Protein AF-A0A957WX38-F1 (afdb_monomer_lite)

Sequence (433 aa):
GITPISLGEGDKWPGHFWWVYLAIREGGQQAFLDAYSRQGSFTDEPFVKAGEKLAELAALEPFPEGYLGLTYTDESAIFGNGEAAMELMGQWGPAVAGGNSEDGEAPANLVWCPFPVVEGGAGDPSDVLGGGEGFAVGANAPDATVDFLQFLTSQDSQRQTAAVGMSPVTVKGLDEDTIDSEWQQEIVNARNNAAYFQLYYDQFLPPAVGGTVNDAVEQIFAGAATPEEAAAQIEDSASFELEGTSREAAAAEVESDVVQDEEAAGAEDMEPATIRWWHISTQEDQAAVWQKLADDYMAEHPNVTIEITVLENEAFKQRLTTVMQSGDPPDLFQSWGGGVLWQFADAGLVRDISPELEGEWGDSFAAQSALELYGQDGAYYGVPWSWGAVGIFQNVDLFEQAGLDGSCPATYDDLLANVQTLKDAGITPISLG

Secondary structure (DSSP, 8-state):
--EEE---GGGSHHHHHHHHHHHHHHHHHHHHHHHHTTSS-TTSHHHHHHHHHHHHHHHT--SPTTGGG--HHHHHHHHHTT-EEEEEE-TTHHHHHHHHSSSSS--SSEEEEPPPBPTT-SS-TT-EEEEEEEEEEBTT--THHHHHHHHHTSHHHHHHHHTTT--SBSBTT-HHHH--SHHHHHHHHHHHH-S-EEE-HHHHS-HHHHHHHHHHHHHHHTTSS-HHHHHHHHHHHHHHHHHHHHHHHHHHTT--------PPPPSS-PPPEEEEEEE---SHHHHHHHHHHHHHHHHH-TTEEEEEEE--HHHHHHHHHHHHHTT---SEEEE--HHHHHHHHHTT-B---HHHHSSTTGGGBS-HHHHHTTEETTEE-EEEEEEEE-EEEEEHHHHHHTT---PPPSBHHHHHHHHHHHHHT-PPP----

pLDDT: mean 91.03, std 14.64, range [29.25, 98.88]

Foldseek 3Di:
DQLAEQAQLLLLLQLLLQLVVQLCQAENPVQVVCCLVVVDHLLDDSSLVSLVLLLVLLVLVSYDVPSNNGHVLRSLQCQQLVSYFKYFFWQCSQLSSLLSYPNSGGQPDKAFFQDAHAVPHPHDSLAFEWFFKWKFFWLPFAPVLVVLRLLCLDPVNLLLLLVSSQDPFFFPDCCVPRPDDPRRVVFVVSVVPRPHYHYRCCAAPAVQLSVLSSVLSSCSSVVNDRSSRSSVSSRVSSVVRSVVVVVVVVVVVPDDDDDDDDDDDDDPDGAQEEAEEEEAPPRPSNVVSVVVSQVVVCVVVVSYHYHYDYDHPVRQVVVQVVCLVVLRHGRMYMGRAHDVLVVSVVVSGFDFCLVVCPDDSVVRTPDVVNQCSQDDPSTGRIHGGYITGTGMMGSQVLCVLLVHRRDHQNHSVSSSVSSSSSVVSPDRDDRPD

Radius of gyration: 21.81 Å; chains: 1; bounding box: 54×37×67 Å

Structure (mmCIF, N/CA/C/O backbone):
data_AF-A0A957WX38-F1
#
_entry.id   AF-A0A957WX38-F1
#
loop_
_atom_site.group_PDB
_atom_site.id
_atom_site.type_symbol
_atom_site.label_atom_id
_atom_site.label_alt_id
_atom_site.label_comp_id
_atom_site.label_asym_id
_atom_site.label_entity_id
_atom_site.label_seq_id
_atom_site.pdbx_PDB_ins_code
_atom_site.Cartn_x
_atom_site.Cartn_y
_atom_site.Cartn_z
_atom_site.occupancy
_atom_site.B_iso_or_equiv
_atom_site.auth_seq_id
_atom_site.auth_comp_id
_atom_site.auth_asym_id
_atom_site.auth_atom_id
_atom_site.pdbx_PDB_model_num
ATOM 1 N N . GLY A 1 1 ? -5.068 12.881 25.657 1.00 68.62 1 GLY A N 1
ATOM 2 C CA . GLY A 1 1 ? -4.961 11.420 25.574 1.00 68.62 1 GLY A CA 1
ATOM 3 C C . GLY A 1 1 ? -3.903 11.113 24.552 1.00 68.62 1 GLY A C 1
ATOM 4 O O . GLY A 1 1 ? -3.579 12.007 23.773 1.00 68.62 1 GLY A O 1
ATOM 5 N N . ILE A 1 2 ? -3.349 9.907 24.594 1.00 88.00 2 ILE A N 1
ATOM 6 C CA . ILE A 1 2 ? -2.450 9.445 23.537 1.00 88.00 2 ILE A CA 1
ATOM 7 C C . ILE A 1 2 ? -3.309 9.366 22.283 1.00 88.00 2 ILE A C 1
ATOM 9 O O . ILE A 1 2 ? -4.415 8.836 22.384 1.00 88.00 2 ILE A O 1
ATOM 13 N N . THR A 1 3 ? -2.862 9.922 21.156 1.00 95.81 3 THR A N 1
ATOM 14 C CA . THR A 1 3 ? -3.589 9.781 19.888 1.00 95.81 3 THR A CA 1
ATOM 15 C C . THR A 1 3 ? -3.634 8.293 19.539 1.00 95.81 3 THR A C 1
ATOM 17 O O . THR A 1 3 ? -2.570 7.694 19.372 1.00 95.81 3 THR A O 1
ATOM 20 N N . PRO A 1 4 ? -4.814 7.647 19.497 1.00 97.88 4 PRO A N 1
ATOM 21 C CA . PRO A 1 4 ? -4.847 6.201 19.311 1.00 97.88 4 PRO A CA 1
ATOM 22 C C . PRO A 1 4 ? -4.320 5.734 17.957 1.00 97.88 4 PRO A C 1
ATOM 24 O O . PRO A 1 4 ? -3.576 4.760 17.918 1.00 97.88 4 PRO A O 1
ATOM 27 N N . ILE A 1 5 ? -4.713 6.399 16.870 1.00 98.44 5 ILE A N 1
ATOM 28 C CA . ILE A 1 5 ? -4.419 5.972 15.499 1.00 98.44 5 ILE A CA 1
ATOM 29 C C . ILE A 1 5 ? -3.915 7.181 14.715 1.00 98.44 5 ILE A C 1
ATOM 31 O O . ILE A 1 5 ? -4.623 8.181 14.651 1.00 98.44 5 ILE A O 1
ATOM 35 N N . SER A 1 6 ? -2.725 7.100 14.121 1.00 98.38 6 SER A N 1
ATOM 36 C CA . SER A 1 6 ? -2.283 8.045 13.094 1.00 98.38 6 SER A CA 1
ATOM 37 C C . SER A 1 6 ? -3.075 7.787 11.816 1.00 98.38 6 SER A C 1
ATOM 39 O O . SER A 1 6 ? -3.252 6.631 11.437 1.00 98.38 6 SER A O 1
ATOM 41 N N . LEU A 1 7 ? -3.586 8.844 11.187 1.00 98.50 7 LEU A N 1
ATOM 42 C CA . LEU A 1 7 ? -4.277 8.754 9.903 1.00 98.50 7 LEU A CA 1
ATOM 43 C C . LEU A 1 7 ? -4.135 10.072 9.135 1.00 98.50 7 LEU A C 1
ATOM 45 O O . LEU A 1 7 ? -4.420 11.140 9.683 1.00 98.50 7 LEU A O 1
ATOM 49 N N . GLY A 1 8 ? -3.730 9.980 7.873 1.00 98.06 8 GLY A N 1
ATOM 50 C CA . GLY A 1 8 ? -3.664 11.061 6.899 1.00 98.06 8 GLY A CA 1
ATOM 51 C C . GLY A 1 8 ? -4.713 10.863 5.813 1.00 98.06 8 GLY A C 1
ATOM 52 O O . GLY A 1 8 ? -4.435 10.304 4.756 1.00 98.06 8 GLY A O 1
ATOM 53 N N . GLU A 1 9 ? -5.935 11.329 6.064 1.00 98.31 9 GLU A N 1
ATOM 54 C CA . GLU A 1 9 ? -7.079 11.057 5.184 1.00 98.31 9 GLU A CA 1
ATOM 55 C C . GLU A 1 9 ? -7.202 12.045 4.010 1.00 98.31 9 GLU A C 1
ATOM 57 O O . GLU A 1 9 ? -8.030 11.873 3.120 1.00 98.31 9 GLU A O 1
ATOM 62 N N . GLY A 1 10 ? -6.322 13.046 3.935 1.00 97.44 10 GLY A N 1
ATOM 63 C CA . GLY A 1 10 ? -6.247 13.975 2.805 1.00 97.44 10 GLY A CA 1
ATOM 64 C C . GLY A 1 10 ? -5.879 13.296 1.481 1.00 97.44 10 GLY A C 1
ATOM 65 O O . GLY A 1 10 ? -6.373 13.711 0.430 1.00 97.44 10 GLY A O 1
ATOM 66 N N . ASP A 1 11 ? -5.078 12.225 1.540 1.00 97.06 11 ASP A N 1
ATOM 67 C CA . ASP A 1 11 ? -4.722 11.398 0.377 1.00 97.06 11 ASP A CA 1
ATOM 68 C C . ASP A 1 11 ? -5.706 10.234 0.154 1.00 97.06 11 ASP A C 1
ATOM 70 O O . ASP A 1 11 ? -5.649 9.575 -0.886 1.00 97.06 11 ASP A O 1
ATOM 74 N N . LYS A 1 12 ? -6.633 10.008 1.103 1.00 98.19 12 LYS A N 1
ATOM 75 C CA . LYS A 1 12 ? -7.762 9.048 1.093 1.00 98.19 12 LYS A CA 1
ATOM 76 C C . LYS A 1 12 ? -7.403 7.565 1.061 1.00 98.19 12 LYS A C 1
ATOM 78 O O . LYS A 1 12 ? -8.107 6.731 1.626 1.00 98.19 12 LYS A O 1
ATOM 83 N N . TRP A 1 13 ? -6.317 7.198 0.388 1.00 97.62 13 TRP A N 1
ATOM 84 C CA . TRP A 1 13 ? -5.895 5.808 0.309 1.00 97.62 13 TRP A CA 1
ATOM 85 C C . TRP A 1 13 ? -5.515 5.220 1.687 1.00 97.62 13 TRP A C 1
ATOM 87 O O . TRP A 1 13 ? -5.795 4.037 1.875 1.00 97.62 13 TRP A O 1
ATOM 97 N N . PRO A 1 14 ? -4.980 5.955 2.687 1.00 98.50 14 PRO A N 1
ATOM 98 C CA . PRO A 1 14 ? -4.747 5.355 4.003 1.00 98.50 14 PRO A CA 1
ATOM 99 C C . PRO A 1 14 ? -6.055 4.922 4.684 1.00 98.50 14 PRO A C 1
ATOM 101 O O . PRO A 1 14 ? -6.161 3.802 5.190 1.00 98.50 14 PRO A O 1
ATOM 104 N N . GLY A 1 15 ? -7.104 5.750 4.625 1.00 98.00 15 GLY A N 1
ATOM 105 C CA . GLY A 1 15 ? -8.426 5.410 5.147 1.00 98.00 15 GLY A CA 1
ATOM 106 C C . GLY A 1 15 ? -9.099 4.265 4.407 1.00 98.00 15 GLY A C 1
ATOM 107 O O . GLY A 1 15 ? -9.757 3.430 5.034 1.00 98.00 15 GLY A O 1
ATOM 108 N N . HIS A 1 16 ? -8.906 4.168 3.088 1.00 97.81 16 HIS A N 1
ATOM 109 C CA . HIS A 1 16 ? -9.499 3.094 2.287 1.00 97.81 16 HIS A CA 1
ATOM 110 C C . HIS A 1 16 ? -9.091 1.696 2.777 1.00 97.81 16 HIS A C 1
ATOM 112 O O . HIS A 1 16 ? -9.915 0.777 2.748 1.00 97.81 16 HIS A O 1
ATOM 118 N N . PHE A 1 17 ? -7.869 1.527 3.298 1.00 98.62 17 PHE A N 1
ATOM 119 C CA . PHE A 1 17 ? -7.416 0.251 3.858 1.00 98.62 17 PHE A CA 1
ATOM 120 C C . PHE A 1 17 ? -8.291 -0.230 5.014 1.00 98.62 17 PHE A C 1
ATOM 122 O O . PHE A 1 17 ? -8.571 -1.428 5.103 1.00 98.62 17 PHE A O 1
ATOM 129 N N . TRP A 1 18 ? -8.771 0.683 5.863 1.00 98.75 18 TRP A N 1
ATOM 130 C CA . TRP A 1 18 ? -9.672 0.347 6.965 1.00 98.75 18 TRP A CA 1
ATOM 131 C C . TRP A 1 18 ? -10.977 -0.251 6.450 1.00 98.75 18 TRP A C 1
ATOM 133 O O . TRP A 1 18 ? -11.404 -1.310 6.91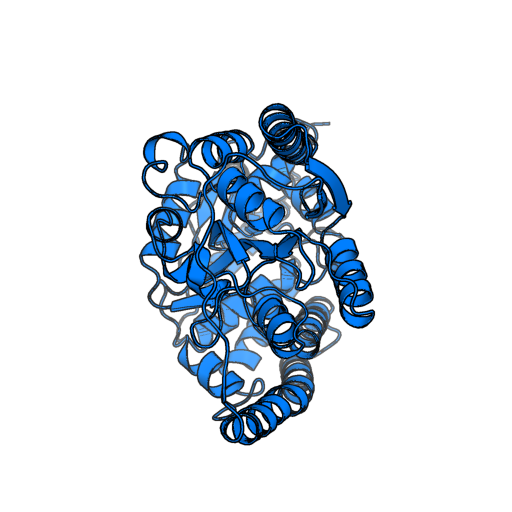1 1.00 98.75 18 TRP A O 1
ATOM 143 N N . TRP A 1 19 ? -11.595 0.402 5.464 1.00 98.69 19 TRP A N 1
ATOM 144 C CA . TRP A 1 19 ? -12.851 -0.068 4.889 1.00 98.69 19 TRP A CA 1
ATOM 145 C C . TRP A 1 19 ? -12.686 -1.401 4.156 1.00 98.69 19 TRP A C 1
ATOM 147 O O . TRP A 1 19 ? -13.491 -2.310 4.357 1.00 98.69 19 TRP A O 1
ATOM 157 N N . VAL A 1 20 ? -11.624 -1.559 3.357 1.00 98.50 20 VAL A N 1
ATOM 158 C CA . VAL A 1 20 ? -11.365 -2.809 2.626 1.00 98.50 20 VAL A CA 1
ATOM 159 C C . VAL A 1 20 ? -11.132 -3.966 3.592 1.00 98.50 20 VAL A C 1
ATOM 161 O O . VAL A 1 20 ? -11.704 -5.037 3.402 1.00 98.50 20 VAL A O 1
ATOM 164 N N . TYR A 1 21 ? -10.363 -3.767 4.665 1.00 98.44 21 TYR A N 1
ATOM 165 C CA . TYR A 1 21 ? -10.182 -4.813 5.668 1.00 98.44 21 TYR A CA 1
ATOM 166 C C . TYR A 1 21 ? -11.481 -5.186 6.379 1.00 98.44 21 TYR A C 1
ATOM 168 O O . TYR A 1 21 ? -11.751 -6.370 6.586 1.00 98.44 21 TYR A O 1
ATOM 176 N N . LEU A 1 22 ? -12.311 -4.199 6.719 1.00 98.75 22 LEU A N 1
ATOM 177 C CA . LEU A 1 22 ? -13.630 -4.451 7.289 1.00 98.75 22 LEU A CA 1
ATOM 178 C C . LEU A 1 22 ? -14.524 -5.225 6.309 1.00 98.75 22 LEU A C 1
ATOM 180 O O . LEU A 1 22 ? -15.175 -6.179 6.725 1.00 98.75 22 LEU A O 1
ATOM 184 N N . ALA A 1 23 ? -14.494 -4.899 5.014 1.00 98.56 23 ALA A N 1
ATOM 185 C CA . ALA A 1 23 ? -15.224 -5.635 3.982 1.00 98.56 23 ALA A CA 1
ATOM 186 C C . ALA A 1 23 ? -14.718 -7.081 3.835 1.00 98.56 23 ALA A C 1
ATOM 188 O O . ALA A 1 23 ? -15.527 -8.007 3.751 1.00 98.56 23 ALA A O 1
ATOM 189 N N . ILE A 1 24 ? -13.396 -7.298 3.888 1.00 98.25 24 ILE A N 1
ATOM 190 C CA . ILE A 1 24 ? -12.787 -8.637 3.924 1.00 98.25 24 ILE A CA 1
ATOM 191 C C . ILE A 1 24 ? -13.283 -9.409 5.149 1.00 98.25 24 ILE A C 1
ATOM 193 O O . ILE A 1 24 ? -13.700 -10.554 5.016 1.00 98.25 24 ILE A O 1
ATOM 197 N N . ARG A 1 25 ? -13.281 -8.810 6.345 1.00 98.56 25 ARG A N 1
ATOM 198 C CA . ARG A 1 25 ? -13.728 -9.494 7.569 1.00 98.56 25 ARG A CA 1
ATOM 199 C C . ARG A 1 25 ? -15.228 -9.788 7.566 1.00 98.56 25 ARG A C 1
ATOM 201 O O . ARG A 1 25 ? -15.629 -10.867 7.994 1.00 98.56 25 ARG A O 1
ATOM 208 N N . GLU A 1 26 ? -16.053 -8.875 7.064 1.00 98.50 26 GLU A N 1
ATOM 209 C CA . GLU A 1 26 ? -17.508 -9.047 6.986 1.00 98.50 26 GLU A CA 1
ATOM 210 C C . GLU A 1 26 ? -17.918 -10.084 5.930 1.00 98.50 26 GLU A C 1
ATOM 212 O O . GLU A 1 26 ? -18.748 -10.951 6.207 1.00 98.50 26 GLU A O 1
ATOM 217 N N . GLY A 1 27 ? -17.338 -10.021 4.728 1.00 97.31 27 GLY A N 1
ATOM 218 C CA . GLY A 1 27 ? -17.814 -10.771 3.560 1.00 97.31 27 GLY A CA 1
ATOM 219 C C . GLY A 1 27 ? -16.886 -11.871 3.044 1.00 97.31 27 GLY A C 1
ATOM 220 O O . GLY A 1 27 ? -17.333 -12.734 2.284 1.00 97.31 27 GLY A O 1
ATOM 221 N N . GLY A 1 28 ? -15.615 -11.859 3.445 1.00 96.69 28 GLY A N 1
ATOM 222 C CA . GLY A 1 28 ? -14.573 -12.723 2.895 1.00 96.69 28 GLY A CA 1
ATOM 223 C C . GLY A 1 28 ? -14.332 -12.507 1.398 1.00 96.69 28 GLY A C 1
ATOM 224 O O . GLY A 1 28 ? -14.898 -11.614 0.761 1.00 96.69 28 GLY A O 1
ATOM 225 N N . GLN A 1 29 ? -13.515 -13.384 0.812 1.00 95.06 29 GLN A N 1
ATOM 226 C CA . GLN A 1 29 ? -13.218 -13.380 -0.625 1.00 95.06 29 GLN A CA 1
ATOM 227 C C . GLN A 1 29 ? -14.477 -13.391 -1.503 1.00 95.06 29 GLN A C 1
ATOM 229 O O . GLN A 1 29 ? -14.538 -12.696 -2.516 1.00 95.06 29 GLN A O 1
ATOM 234 N N . GLN A 1 30 ? -15.485 -14.187 -1.132 1.00 95.94 30 GLN A N 1
ATOM 235 C CA . GLN A 1 30 ? -16.648 -14.407 -1.989 1.00 95.94 30 GLN A CA 1
ATOM 236 C C . GLN A 1 30 ? -17.468 -13.130 -2.195 1.00 95.94 30 GLN A C 1
ATOM 238 O O . GLN A 1 30 ? -17.906 -12.888 -3.314 1.00 95.94 30 GLN A O 1
ATOM 243 N N . ALA A 1 31 ? -17.626 -12.290 -1.165 1.00 97.56 31 ALA A N 1
ATOM 244 C CA . ALA A 1 31 ? -18.359 -11.031 -1.303 1.00 97.56 31 ALA A CA 1
ATOM 245 C C . ALA A 1 31 ? -17.702 -10.101 -2.335 1.00 97.56 31 ALA A C 1
ATOM 247 O O . ALA A 1 31 ? -18.389 -9.535 -3.187 1.00 97.56 31 ALA A O 1
ATOM 248 N N . PHE A 1 32 ? -16.369 -9.995 -2.306 1.00 96.38 32 PHE A N 1
ATOM 249 C CA . PHE A 1 32 ? -15.627 -9.241 -3.313 1.00 96.38 32 PHE A CA 1
ATOM 250 C C . PHE A 1 32 ? -15.775 -9.850 -4.708 1.00 96.38 32 PHE A C 1
ATOM 252 O O . PHE A 1 32 ? -16.115 -9.135 -5.648 1.00 96.38 32 PHE A O 1
ATOM 259 N N . LEU A 1 33 ? -15.563 -11.163 -4.852 1.00 94.69 33 LEU A N 1
ATOM 260 C CA . LEU A 1 33 ? -15.683 -11.838 -6.146 1.00 94.69 33 LEU A CA 1
ATOM 261 C C . LEU A 1 33 ? -17.088 -11.704 -6.741 1.00 94.69 33 LEU A C 1
ATOM 263 O O . LEU A 1 33 ? -17.215 -11.508 -7.949 1.00 94.69 33 LEU A O 1
ATOM 267 N N . ASP A 1 34 ? -18.137 -11.775 -5.924 1.00 96.00 34 ASP A N 1
ATOM 268 C CA . ASP A 1 34 ? -19.515 -11.598 -6.375 1.00 96.00 34 ASP A CA 1
ATOM 269 C C . ASP A 1 34 ? -19.749 -10.161 -6.862 1.00 96.00 34 ASP A C 1
ATOM 271 O O . ASP A 1 34 ? -20.248 -9.975 -7.974 1.00 96.00 34 ASP A O 1
ATOM 275 N N . ALA A 1 35 ? -19.332 -9.146 -6.097 1.00 96.25 35 ALA A N 1
ATOM 276 C CA . ALA A 1 35 ? -19.457 -7.739 -6.491 1.00 96.25 35 ALA A CA 1
ATOM 277 C C . ALA A 1 35 ? -18.625 -7.391 -7.738 1.00 96.25 35 ALA A C 1
ATOM 279 O O . ALA A 1 35 ? -19.110 -6.692 -8.633 1.00 96.25 35 ALA A O 1
ATOM 280 N N . TYR A 1 36 ? -17.400 -7.915 -7.828 1.00 93.88 36 TYR A N 1
ATOM 281 C CA . TYR A 1 36 ? -16.494 -7.717 -8.959 1.00 93.88 36 TYR A CA 1
ATOM 282 C C . TYR A 1 36 ? -17.006 -8.408 -10.230 1.00 93.88 36 TYR A C 1
ATOM 284 O O . TYR A 1 36 ? -17.098 -7.789 -11.286 1.00 93.88 36 TYR A O 1
ATOM 292 N N . SER A 1 37 ? -17.429 -9.674 -10.125 1.00 92.75 37 SER A N 1
ATOM 293 C CA . SER A 1 37 ? -17.976 -10.450 -11.253 1.00 92.75 37 SER A CA 1
ATOM 294 C C . SER A 1 37 ? -19.439 -10.137 -11.577 1.00 92.75 37 SER A C 1
ATOM 296 O O . SER A 1 37 ? -20.031 -10.775 -12.450 1.00 92.75 37 SER A O 1
ATOM 298 N N . ARG A 1 38 ? -20.027 -9.149 -10.889 1.00 94.25 38 ARG A N 1
ATOM 299 C CA . ARG A 1 38 ? -21.409 -8.676 -11.079 1.00 94.25 38 ARG A CA 1
ATOM 300 C C . ARG A 1 38 ? -22.470 -9.746 -10.783 1.00 94.25 38 ARG A C 1
ATOM 302 O O . ARG A 1 38 ? -23.590 -9.682 -11.287 1.00 94.25 38 ARG A O 1
ATOM 309 N N . GLN A 1 39 ? -22.118 -10.739 -9.965 1.00 94.88 39 GLN A N 1
ATOM 310 C CA . GLN A 1 39 ? -23.043 -11.716 -9.374 1.00 94.88 39 GLN A CA 1
ATOM 311 C C . GLN A 1 39 ? -23.666 -11.204 -8.064 1.00 94.88 39 GLN A C 1
ATOM 313 O O . GLN A 1 39 ? -24.721 -11.691 -7.657 1.00 94.88 39 GLN A O 1
ATOM 318 N N . GLY A 1 40 ? -23.037 -10.198 -7.461 1.00 96.06 40 GLY A N 1
ATOM 319 C CA . GLY A 1 40 ? -23.520 -9.369 -6.363 1.00 96.06 40 GLY A CA 1
ATOM 320 C C . GLY A 1 40 ? -23.246 -7.892 -6.653 1.00 96.06 40 GLY A C 1
ATOM 321 O O . GLY A 1 40 ? -23.044 -7.496 -7.805 1.00 96.06 40 GLY A O 1
ATOM 322 N N . SER A 1 41 ? -23.238 -7.074 -5.608 1.00 97.62 41 SER A N 1
ATOM 323 C CA . SER A 1 41 ? -23.098 -5.622 -5.694 1.00 97.62 41 SER A CA 1
ATOM 324 C C . SER A 1 41 ? -22.272 -5.069 -4.536 1.00 97.62 41 SER A C 1
ATOM 326 O O . SER A 1 41 ? -22.305 -5.600 -3.429 1.00 97.62 41 SER A O 1
ATOM 328 N N . PHE A 1 42 ? -21.612 -3.927 -4.745 1.00 98.25 42 PHE A N 1
ATOM 329 C CA . PHE A 1 42 ? -21.000 -3.176 -3.642 1.00 98.25 42 PHE A CA 1
ATOM 330 C C . PHE A 1 42 ? -22.032 -2.585 -2.665 1.00 98.25 42 PHE A C 1
ATOM 332 O O . PHE A 1 42 ? -21.655 -2.095 -1.608 1.00 98.25 42 PHE A O 1
ATOM 339 N N . THR A 1 43 ? -23.332 -2.675 -2.973 1.00 98.56 43 THR A N 1
ATOM 340 C CA . THR A 1 43 ? -24.432 -2.369 -2.039 1.00 98.56 43 THR A CA 1
ATOM 341 C C . THR A 1 43 ? -24.870 -3.557 -1.180 1.00 98.56 43 THR A C 1
ATOM 343 O O . THR A 1 43 ? -25.772 -3.407 -0.353 1.00 98.56 43 THR A O 1
ATOM 346 N N . ASP A 1 44 ? -24.257 -4.733 -1.348 1.00 98.62 44 ASP A N 1
ATOM 347 C CA . ASP A 1 44 ? -24.571 -5.900 -0.528 1.00 98.62 44 ASP A CA 1
ATOM 348 C C . ASP A 1 44 ? -24.118 -5.713 0.933 1.00 98.62 44 ASP A C 1
ATOM 350 O O . ASP A 1 44 ? -23.212 -4.938 1.252 1.00 98.62 44 ASP A O 1
ATOM 354 N N . GLU A 1 45 ? -24.767 -6.459 1.834 1.00 98.50 45 GLU A N 1
ATOM 355 C CA . GLU A 1 45 ? -24.653 -6.313 3.294 1.00 98.50 45 GLU A CA 1
ATOM 356 C C . GLU A 1 45 ? -23.207 -6.200 3.826 1.00 98.50 45 GLU A C 1
ATOM 358 O O . GLU A 1 45 ? -22.982 -5.322 4.662 1.00 98.50 45 GLU A O 1
ATOM 363 N N . PRO A 1 46 ? -22.213 -6.996 3.369 1.00 98.50 46 PRO A N 1
ATOM 364 C CA . PRO A 1 46 ? -20.848 -6.899 3.892 1.00 98.50 46 PRO A CA 1
ATOM 365 C C . PRO A 1 46 ? -20.189 -5.527 3.701 1.00 98.50 46 PRO A C 1
ATOM 367 O O . PRO A 1 46 ? -19.492 -5.049 4.593 1.00 98.50 46 PRO A O 1
ATOM 370 N N . PHE A 1 47 ? -20.430 -4.872 2.564 1.00 98.75 47 PHE A N 1
ATOM 371 C CA . PHE A 1 47 ? -19.822 -3.582 2.229 1.00 98.75 47 PHE A CA 1
ATOM 372 C C . PHE A 1 47 ? -20.463 -2.428 3.005 1.00 98.75 47 PHE A C 1
ATOM 374 O O . PHE A 1 47 ? -19.770 -1.522 3.473 1.00 98.75 47 PHE A O 1
ATOM 381 N N . VAL A 1 48 ? -21.784 -2.494 3.204 1.00 98.81 48 VAL A N 1
ATOM 382 C CA . VAL A 1 48 ? -22.508 -1.534 4.047 1.00 98.81 48 VAL A CA 1
ATOM 383 C C . VAL A 1 48 ? -22.056 -1.667 5.502 1.00 98.81 48 VAL A C 1
ATOM 385 O O . VAL A 1 48 ? -21.691 -0.665 6.112 1.00 98.81 48 VAL A O 1
ATOM 388 N N . LYS A 1 49 ? -21.971 -2.893 6.040 1.00 98.81 49 LYS A N 1
ATOM 389 C CA . LYS A 1 49 ? -21.469 -3.133 7.406 1.00 98.81 49 LYS A CA 1
ATOM 390 C C . LYS A 1 49 ? -20.031 -2.677 7.610 1.00 98.81 49 LYS A C 1
ATOM 392 O O . LYS A 1 49 ? -19.704 -2.143 8.669 1.00 98.81 49 LYS A O 1
ATOM 397 N N . ALA A 1 50 ? -19.176 -2.843 6.602 1.00 98.81 50 ALA A N 1
ATOM 398 C CA . ALA A 1 50 ? -17.825 -2.303 6.647 1.00 98.81 50 ALA A CA 1
ATOM 399 C C . ALA A 1 50 ? -17.839 -0.776 6.823 1.00 98.81 50 ALA A C 1
ATOM 401 O O . ALA A 1 50 ? -17.113 -0.243 7.662 1.00 98.81 50 ALA A O 1
ATOM 402 N N . GLY A 1 51 ? -18.725 -0.075 6.108 1.00 98.88 51 GLY A N 1
ATOM 403 C CA . GLY A 1 51 ? -18.934 1.362 6.289 1.00 98.88 51 GLY A CA 1
ATOM 404 C C . GLY A 1 51 ? -19.520 1.729 7.658 1.00 98.88 51 GLY A C 1
ATOM 405 O O . GLY A 1 51 ? -19.081 2.703 8.265 1.00 98.88 51 GLY A O 1
ATOM 406 N N . GLU A 1 52 ? -20.462 0.943 8.189 1.00 98.88 52 GLU A N 1
ATOM 407 C CA . GLU A 1 52 ? -21.024 1.147 9.535 1.00 98.88 52 GLU A CA 1
ATOM 408 C C . GLU A 1 52 ? -19.946 1.043 10.622 1.00 98.88 52 GLU A C 1
ATOM 410 O O . GLU A 1 52 ? -19.861 1.903 11.500 1.00 98.88 52 GLU A O 1
ATOM 415 N N . LYS A 1 53 ? -19.088 0.020 10.543 1.00 98.81 53 LYS A N 1
ATOM 416 C CA . LYS A 1 53 ? -17.971 -0.175 11.477 1.00 98.81 53 LYS A CA 1
ATOM 417 C C . LYS A 1 53 ? -16.929 0.922 11.362 1.00 98.81 53 LYS A C 1
ATOM 419 O O . LYS A 1 53 ? -16.405 1.369 12.382 1.00 98.81 53 LYS A O 1
ATOM 424 N N . LEU A 1 54 ? -16.656 1.385 10.147 1.00 98.81 54 LEU A N 1
ATOM 425 C CA . LEU A 1 54 ? -15.767 2.517 9.936 1.00 98.81 54 LEU A CA 1
ATOM 426 C C . LEU A 1 54 ? -16.320 3.791 10.591 1.00 98.81 54 LEU A C 1
ATOM 428 O O . LEU A 1 54 ? -15.596 4.481 11.308 1.00 98.81 54 LEU A O 1
ATOM 432 N N . ALA A 1 55 ? -17.615 4.066 10.412 1.00 98.69 55 ALA A N 1
ATOM 433 C CA . ALA A 1 55 ? -18.289 5.191 11.053 1.00 98.69 55 ALA A CA 1
ATOM 434 C C . ALA A 1 55 ? -18.285 5.073 12.590 1.00 98.69 55 ALA A C 1
ATOM 436 O O . ALA A 1 55 ? -18.132 6.078 13.283 1.00 98.69 55 ALA A O 1
ATOM 437 N N . GLU A 1 56 ? -18.413 3.858 13.134 1.00 98.44 56 GLU A N 1
ATOM 438 C CA . GLU A 1 56 ? -18.280 3.585 14.571 1.00 98.44 56 GLU A CA 1
ATOM 439 C C . GLU A 1 56 ? -16.882 3.942 15.097 1.00 98.44 56 GLU A C 1
ATOM 441 O O . GLU A 1 56 ? -16.773 4.649 16.101 1.00 98.44 56 GLU A O 1
ATOM 446 N N . LEU A 1 57 ? -15.818 3.526 14.400 1.00 98.56 57 LEU A N 1
ATOM 447 C CA . LEU A 1 57 ? -14.446 3.903 14.751 1.00 98.56 57 LEU A CA 1
ATOM 448 C C . LEU A 1 57 ? -14.247 5.418 14.670 1.00 98.56 57 LEU A C 1
ATOM 450 O O . LEU A 1 57 ? -13.717 6.014 15.606 1.00 98.56 57 LEU A O 1
ATOM 454 N N . ALA A 1 58 ? -14.705 6.057 13.591 1.00 97.69 58 ALA A N 1
ATOM 455 C CA . ALA A 1 58 ? -14.578 7.501 13.410 1.00 97.69 58 ALA A CA 1
ATOM 456 C C . ALA A 1 58 ? -15.322 8.291 14.502 1.00 97.69 58 ALA A C 1
ATOM 458 O O . ALA A 1 58 ? -14.818 9.304 14.988 1.00 97.69 58 ALA A O 1
ATOM 459 N N . ALA A 1 59 ? -16.478 7.798 14.962 1.00 97.19 59 ALA A N 1
ATOM 460 C CA . ALA A 1 59 ? -17.247 8.399 16.050 1.00 97.19 59 ALA A CA 1
ATOM 461 C C . ALA A 1 59 ? -16.526 8.359 17.409 1.00 97.19 59 ALA A C 1
ATOM 463 O O . ALA A 1 59 ? -16.852 9.153 18.296 1.00 97.19 59 ALA A O 1
ATOM 464 N N . LEU A 1 60 ? -15.533 7.477 17.581 1.00 96.88 60 LEU A N 1
ATOM 465 C CA . LEU A 1 60 ? -14.639 7.512 18.736 1.00 96.88 60 LEU A CA 1
ATOM 466 C C . LEU A 1 60 ? -13.617 8.641 18.653 1.00 96.88 60 LEU A C 1
ATOM 468 O O . LEU A 1 60 ? -12.883 8.798 19.617 1.00 96.88 60 LEU A O 1
ATOM 472 N N . GLU A 1 61 ? -13.534 9.413 17.566 1.00 95.94 61 GLU A N 1
ATOM 473 C CA . GLU A 1 61 ? -12.528 10.459 17.324 1.00 95.94 61 GLU A CA 1
ATOM 474 C C . GLU A 1 61 ? -11.096 10.008 17.714 1.00 95.94 61 GLU A C 1
ATOM 476 O O . GLU A 1 61 ? -10.512 10.575 18.649 1.00 95.94 61 GLU A O 1
ATOM 481 N N . PRO A 1 62 ? -10.549 8.935 17.103 1.00 97.00 62 PRO A N 1
ATOM 482 C CA . PRO A 1 62 ? -9.259 8.355 17.487 1.00 97.00 62 PRO A CA 1
ATOM 483 C C . PRO A 1 62 ? -8.059 8.934 16.721 1.00 97.00 62 PRO A C 1
ATOM 485 O O . PRO A 1 62 ? -6.931 8.497 16.940 1.00 97.00 62 PRO A O 1
ATOM 488 N N . PHE A 1 63 ? -8.299 9.872 15.810 1.00 97.69 63 PHE A N 1
ATOM 489 C CA . PHE A 1 63 ? -7.304 10.380 14.868 1.00 97.69 63 PHE A CA 1
ATOM 490 C C . PHE A 1 63 ? -6.718 11.729 15.318 1.00 97.69 63 PHE A C 1
ATOM 492 O O . PHE A 1 63 ? -7.320 12.401 16.167 1.00 97.69 63 PHE A O 1
ATOM 499 N N . PRO A 1 64 ? -5.571 12.163 14.756 1.00 96.06 64 PRO A N 1
ATOM 500 C CA . PRO A 1 64 ? -5.045 13.505 14.964 1.00 96.06 64 PRO A CA 1
ATOM 501 C C . PRO A 1 64 ? -6.065 14.596 14.612 1.00 96.06 64 PRO A C 1
ATOM 503 O O . PRO A 1 64 ? -6.953 14.425 13.770 1.00 96.06 64 PRO A O 1
ATOM 506 N N . GLU A 1 65 ? -5.929 15.767 15.234 1.00 93.69 65 GLU A N 1
ATOM 507 C CA . GLU A 1 65 ? -6.751 16.920 14.869 1.00 93.69 65 GLU A CA 1
ATOM 508 C C . GLU A 1 65 ? -6.518 17.288 13.396 1.00 93.69 65 GLU A C 1
ATOM 510 O O . GLU A 1 65 ? -5.385 17.455 12.955 1.00 93.69 65 GLU A O 1
ATOM 515 N N . GLY A 1 66 ? -7.604 17.434 12.632 1.00 96.50 66 GLY A N 1
ATOM 516 C CA . GLY A 1 66 ? -7.520 17.797 11.218 1.00 96.50 66 GLY A CA 1
ATOM 517 C C . GLY A 1 66 ? -7.112 16.659 10.278 1.00 96.50 66 GLY A C 1
ATOM 518 O O . GLY A 1 66 ? -6.802 16.959 9.130 1.00 96.50 66 GLY A O 1
ATOM 519 N N . TYR A 1 67 ? -7.161 15.393 10.718 1.00 98.19 67 TYR A N 1
ATOM 520 C CA . TYR A 1 67 ? -6.758 14.213 9.932 1.00 98.19 67 TYR A CA 1
ATOM 521 C C . TYR A 1 67 ? -7.304 14.160 8.490 1.00 98.19 67 TYR A C 1
ATOM 523 O O . TYR A 1 67 ? -6.588 13.734 7.593 1.00 98.19 67 TYR A O 1
ATOM 531 N N . LEU A 1 68 ? -8.515 14.679 8.236 1.00 98.12 68 LEU A N 1
ATOM 532 C CA . LEU A 1 68 ? -9.123 14.793 6.894 1.00 98.12 68 LEU A CA 1
ATOM 533 C C . LEU A 1 68 ? -8.326 15.655 5.898 1.00 98.12 68 LEU A C 1
ATOM 535 O O . LEU A 1 68 ? -8.574 15.607 4.700 1.00 98.12 68 LEU A O 1
ATOM 539 N N . GLY A 1 69 ? -7.420 16.505 6.381 1.00 97.94 69 GLY A N 1
ATOM 540 C CA . GLY A 1 69 ? -6.546 17.331 5.547 1.00 97.94 69 GLY A CA 1
ATOM 541 C C . GLY A 1 69 ? -5.068 16.958 5.633 1.00 97.94 69 GLY A C 1
ATOM 542 O O . GLY A 1 69 ? -4.261 17.642 5.008 1.00 97.94 69 GLY A O 1
ATOM 543 N N . LEU A 1 70 ? -4.714 15.942 6.426 1.00 98.38 70 LEU A N 1
ATOM 544 C CA . LEU A 1 70 ? -3.343 15.459 6.574 1.00 98.38 70 LEU A CA 1
ATOM 545 C C . LEU A 1 70 ? -3.013 14.481 5.444 1.00 98.38 70 LEU A C 1
ATOM 547 O O . LEU A 1 70 ? -3.845 13.659 5.076 1.00 98.38 70 LEU A O 1
ATOM 551 N N . THR A 1 71 ? -1.806 14.574 4.902 1.00 97.69 71 THR A N 1
ATOM 552 C CA . THR A 1 71 ? -1.277 13.629 3.906 1.00 97.69 71 THR A CA 1
ATOM 553 C C . THR A 1 71 ? -0.704 12.386 4.586 1.00 97.69 71 THR A C 1
ATOM 555 O O . THR A 1 71 ? -0.490 12.375 5.800 1.00 97.69 71 THR A O 1
ATOM 558 N N . TYR A 1 72 ? -0.357 11.357 3.816 1.00 97.44 72 TYR A N 1
ATOM 559 C CA . TYR A 1 72 ? 0.395 10.218 4.344 1.00 97.44 72 TYR A CA 1
ATOM 560 C C . TYR A 1 72 ? 1.790 10.625 4.858 1.00 97.44 72 TYR A C 1
ATOM 562 O O . TYR A 1 72 ? 2.300 10.052 5.823 1.00 97.44 72 TYR A O 1
ATOM 570 N N . THR A 1 73 ? 2.407 11.659 4.272 1.00 95.69 73 THR A N 1
ATOM 571 C CA . THR A 1 73 ? 3.655 12.234 4.811 1.00 95.69 73 THR A CA 1
ATOM 572 C C . THR A 1 73 ? 3.444 12.753 6.238 1.00 95.69 73 THR A C 1
ATOM 574 O O . THR A 1 73 ? 4.281 12.521 7.106 1.00 95.69 73 THR A O 1
ATOM 577 N N . ASP A 1 74 ? 2.307 13.402 6.506 1.00 97.25 74 ASP A N 1
ATOM 578 C CA . ASP A 1 74 ? 1.967 13.867 7.853 1.00 97.25 74 ASP A CA 1
ATOM 579 C C . ASP A 1 74 ? 1.641 12.689 8.791 1.00 97.25 74 ASP A C 1
ATOM 581 O O . ASP A 1 74 ? 2.115 12.660 9.925 1.00 97.25 74 ASP A O 1
ATOM 585 N N . GLU A 1 75 ? 0.873 11.695 8.324 1.00 98.06 75 GLU A N 1
ATOM 586 C CA . GLU A 1 75 ? 0.546 10.472 9.080 1.00 98.06 75 GLU A CA 1
ATOM 587 C C . GLU A 1 75 ? 1.799 9.737 9.562 1.00 98.06 75 GLU A C 1
ATOM 589 O O . GLU A 1 75 ? 1.928 9.425 10.750 1.00 98.06 75 GLU A O 1
ATOM 594 N N . SER A 1 76 ? 2.723 9.488 8.634 1.00 97.12 76 SER A N 1
ATOM 595 C CA . SER A 1 76 ? 3.968 8.769 8.895 1.00 97.12 76 SER A CA 1
ATOM 596 C C . SER A 1 76 ? 4.904 9.563 9.805 1.00 97.12 76 SER A C 1
ATOM 598 O O . SER A 1 76 ? 5.516 8.971 10.688 1.00 97.12 76 SER A O 1
ATOM 600 N N . ALA A 1 77 ? 4.963 10.895 9.684 1.00 96.25 77 ALA A N 1
ATOM 601 C CA . ALA A 1 77 ? 5.705 11.738 10.624 1.00 96.25 77 ALA A CA 1
ATOM 602 C C . ALA A 1 77 ? 5.114 11.681 12.047 1.00 96.25 77 ALA A C 1
ATOM 604 O O . ALA A 1 77 ? 5.853 11.545 13.021 1.00 96.25 77 ALA A O 1
ATOM 605 N N . ILE A 1 78 ? 3.783 11.744 12.188 1.00 96.38 78 ILE A N 1
ATOM 606 C CA . ILE A 1 78 ? 3.094 11.650 13.490 1.00 96.38 78 ILE A CA 1
ATOM 607 C C . ILE A 1 78 ? 3.382 10.301 14.160 1.00 96.38 78 ILE A C 1
ATOM 609 O O . ILE A 1 78 ? 3.679 10.248 15.357 1.00 96.38 78 ILE A O 1
ATOM 613 N N . PHE A 1 79 ? 3.307 9.203 13.406 1.00 97.44 79 PHE A N 1
ATOM 614 C CA . PHE A 1 79 ? 3.615 7.880 13.943 1.00 97.44 79 PHE A CA 1
ATOM 615 C C . PHE A 1 79 ? 5.111 7.719 14.250 1.00 97.44 79 PHE A C 1
ATOM 617 O O . PHE A 1 79 ? 5.463 7.280 15.347 1.00 97.44 79 PHE A O 1
ATOM 624 N N . GLY A 1 80 ? 5.978 8.151 13.328 1.00 96.00 80 GLY A N 1
ATOM 625 C CA . GLY A 1 80 ? 7.439 8.150 13.449 1.00 96.00 80 GLY A CA 1
ATOM 626 C C . GLY A 1 80 ? 7.929 8.852 14.712 1.00 96.00 80 GLY A C 1
ATOM 627 O O . GLY A 1 80 ? 8.690 8.285 15.489 1.00 96.00 80 GLY A O 1
ATOM 628 N N . ASN A 1 81 ? 7.380 10.034 14.994 1.00 94.94 81 ASN A N 1
ATOM 629 C CA . ASN A 1 81 ? 7.695 10.823 16.188 1.00 94.94 81 ASN A CA 1
ATOM 630 C C . ASN A 1 81 ? 7.072 10.274 17.488 1.00 94.94 81 ASN A C 1
ATOM 632 O O . ASN A 1 81 ? 7.171 10.905 18.544 1.00 94.94 81 ASN A O 1
ATOM 636 N N . GLY A 1 82 ? 6.402 9.116 17.441 1.00 94.50 82 GLY A N 1
ATOM 637 C CA . GLY A 1 82 ? 5.763 8.505 18.605 1.00 94.50 82 GLY A CA 1
ATOM 638 C C . GLY A 1 82 ? 4.595 9.328 19.155 1.00 94.50 82 GLY A C 1
ATOM 639 O O . GLY A 1 82 ? 4.315 9.285 20.355 1.00 94.50 82 GLY A O 1
ATOM 640 N N . GLU A 1 83 ? 3.913 10.097 18.305 1.00 94.44 83 GLU A N 1
ATOM 641 C CA . GLU A 1 83 ? 2.772 10.930 18.702 1.00 94.44 83 GLU A CA 1
ATOM 642 C C . GLU A 1 83 ? 1.431 10.185 18.593 1.00 94.44 83 GLU A C 1
ATOM 644 O O . GLU A 1 83 ? 0.430 10.622 19.174 1.00 94.44 83 GLU A O 1
ATOM 649 N N . ALA A 1 84 ? 1.422 9.027 17.924 1.00 96.81 84 ALA A N 1
ATOM 650 C CA . ALA A 1 84 ? 0.290 8.112 17.833 1.00 96.81 84 ALA A CA 1
ATOM 651 C C . ALA A 1 84 ? 0.664 6.672 18.220 1.00 96.81 84 ALA A C 1
ATOM 653 O O . ALA A 1 84 ? 1.779 6.212 17.983 1.00 96.81 84 ALA A O 1
ATOM 654 N N . ALA A 1 85 ? -0.282 5.954 18.831 1.00 97.50 85 ALA A N 1
ATOM 655 C CA . ALA A 1 85 ? -0.062 4.596 19.335 1.00 97.50 85 ALA A CA 1
ATOM 656 C C . ALA A 1 85 ? -0.138 3.513 18.255 1.00 97.50 85 ALA A C 1
ATOM 658 O O . ALA A 1 85 ? 0.452 2.447 18.428 1.00 97.50 85 ALA A O 1
ATOM 659 N N . MET A 1 86 ? -0.876 3.760 17.175 1.00 98.31 86 MET A N 1
ATOM 660 C CA . MET A 1 86 ? -1.065 2.817 16.078 1.00 98.31 86 MET A CA 1
ATOM 661 C C . MET A 1 86 ? -1.062 3.522 14.723 1.00 98.31 86 MET A C 1
ATOM 663 O O . MET A 1 86 ? -1.452 4.683 14.641 1.00 98.31 86 MET A O 1
ATOM 667 N N . GLU A 1 87 ? -0.737 2.786 13.668 1.00 98.25 87 GLU A N 1
ATOM 668 C CA . GLU A 1 87 ? -1.083 3.103 12.275 1.00 98.25 87 GLU A CA 1
ATOM 669 C C . GLU A 1 87 ? -1.519 1.811 11.562 1.00 98.25 87 GLU A C 1
ATOM 671 O O . GLU A 1 87 ? -1.043 0.727 11.906 1.00 98.25 87 GLU A O 1
ATOM 676 N N . LEU A 1 88 ? -2.442 1.895 10.597 1.00 98.69 88 LEU A N 1
ATOM 677 C CA . LEU A 1 88 ? -2.792 0.765 9.726 1.00 98.69 88 LEU A CA 1
ATOM 678 C C . LEU A 1 88 ? -2.087 0.966 8.392 1.00 98.69 88 LEU A C 1
ATOM 680 O O . LEU A 1 88 ? -2.557 1.745 7.569 1.00 98.69 88 LEU A O 1
ATOM 684 N N . MET A 1 89 ? -0.986 0.255 8.171 1.00 98.12 89 MET A N 1
ATOM 685 C CA . MET A 1 89 ? -0.139 0.514 7.013 1.00 98.12 89 MET A CA 1
ATOM 686 C C . MET A 1 89 ? 0.486 -0.754 6.439 1.00 98.12 89 MET A C 1
ATOM 688 O O . MET A 1 89 ? 0.487 -1.816 7.067 1.00 98.12 89 MET A O 1
ATOM 692 N N . GLY A 1 90 ? 0.966 -0.655 5.199 1.00 96.31 90 GLY A N 1
ATOM 693 C CA . GLY A 1 90 ? 1.728 -1.713 4.544 1.00 96.31 90 GLY A CA 1
ATOM 694 C C . GLY A 1 90 ? 3.130 -1.878 5.119 1.00 96.31 90 GLY A C 1
ATOM 695 O O . GLY A 1 90 ? 3.580 -1.105 5.959 1.00 96.31 90 GLY A O 1
ATOM 696 N N . GLN A 1 91 ? 3.857 -2.870 4.614 1.00 93.88 91 GLN A N 1
ATOM 697 C CA . GLN A 1 91 ? 5.210 -3.218 5.058 1.00 93.88 91 GLN A CA 1
ATOM 698 C C . GLN A 1 91 ? 6.222 -2.061 4.997 1.00 93.88 91 GLN A C 1
ATOM 700 O O . GLN A 1 91 ? 7.216 -2.086 5.715 1.00 93.88 91 GLN A O 1
ATOM 705 N N . TRP A 1 92 ? 5.971 -1.054 4.156 1.00 94.38 92 TRP A N 1
ATOM 706 C CA . TRP A 1 92 ? 6.800 0.146 4.032 1.00 94.38 92 TRP A CA 1
ATOM 707 C C . TRP A 1 92 ? 6.617 1.136 5.192 1.00 94.38 92 TRP A C 1
ATOM 709 O O . TRP A 1 92 ? 7.471 2.003 5.368 1.00 94.38 92 TRP A O 1
ATOM 719 N N . GLY A 1 93 ? 5.528 1.020 5.964 1.00 95.88 93 GLY A N 1
ATOM 720 C CA . GLY A 1 93 ? 5.096 1.981 6.985 1.00 95.88 93 GLY A CA 1
ATOM 721 C C . GLY A 1 93 ? 6.214 2.407 7.933 1.00 95.88 93 GLY A C 1
ATOM 722 O O . GLY A 1 93 ? 6.575 3.583 7.920 1.00 95.88 93 GLY A O 1
ATOM 723 N N . PRO A 1 94 ? 6.868 1.474 8.652 1.00 94.88 94 PRO A N 1
ATOM 724 C CA . PRO A 1 94 ? 7.954 1.812 9.567 1.00 94.88 94 PRO A CA 1
ATOM 725 C C . PRO A 1 94 ? 9.123 2.545 8.898 1.00 94.88 94 PRO A C 1
ATOM 727 O O . PRO A 1 94 ? 9.637 3.507 9.459 1.00 94.88 94 PRO A O 1
ATOM 730 N N . ALA A 1 95 ? 9.531 2.139 7.692 1.00 93.75 95 ALA A N 1
ATOM 731 C CA . ALA A 1 95 ? 10.634 2.792 6.984 1.00 93.75 95 ALA A CA 1
ATOM 732 C C . ALA A 1 95 ? 10.277 4.234 6.587 1.00 93.75 95 ALA A C 1
ATOM 734 O O . ALA A 1 95 ? 11.086 5.146 6.752 1.00 93.75 95 ALA A O 1
ATOM 735 N N . VAL A 1 96 ? 9.049 4.460 6.107 1.00 95.06 96 VAL A N 1
ATOM 736 C CA . VAL A 1 96 ? 8.568 5.809 5.776 1.00 95.06 96 VAL A CA 1
ATOM 737 C C . VAL A 1 96 ? 8.393 6.654 7.039 1.00 95.06 96 VAL A C 1
ATOM 739 O O . VAL A 1 96 ? 8.807 7.811 7.046 1.00 95.06 96 VAL A O 1
ATOM 742 N N . ALA A 1 97 ? 7.853 6.075 8.115 1.00 95.69 97 ALA A N 1
ATOM 743 C CA . ALA A 1 97 ? 7.697 6.735 9.406 1.00 95.69 97 ALA A CA 1
ATOM 744 C C . ALA A 1 97 ? 9.042 7.204 9.971 1.00 95.69 97 ALA A C 1
ATOM 746 O O . ALA A 1 97 ? 9.154 8.362 10.360 1.00 95.69 97 ALA A O 1
ATOM 747 N N . GLY A 1 98 ? 10.075 6.356 9.936 1.00 94.38 98 GLY A N 1
ATOM 748 C CA . GLY A 1 98 ? 11.423 6.750 10.346 1.00 94.38 98 GLY A CA 1
ATOM 749 C C . GLY A 1 98 ? 12.039 7.808 9.437 1.00 94.38 98 GLY A C 1
ATOM 750 O O . GLY A 1 98 ? 12.561 8.806 9.915 1.00 94.38 98 GLY A O 1
ATOM 751 N N . GLY A 1 99 ? 11.907 7.675 8.116 1.00 93.31 99 GLY A N 1
ATOM 752 C CA . GLY A 1 99 ? 12.432 8.694 7.202 1.00 93.31 99 GLY A CA 1
ATOM 753 C C . GLY A 1 99 ? 11.747 10.068 7.324 1.00 93.31 99 GLY A C 1
ATOM 754 O O . GLY A 1 99 ? 12.331 11.068 6.911 1.00 93.31 99 GLY A O 1
ATOM 755 N N . ASN A 1 100 ? 10.527 10.127 7.874 1.00 93.81 100 ASN A N 1
ATOM 756 C CA . ASN A 1 100 ? 9.770 11.362 8.108 1.00 93.81 100 ASN A CA 1
ATOM 757 C C . ASN A 1 100 ? 9.803 11.845 9.569 1.00 93.81 100 ASN A C 1
ATOM 759 O O . ASN A 1 100 ? 9.279 12.926 9.854 1.00 93.81 100 ASN A O 1
ATOM 763 N N . SER A 1 101 ? 10.392 11.076 10.488 1.00 93.81 101 SER A N 1
ATOM 764 C CA . SER A 1 101 ? 10.547 11.474 11.886 1.00 93.81 101 SER A CA 1
ATOM 765 C C . SER A 1 101 ? 11.716 12.448 12.065 1.00 93.81 101 SER A C 1
ATOM 767 O O . SER A 1 101 ? 12.587 12.602 11.205 1.00 93.81 101 SER A O 1
ATOM 769 N N . GLU A 1 102 ? 11.751 13.134 13.205 1.00 91.44 102 GLU A N 1
ATOM 770 C CA . GLU A 1 102 ? 12.829 14.076 13.519 1.00 91.44 102 GLU A CA 1
ATOM 771 C C . GLU A 1 102 ? 14.168 13.384 13.819 1.00 91.44 102 GLU A C 1
ATOM 773 O O . GLU A 1 102 ? 15.236 13.955 13.573 1.00 91.44 102 GLU A O 1
ATOM 778 N N . ASP A 1 103 ? 14.121 12.162 14.352 1.00 89.69 103 ASP A N 1
ATOM 779 C CA . ASP A 1 103 ? 15.296 11.361 14.692 1.00 89.69 103 ASP A CA 1
ATOM 780 C C . ASP A 1 103 ? 15.763 10.435 13.561 1.00 89.69 103 ASP A C 1
ATOM 782 O O . ASP A 1 103 ? 16.864 9.886 13.655 1.00 89.69 103 ASP A O 1
ATOM 786 N N . GLY A 1 104 ? 14.991 10.336 12.474 1.00 91.06 104 GLY A N 1
ATOM 787 C CA . GLY A 1 104 ? 15.300 9.493 11.322 1.00 91.06 104 GLY A CA 1
ATOM 788 C C . GLY A 1 104 ? 15.029 8.006 11.557 1.00 91.06 104 GLY A C 1
ATOM 789 O O . GLY A 1 104 ? 15.528 7.178 10.798 1.00 91.06 104 GLY A O 1
ATOM 790 N N . GLU A 1 105 ? 14.297 7.652 12.615 1.00 89.88 105 GLU A N 1
ATOM 791 C CA . GLU A 1 105 ? 14.058 6.276 13.044 1.00 89.88 105 GLU A CA 1
ATOM 792 C C . GLU A 1 105 ? 12.569 6.039 13.329 1.00 89.88 105 GLU A C 1
ATOM 794 O O . GLU A 1 105 ? 11.849 6.898 13.832 1.00 89.88 105 GLU A O 1
ATOM 799 N N . ALA A 1 106 ? 12.083 4.840 13.008 1.00 90.75 106 ALA A N 1
ATOM 800 C CA . ALA A 1 106 ? 10.742 4.429 13.413 1.00 90.75 106 ALA A CA 1
ATOM 801 C C . ALA A 1 106 ? 10.688 4.225 14.941 1.00 90.75 106 ALA A C 1
ATOM 803 O O . ALA A 1 106 ? 11.735 4.017 15.570 1.00 90.75 106 ALA A O 1
ATOM 804 N N . PRO A 1 107 ? 9.491 4.168 15.560 1.00 92.25 107 PRO A N 1
ATOM 805 C CA . PRO A 1 107 ? 9.384 3.786 16.961 1.00 92.25 107 PRO A CA 1
ATOM 806 C C . PRO A 1 107 ? 10.143 2.481 17.249 1.00 92.25 107 PRO A C 1
ATOM 808 O O . PRO A 1 107 ? 10.024 1.494 16.528 1.00 92.25 107 PRO A O 1
ATOM 811 N N . ALA A 1 108 ? 10.951 2.469 18.310 1.00 89.81 108 ALA A N 1
ATOM 812 C CA . ALA A 1 108 ? 11.891 1.371 18.546 1.00 89.81 108 ALA A CA 1
ATOM 813 C C . ALA A 1 108 ? 11.206 0.044 18.923 1.00 89.81 108 ALA A C 1
ATOM 815 O O . ALA A 1 108 ? 11.721 -1.032 18.622 1.00 89.81 108 ALA A O 1
ATOM 816 N N . ASN A 1 109 ? 10.067 0.117 19.617 1.00 92.56 109 ASN A N 1
ATOM 817 C CA . ASN A 1 109 ? 9.343 -1.038 20.140 1.00 92.56 109 ASN A CA 1
ATOM 818 C C . ASN A 1 109 ? 8.019 -1.214 19.386 1.00 92.56 109 ASN A C 1
ATOM 820 O O . ASN A 1 109 ? 6.948 -0.826 19.863 1.00 92.56 109 ASN A O 1
ATOM 824 N N . LEU A 1 110 ? 8.129 -1.743 18.167 1.00 93.81 110 LEU A N 1
ATOM 825 C CA . LEU A 1 110 ? 7.007 -1.982 17.264 1.00 93.81 110 LEU A CA 1
ATOM 826 C C . LEU A 1 110 ? 6.622 -3.454 17.212 1.00 93.81 110 LEU A C 1
ATOM 828 O O . LEU A 1 110 ? 7.474 -4.333 17.073 1.00 93.81 110 LEU A O 1
ATOM 832 N N . VAL A 1 111 ? 5.315 -3.691 17.199 1.00 96.00 111 VAL A N 1
ATOM 833 C CA . VAL A 1 111 ? 4.723 -4.959 16.766 1.00 96.00 111 VAL A CA 1
ATOM 834 C C . VAL A 1 111 ? 3.845 -4.715 15.547 1.00 96.00 111 VAL A C 1
ATOM 836 O O . VAL A 1 111 ? 3.237 -3.652 15.421 1.00 96.00 111 VAL A O 1
ATOM 839 N N . TRP A 1 112 ? 3.772 -5.700 14.654 1.00 97.62 112 TRP A N 1
ATOM 840 C CA . TRP A 1 112 ? 2.787 -5.724 13.577 1.00 97.62 112 TRP A CA 1
ATOM 841 C C . TRP A 1 112 ? 1.688 -6.711 13.932 1.00 97.62 112 TRP A C 1
ATOM 843 O O . TRP A 1 112 ? 1.955 -7.861 14.281 1.00 97.62 112 TRP A O 1
ATOM 853 N N . CYS A 1 113 ? 0.451 -6.248 13.834 1.00 97.81 113 CYS A N 1
ATOM 854 C CA . CYS A 1 113 ? -0.731 -7.017 14.153 1.00 97.81 113 CYS A CA 1
ATOM 855 C C . CYS A 1 113 ? -1.578 -7.228 12.898 1.00 97.81 113 CYS A C 1
ATOM 857 O O . CYS A 1 113 ? -1.848 -6.260 12.176 1.00 97.81 113 CYS A O 1
ATOM 859 N N . PRO A 1 114 ? -2.074 -8.454 12.648 1.00 97.50 114 PRO A N 1
ATOM 860 C CA . PRO A 1 114 ? -3.077 -8.653 11.614 1.00 97.50 114 PRO A CA 1
ATOM 861 C C . PRO A 1 114 ? -4.323 -7.823 11.941 1.00 97.50 114 PRO A C 1
ATOM 863 O O . PRO A 1 114 ? -4.633 -7.578 13.111 1.00 97.50 114 PRO A O 1
ATOM 866 N N . PHE A 1 115 ? -5.065 -7.410 10.912 1.00 98.44 115 PHE A N 1
ATOM 867 C CA . PHE A 1 115 ? -6.318 -6.695 11.135 1.00 98.44 115 PHE A CA 1
ATOM 868 C C . PHE A 1 115 ? -7.282 -7.573 11.957 1.00 98.44 115 PHE A C 1
ATOM 870 O O . PHE A 1 115 ? -7.465 -8.751 11.611 1.00 98.44 115 PHE A O 1
ATOM 877 N N . PRO A 1 116 ? -7.897 -7.045 13.029 1.00 98.00 116 PRO A N 1
ATOM 878 C CA . PRO A 1 116 ? -8.679 -7.844 13.964 1.00 98.00 116 PRO A CA 1
ATOM 879 C C . PRO A 1 116 ? -9.872 -8.537 13.300 1.00 98.00 116 PRO A C 1
ATOM 881 O O . PRO A 1 116 ? -10.391 -8.096 12.271 1.00 98.00 116 PRO A O 1
ATOM 884 N N . VAL A 1 117 ? -10.345 -9.629 13.900 1.00 97.94 117 VAL A N 1
ATOM 885 C CA . VAL A 1 117 ? -11.540 -10.314 13.395 1.00 97.94 117 VAL A CA 1
ATOM 886 C C . VAL A 1 117 ? -12.796 -9.503 13.689 1.00 97.94 117 VAL A C 1
ATOM 888 O O . VAL A 1 117 ? -12.924 -8.880 14.744 1.00 97.94 117 VAL A O 1
ATOM 891 N N . VAL A 1 118 ? -13.770 -9.563 12.788 1.00 98.38 118 VAL A N 1
ATOM 892 C CA . VAL A 1 118 ? -15.117 -9.058 13.052 1.00 98.38 118 VAL A CA 1
ATOM 893 C C . VAL A 1 118 ? -15.989 -10.229 13.485 1.00 98.38 118 VAL A C 1
ATOM 895 O O . VAL A 1 118 ? -16.167 -11.192 12.740 1.00 98.38 118 VAL A O 1
ATOM 898 N N . GLU A 1 119 ? -16.524 -10.173 14.705 1.00 96.25 119 GLU A N 1
ATOM 899 C CA . GLU A 1 119 ? -17.332 -11.268 15.238 1.00 96.25 119 GLU A CA 1
ATOM 900 C C . GLU A 1 119 ? -18.617 -11.449 14.409 1.00 96.25 119 GLU A C 1
ATOM 902 O O . GLU A 1 119 ? -19.387 -10.513 14.202 1.00 96.25 119 GLU A O 1
ATOM 907 N N . GLY A 1 120 ? -18.842 -12.668 13.910 1.00 95.62 120 GLY A N 1
ATOM 908 C CA . GLY A 1 120 ? -19.968 -12.982 13.024 1.00 95.62 120 GLY A CA 1
ATOM 909 C C . GLY A 1 120 ? -19.746 -12.659 11.541 1.00 95.62 120 GLY A C 1
ATOM 910 O O . GLY A 1 120 ? -20.621 -12.993 10.741 1.00 95.62 120 GLY A O 1
ATOM 911 N N . GLY A 1 121 ? -18.602 -12.073 11.176 1.00 97.12 121 GLY A N 1
ATOM 912 C CA . GLY A 1 121 ? -18.182 -11.892 9.787 1.00 97.12 121 GLY A CA 1
ATOM 913 C C . GLY A 1 121 ? -17.823 -13.217 9.104 1.00 97.12 121 GLY A C 1
ATOM 914 O O . GLY A 1 121 ? -17.498 -14.209 9.763 1.00 97.12 121 GLY A O 1
ATOM 915 N N . ALA A 1 122 ? -17.923 -13.249 7.775 1.00 97.19 122 ALA A N 1
ATOM 916 C CA . ALA A 1 122 ? -17.642 -14.434 6.967 1.00 97.19 122 ALA A CA 1
ATOM 917 C C . ALA A 1 122 ? -16.162 -14.584 6.568 1.00 97.19 122 ALA A C 1
ATOM 919 O O . ALA A 1 122 ? -15.782 -15.660 6.103 1.00 97.19 122 ALA A O 1
ATOM 920 N N . GLY A 1 123 ? -15.350 -13.532 6.718 1.00 96.44 123 GLY A N 1
ATOM 921 C CA . GLY A 1 123 ? -13.935 -13.540 6.349 1.00 96.44 123 GLY A CA 1
ATOM 922 C C . GLY A 1 123 ? -13.087 -14.435 7.244 1.00 96.44 123 GLY A C 1
ATOM 923 O O . GLY A 1 123 ? -13.317 -14.523 8.455 1.00 96.44 123 GLY A O 1
ATOM 924 N N . ASP A 1 124 ? -12.079 -15.080 6.659 1.00 95.44 124 ASP A N 1
ATOM 925 C CA . ASP A 1 124 ? -11.123 -15.859 7.436 1.00 95.44 124 ASP A CA 1
ATOM 926 C C . ASP A 1 124 ? -10.174 -14.897 8.181 1.00 95.44 124 ASP A C 1
ATOM 928 O O . ASP A 1 124 ? -9.743 -13.883 7.620 1.00 95.44 124 ASP A O 1
ATOM 932 N N . PRO A 1 125 ? -9.816 -15.170 9.449 1.00 94.62 125 PRO A N 1
ATOM 933 C CA . PRO A 1 125 ? -8.836 -14.361 10.174 1.00 94.62 125 PRO A CA 1
ATOM 934 C C . PRO A 1 125 ? -7.469 -14.261 9.482 1.00 94.62 125 PRO A C 1
ATOM 936 O O . PRO A 1 125 ? -6.743 -13.299 9.722 1.00 94.62 125 PRO A O 1
ATOM 939 N N . SER A 1 126 ? -7.115 -15.244 8.647 1.00 95.31 126 SER A N 1
ATOM 940 C CA . SER A 1 126 ? -5.887 -15.254 7.846 1.00 95.31 126 SER A CA 1
ATOM 941 C C . SER A 1 126 ? -6.001 -14.496 6.523 1.00 95.31 126 SER A C 1
ATOM 943 O O . SER A 1 126 ? -4.990 -14.353 5.843 1.00 95.31 126 SER A O 1
ATOM 945 N N . ASP A 1 127 ? -7.182 -13.997 6.145 1.00 95.69 127 ASP A N 1
ATOM 946 C CA . ASP A 1 127 ? -7.324 -13.178 4.942 1.00 95.69 127 ASP A CA 1
ATOM 947 C C . ASP A 1 127 ? -6.561 -11.859 5.121 1.00 95.69 127 ASP A C 1
ATOM 949 O O . ASP A 1 127 ? -6.678 -11.186 6.155 1.00 95.69 127 ASP A O 1
ATOM 953 N N . VAL A 1 128 ? -5.790 -11.484 4.104 1.00 94.75 128 VAL A N 1
ATOM 954 C CA . VAL A 1 128 ? -4.861 -10.352 4.135 1.00 94.75 128 VAL A CA 1
ATOM 955 C C . VAL A 1 128 ? -5.213 -9.360 3.033 1.00 94.75 128 VAL A C 1
ATOM 957 O O . VAL A 1 128 ? -5.378 -9.734 1.872 1.00 94.75 128 VAL A O 1
ATOM 960 N N . LEU A 1 129 ? -5.274 -8.080 3.395 1.00 96.88 129 LEU A N 1
ATOM 961 C CA . LEU A 1 129 ? -5.095 -6.979 2.456 1.00 96.88 129 LEU A CA 1
ATOM 962 C C . LEU A 1 129 ? -3.599 -6.736 2.330 1.00 96.88 129 LEU A C 1
ATOM 964 O O . LEU A 1 129 ? -2.890 -6.591 3.327 1.00 96.88 129 LEU A O 1
ATOM 968 N N . GLY A 1 130 ? -3.103 -6.667 1.113 1.00 93.81 130 GLY A N 1
ATOM 969 C CA . GLY A 1 130 ? -1.692 -6.449 0.891 1.00 93.81 130 GLY A CA 1
ATOM 970 C C . GLY A 1 130 ? -1.420 -6.097 -0.547 1.00 93.81 130 GLY A C 1
ATOM 971 O O . GLY A 1 130 ? -2.317 -5.969 -1.368 1.00 93.81 130 GLY A O 1
ATOM 972 N N . GLY A 1 131 ? -0.152 -5.947 -0.854 1.00 90.75 131 GLY A N 1
ATOM 973 C CA . GLY A 1 131 ? 0.279 -5.600 -2.186 1.00 90.75 131 GLY A CA 1
ATOM 974 C C . GLY A 1 131 ? 1.781 -5.552 -2.226 1.00 90.75 131 GLY A C 1
ATOM 975 O O . GLY A 1 131 ? 2.474 -5.906 -1.268 1.00 90.75 131 GLY A O 1
ATOM 976 N N . GLY A 1 132 ? 2.284 -5.184 -3.384 1.00 84.88 132 GLY A N 1
ATOM 977 C CA . GLY A 1 132 ? 3.702 -5.097 -3.605 1.00 84.88 132 GLY A CA 1
ATOM 978 C C . GLY A 1 132 ? 4.032 -3.883 -4.426 1.00 84.88 132 GLY A C 1
ATOM 979 O O . GLY A 1 132 ? 3.232 -3.426 -5.236 1.00 84.88 132 GLY A O 1
ATOM 980 N N . GLU A 1 133 ? 5.237 -3.407 -4.209 1.00 92.00 133 GLU A N 1
ATOM 981 C CA . GLU A 1 133 ? 5.855 -2.406 -5.046 1.00 92.00 133 GLU A CA 1
ATOM 982 C C . GLU A 1 133 ? 6.609 -3.130 -6.164 1.00 92.00 133 GLU A C 1
ATOM 984 O O . GLU A 1 133 ? 7.145 -4.223 -5.960 1.00 92.00 133 GLU A O 1
ATOM 989 N N . GLY A 1 134 ? 6.651 -2.545 -7.350 1.00 96.19 134 GLY A N 1
ATOM 990 C CA . GLY A 1 134 ? 7.218 -3.170 -8.533 1.00 96.19 134 GLY A CA 1
ATOM 991 C C . GLY A 1 134 ? 7.354 -2.185 -9.673 1.00 96.19 134 GLY A C 1
ATOM 992 O O . GLY A 1 134 ? 6.934 -1.032 -9.585 1.00 96.19 134 GLY A O 1
ATOM 993 N N . PHE A 1 135 ? 7.938 -2.648 -10.768 1.00 98.44 135 PHE A N 1
ATOM 994 C CA . PHE A 1 135 ? 8.087 -1.834 -11.965 1.00 98.44 135 PHE A CA 1
ATOM 995 C C . PHE A 1 135 ? 7.427 -2.509 -13.155 1.00 98.44 135 PHE A C 1
ATOM 997 O O . PHE A 1 135 ? 7.572 -3.714 -13.354 1.00 98.44 135 PHE A O 1
ATOM 1004 N N . ALA A 1 136 ? 6.725 -1.707 -13.946 1.00 98.50 136 ALA A N 1
ATOM 1005 C CA . ALA A 1 136 ? 6.161 -2.084 -15.228 1.00 98.50 136 ALA A CA 1
ATOM 1006 C C . ALA A 1 136 ? 6.946 -1.441 -16.375 1.00 98.50 136 ALA A C 1
ATOM 1008 O O . ALA A 1 136 ? 7.569 -0.385 -16.213 1.00 98.50 136 ALA A O 1
ATOM 1009 N N . VAL A 1 137 ? 6.915 -2.097 -17.533 1.00 98.81 137 VAL A N 1
ATOM 1010 C CA . VAL A 1 137 ? 7.676 -1.710 -18.723 1.00 98.81 137 VAL A CA 1
ATOM 1011 C C . VAL A 1 137 ? 6.738 -1.058 -19.735 1.00 98.81 137 VAL A C 1
ATOM 1013 O O . VAL A 1 137 ? 5.735 -1.646 -20.136 1.00 98.81 137 VAL A O 1
ATOM 1016 N N . GLY A 1 138 ? 7.047 0.168 -20.157 1.00 98.50 138 GLY A N 1
ATOM 1017 C CA . GLY A 1 138 ? 6.263 0.887 -21.161 1.00 98.50 138 GLY A CA 1
ATOM 1018 C C . GLY A 1 138 ? 6.337 0.226 -22.539 1.00 98.50 138 GLY A C 1
ATOM 1019 O O . GLY A 1 138 ? 7.357 -0.350 -22.910 1.00 98.50 138 GLY A O 1
ATOM 1020 N N . ALA A 1 139 ? 5.274 0.343 -23.339 1.00 97.31 139 ALA A N 1
ATOM 1021 C CA . ALA A 1 139 ? 5.175 -0.328 -24.643 1.00 97.31 139 ALA A CA 1
ATOM 1022 C C . ALA A 1 139 ? 6.303 0.026 -25.631 1.00 97.31 139 ALA A C 1
ATOM 1024 O O . ALA A 1 139 ? 6.638 -0.777 -26.496 1.00 97.31 139 ALA A O 1
ATOM 1025 N N . ASN A 1 140 ? 6.886 1.223 -25.506 1.00 94.62 140 ASN A N 1
ATOM 1026 C CA . ASN A 1 140 ? 7.958 1.709 -26.382 1.00 94.62 140 ASN A CA 1
ATOM 1027 C C . ASN A 1 140 ? 9.354 1.619 -25.743 1.00 94.62 140 ASN A C 1
ATOM 1029 O O . ASN A 1 140 ? 10.302 2.185 -26.292 1.00 94.62 140 ASN A O 1
ATOM 1033 N N . ALA A 1 141 ? 9.475 0.957 -24.589 1.00 97.69 141 ALA A N 1
ATOM 1034 C CA . ALA A 1 141 ? 10.729 0.866 -23.860 1.00 97.69 141 ALA A CA 1
ATOM 1035 C C . ALA A 1 141 ? 11.802 0.129 -24.686 1.00 97.69 141 ALA A C 1
ATOM 1037 O O . ALA A 1 141 ? 11.500 -0.909 -25.290 1.00 97.69 141 ALA A O 1
ATOM 1038 N N . PRO A 1 142 ? 13.055 0.624 -24.720 1.00 96.19 142 PRO A N 1
ATOM 1039 C CA . PRO A 1 142 ? 14.154 -0.090 -25.364 1.00 96.19 142 PRO A CA 1
ATOM 1040 C C . PRO A 1 142 ? 14.419 -1.433 -24.666 1.00 96.19 142 PRO A C 1
ATOM 1042 O O . PRO A 1 142 ? 14.155 -1.580 -23.476 1.00 96.19 142 PRO A O 1
ATOM 1045 N N . ASP A 1 143 ? 15.019 -2.401 -25.364 1.00 91.94 143 ASP A N 1
ATOM 1046 C CA . ASP A 1 143 ? 15.318 -3.727 -24.785 1.00 91.94 143 ASP A CA 1
ATOM 1047 C C . ASP A 1 143 ? 16.189 -3.655 -23.522 1.00 91.94 143 ASP A C 1
ATOM 1049 O O . ASP A 1 143 ? 15.989 -4.419 -22.579 1.00 91.94 143 ASP A O 1
ATOM 1053 N N . ALA A 1 144 ? 17.080 -2.659 -23.453 1.00 96.31 144 ALA A N 1
ATOM 1054 C CA . ALA A 1 144 ? 17.894 -2.369 -22.272 1.00 96.31 144 ALA A CA 1
ATOM 1055 C C . ALA A 1 144 ? 17.066 -2.092 -21.001 1.00 96.31 144 ALA A C 1
ATOM 1057 O O . ALA A 1 144 ? 17.605 -2.147 -19.899 1.00 96.31 144 ALA A O 1
ATOM 1058 N N . THR A 1 145 ? 15.772 -1.778 -21.125 1.00 98.44 145 THR A N 1
ATOM 1059 C CA . THR A 1 145 ? 14.876 -1.589 -19.982 1.00 98.44 145 THR A CA 1
ATOM 1060 C C . THR A 1 145 ? 14.565 -2.893 -19.262 1.00 98.44 145 THR A C 1
ATOM 1062 O O . THR A 1 145 ? 14.518 -2.890 -18.034 1.00 98.44 145 THR A O 1
ATOM 1065 N N . VAL A 1 146 ? 14.378 -4.002 -19.984 1.00 97.88 146 VAL A N 1
ATOM 1066 C CA . VAL A 1 146 ? 14.101 -5.297 -19.343 1.00 97.88 146 VAL A CA 1
ATOM 1067 C C . VAL A 1 146 ? 15.362 -5.829 -18.659 1.00 97.88 146 VAL A C 1
ATOM 1069 O O . VAL A 1 146 ? 15.278 -6.319 -17.537 1.00 97.88 146 VAL A O 1
ATOM 1072 N N . ASP A 1 147 ? 16.535 -5.629 -19.267 1.00 97.31 147 ASP A N 1
ATOM 1073 C CA . ASP A 1 147 ? 17.837 -5.934 -18.649 1.00 97.31 147 ASP A CA 1
ATOM 1074 C C . ASP A 1 147 ? 18.068 -5.107 -17.370 1.00 97.31 147 ASP A C 1
ATOM 1076 O O . ASP A 1 147 ? 18.402 -5.642 -16.312 1.00 97.31 147 ASP A O 1
ATOM 1080 N N . PHE A 1 148 ? 17.760 -3.807 -17.407 1.00 98.50 148 PHE A N 1
ATOM 1081 C CA . PHE A 1 148 ? 17.821 -2.970 -16.210 1.00 98.50 148 PHE A CA 1
ATOM 1082 C C . PHE A 1 148 ? 16.824 -3.418 -15.127 1.00 98.50 148 PHE A C 1
ATOM 1084 O O . PHE A 1 148 ? 17.153 -3.428 -13.941 1.00 98.50 148 PHE A O 1
ATOM 1091 N N . LEU A 1 149 ? 15.617 -3.841 -15.506 1.00 98.62 149 LEU A N 1
ATOM 1092 C CA . LEU A 1 149 ? 14.626 -4.372 -14.568 1.00 98.62 149 LEU A CA 1
ATOM 1093 C C . LEU A 1 149 ? 15.074 -5.706 -13.938 1.00 98.62 149 LEU A C 1
ATOM 1095 O O . LEU A 1 149 ? 14.874 -5.923 -12.737 1.00 98.62 149 LEU A O 1
ATOM 1099 N N . GLN A 1 150 ? 15.745 -6.569 -14.704 1.00 97.69 150 GLN A N 1
ATOM 1100 C CA . GLN A 1 150 ? 16.416 -7.767 -14.187 1.00 97.69 150 GLN A CA 1
ATOM 1101 C C . GLN A 1 150 ? 17.500 -7.403 -13.170 1.00 97.69 150 GLN A C 1
ATOM 1103 O O . GLN A 1 150 ? 17.547 -7.978 -12.081 1.00 97.69 150 GLN A O 1
ATOM 1108 N N . PHE A 1 151 ? 18.325 -6.399 -13.476 1.00 98.00 151 PHE A N 1
ATOM 1109 C CA . PHE A 1 151 ? 19.341 -5.894 -12.555 1.00 98.00 151 PHE A CA 1
ATOM 1110 C C . PHE A 1 151 ? 18.726 -5.370 -11.247 1.00 98.00 151 PHE A C 1
ATOM 1112 O O . PHE A 1 151 ? 19.167 -5.761 -10.160 1.00 98.00 151 PHE A O 1
ATOM 1119 N N . LEU A 1 152 ? 17.682 -4.536 -11.326 1.00 98.00 152 LEU A N 1
ATOM 1120 C CA . LEU A 1 152 ? 16.982 -3.980 -10.157 1.00 98.00 152 LEU A CA 1
ATOM 1121 C C . LEU A 1 152 ? 16.357 -5.058 -9.271 1.00 98.00 152 LEU A C 1
ATOM 1123 O O . LEU A 1 152 ? 16.302 -4.902 -8.053 1.00 98.00 152 LEU A O 1
ATOM 1127 N N . THR A 1 153 ? 15.909 -6.160 -9.868 1.00 96.69 153 THR A N 1
ATOM 1128 C CA . THR A 1 153 ? 15.302 -7.277 -9.136 1.00 96.69 153 THR A CA 1
ATOM 1129 C C . THR A 1 153 ? 16.284 -8.385 -8.772 1.00 96.69 153 THR A C 1
ATOM 1131 O O . THR A 1 153 ? 15.868 -9.374 -8.181 1.00 96.69 153 THR A O 1
ATOM 1134 N N . SER A 1 154 ? 17.583 -8.218 -9.030 1.00 96.75 154 SER A N 1
ATOM 1135 C CA . SER A 1 154 ? 18.612 -9.173 -8.608 1.00 96.75 154 SER A CA 1
ATOM 1136 C C . SER A 1 154 ? 18.743 -9.263 -7.081 1.00 96.75 154 SER A C 1
ATOM 1138 O O . SER A 1 154 ? 18.382 -8.342 -6.346 1.00 96.75 154 SER A O 1
ATOM 1140 N N . GLN A 1 155 ? 19.332 -10.356 -6.581 1.00 95.62 155 GLN A N 1
ATOM 1141 C CA . GLN A 1 155 ? 19.589 -10.504 -5.143 1.00 95.62 155 GLN A CA 1
ATOM 1142 C C . GLN A 1 155 ? 20.457 -9.377 -4.570 1.00 95.62 155 GLN A C 1
ATOM 1144 O O . GLN A 1 155 ? 20.214 -8.928 -3.454 1.00 95.62 155 GLN A O 1
ATOM 1149 N N . ASP A 1 156 ? 21.463 -8.914 -5.313 1.00 95.94 156 ASP A N 1
ATOM 1150 C CA . ASP A 1 156 ? 22.368 -7.866 -4.834 1.00 95.94 156 ASP A CA 1
ATOM 1151 C C . ASP A 1 156 ? 21.689 -6.494 -4.790 1.00 95.94 156 ASP A C 1
ATOM 1153 O O . ASP A 1 156 ? 21.928 -5.722 -3.857 1.00 95.94 156 ASP A O 1
ATOM 1157 N N . SER A 1 157 ? 20.801 -6.203 -5.741 1.00 97.25 157 SER A N 1
ATOM 1158 C CA . SER A 1 157 ? 19.965 -5.001 -5.698 1.00 97.25 157 SER A CA 1
ATOM 1159 C C . SER A 1 157 ? 18.954 -5.072 -4.555 1.00 97.25 157 SER A C 1
ATOM 1161 O O . SER A 1 157 ? 18.877 -4.139 -3.759 1.00 97.25 157 SER A O 1
ATOM 1163 N N . GLN A 1 158 ? 18.261 -6.204 -4.383 1.00 95.19 158 GLN A N 1
ATOM 1164 C CA . GLN A 1 158 ? 17.267 -6.353 -3.316 1.00 95.19 158 GLN A CA 1
ATOM 1165 C C . GLN A 1 158 ? 17.884 -6.380 -1.905 1.00 95.19 158 GLN A C 1
ATOM 1167 O O . GLN A 1 158 ? 17.263 -5.907 -0.956 1.00 95.19 158 GLN A O 1
ATOM 1172 N N . ARG A 1 159 ? 19.138 -6.833 -1.740 1.00 95.44 159 ARG A N 1
ATOM 1173 C CA . ARG A 1 159 ? 19.889 -6.636 -0.482 1.00 95.44 159 ARG A CA 1
ATOM 1174 C C . ARG A 1 159 ? 20.113 -5.154 -0.175 1.00 95.44 159 ARG A C 1
ATOM 1176 O O . ARG A 1 159 ? 20.019 -4.752 0.980 1.00 95.44 159 ARG A O 1
ATOM 1183 N N . GLN A 1 160 ? 20.429 -4.346 -1.188 1.00 95.88 160 GLN A N 1
ATOM 1184 C CA . GLN A 1 160 ? 20.665 -2.911 -1.005 1.00 95.88 160 GLN A CA 1
ATOM 1185 C C . GLN A 1 160 ? 19.375 -2.168 -0.656 1.00 95.88 160 GLN A C 1
ATOM 1187 O O . GLN A 1 160 ? 19.395 -1.328 0.238 1.00 95.88 160 GLN A O 1
ATOM 1192 N N . THR A 1 161 ? 18.256 -2.499 -1.304 1.00 94.81 161 THR A N 1
ATOM 1193 C CA . THR A 1 161 ? 16.955 -1.889 -0.991 1.00 94.81 161 THR A CA 1
ATOM 1194 C C . THR A 1 161 ? 16.466 -2.325 0.392 1.00 94.81 161 THR A C 1
ATOM 1196 O O . THR A 1 161 ? 16.029 -1.492 1.183 1.00 94.81 161 THR A O 1
ATOM 1199 N N . ALA A 1 162 ? 16.617 -3.603 0.755 1.00 93.25 162 ALA A N 1
ATOM 1200 C CA . ALA A 1 162 ? 16.265 -4.080 2.091 1.00 93.25 162 ALA A CA 1
ATOM 1201 C C . ALA A 1 162 ? 17.025 -3.347 3.210 1.00 93.25 162 ALA A C 1
ATOM 1203 O O . ALA A 1 162 ? 16.440 -3.053 4.249 1.00 93.25 162 ALA A O 1
ATOM 1204 N N . ALA A 1 163 ? 18.295 -2.989 2.981 1.00 92.12 163 ALA A N 1
ATOM 1205 C CA . ALA A 1 163 ? 19.114 -2.252 3.946 1.00 92.12 163 ALA A CA 1
ATOM 1206 C C . ALA A 1 163 ? 18.609 -0.825 4.246 1.00 92.12 163 ALA A C 1
ATOM 1208 O O . ALA A 1 163 ? 19.046 -0.231 5.228 1.00 92.12 163 ALA A O 1
ATOM 1209 N N . VAL A 1 164 ? 17.702 -0.287 3.423 1.00 90.94 164 VAL A N 1
ATOM 1210 C CA . VAL A 1 164 ? 17.014 1.002 3.632 1.00 90.94 164 VAL A CA 1
ATOM 1211 C C . VAL A 1 164 ? 15.512 0.806 3.896 1.00 90.94 164 VAL A C 1
ATOM 1213 O O . VAL A 1 164 ? 14.673 1.626 3.535 1.00 90.94 164 VAL A O 1
ATOM 1216 N N . GLY A 1 165 ? 15.147 -0.334 4.495 1.00 88.44 165 GLY A N 1
ATOM 1217 C CA . GLY A 1 165 ? 13.781 -0.614 4.951 1.00 88.44 165 GLY A CA 1
ATOM 1218 C C . GLY A 1 165 ? 12.797 -1.017 3.849 1.00 88.44 165 GLY A C 1
ATOM 1219 O O . GLY A 1 165 ? 11.605 -1.152 4.108 1.00 88.44 165 GLY A O 1
ATOM 1220 N N . MET A 1 166 ? 13.270 -1.251 2.623 1.00 90.94 166 MET A N 1
ATOM 1221 C CA . MET A 1 166 ? 12.430 -1.615 1.479 1.00 90.94 166 MET A CA 1
ATOM 1222 C C . MET A 1 166 ? 12.269 -3.140 1.365 1.00 90.94 166 MET A C 1
ATOM 1224 O O . MET A 1 166 ? 12.591 -3.752 0.345 1.00 90.94 166 MET A O 1
ATOM 1228 N N . SER A 1 167 ? 11.795 -3.764 2.443 1.00 89.31 167 SER A N 1
ATOM 1229 C CA . SER A 1 167 ? 11.554 -5.205 2.561 1.00 89.31 167 SER A CA 1
ATOM 1230 C C . SER A 1 167 ? 10.131 -5.466 3.106 1.00 89.31 167 SER A C 1
ATOM 1232 O O . SER A 1 167 ? 9.491 -4.535 3.596 1.00 89.31 167 SER A O 1
ATOM 1234 N N . PRO A 1 168 ? 9.571 -6.688 3.002 1.00 91.50 168 PRO A N 1
ATOM 1235 C CA . PRO A 1 168 ? 10.186 -7.913 2.500 1.00 91.50 168 PRO A CA 1
ATOM 1236 C C . PRO A 1 168 ? 10.413 -7.928 0.984 1.00 91.50 168 PRO A C 1
ATOM 1238 O O . PRO A 1 168 ? 9.555 -7.542 0.191 1.00 91.50 168 PRO A O 1
ATOM 1241 N N . VAL A 1 169 ? 11.573 -8.455 0.607 1.00 91.56 169 VAL A N 1
ATOM 1242 C CA . VAL A 1 169 ? 12.028 -8.658 -0.772 1.00 91.56 169 VAL A CA 1
ATOM 1243 C C . VAL A 1 169 ? 11.222 -9.747 -1.493 1.00 91.56 169 VAL A C 1
ATOM 1245 O O . VAL A 1 169 ? 10.516 -10.549 -0.868 1.00 91.56 169 VAL A O 1
ATOM 1248 N N . THR A 1 170 ? 11.296 -9.758 -2.823 1.00 92.12 170 THR A N 1
ATOM 1249 C CA . THR A 1 170 ? 10.523 -10.664 -3.689 1.00 92.12 170 THR A CA 1
ATOM 1250 C C . THR A 1 170 ? 11.349 -11.802 -4.267 1.00 92.12 170 THR A C 1
ATOM 1252 O O . THR A 1 170 ? 10.758 -12.767 -4.748 1.00 92.12 170 THR A O 1
ATOM 1255 N N . VAL A 1 171 ? 12.683 -11.752 -4.201 1.00 92.62 171 VAL A N 1
ATOM 1256 C CA . VAL A 1 171 ? 13.555 -12.848 -4.662 1.00 92.62 171 VAL A CA 1
ATOM 1257 C C . VAL A 1 171 ? 13.873 -13.877 -3.584 1.00 92.62 171 VAL A C 1
ATOM 1259 O O . VAL A 1 171 ? 13.984 -13.579 -2.397 1.00 92.62 171 VAL A O 1
ATOM 1262 N N . LYS A 1 172 ? 14.063 -15.124 -4.021 1.00 91.38 172 LYS A N 1
ATOM 1263 C CA . LYS A 1 172 ? 14.409 -16.268 -3.171 1.00 91.38 172 LYS A CA 1
ATOM 1264 C C . LYS A 1 172 ? 15.774 -16.092 -2.508 1.00 91.38 172 LYS A C 1
ATOM 1266 O O . LYS A 1 172 ? 16.735 -15.645 -3.132 1.00 91.38 172 LYS A O 1
ATOM 1271 N N . GLY A 1 173 ? 15.881 -16.609 -1.284 1.00 88.31 173 GLY A N 1
ATOM 1272 C CA . GLY A 1 173 ? 17.161 -16.828 -0.606 1.00 88.31 173 GLY A CA 1
ATOM 1273 C C . GLY A 1 173 ? 17.731 -15.610 0.118 1.00 88.31 173 GLY A C 1
ATOM 1274 O O . GLY A 1 173 ? 18.914 -15.628 0.439 1.00 88.31 173 GLY A O 1
ATOM 1275 N N . LEU A 1 174 ? 16.916 -14.581 0.364 1.00 88.62 174 LEU A N 1
ATOM 1276 C CA . LEU A 1 174 ? 17.327 -13.372 1.082 1.00 88.62 174 LEU A CA 1
ATOM 1277 C C . LEU A 1 174 ? 16.691 -13.212 2.467 1.00 88.62 174 LEU A C 1
ATOM 1279 O O . LEU A 1 174 ? 17.146 -12.360 3.224 1.00 88.62 174 LEU A O 1
ATOM 1283 N N . ASP A 1 175 ? 15.683 -14.015 2.818 1.00 84.19 175 ASP A N 1
ATOM 1284 C CA . ASP A 1 175 ? 14.933 -13.866 4.073 1.00 84.19 175 ASP A CA 1
ATOM 1285 C C . ASP A 1 175 ? 15.850 -13.822 5.311 1.00 84.19 175 ASP A C 1
ATOM 1287 O O . ASP A 1 175 ? 15.682 -12.948 6.152 1.00 84.19 175 ASP A O 1
ATOM 1291 N N . GLU A 1 176 ? 16.864 -14.696 5.401 1.00 80.62 176 GLU A N 1
ATOM 1292 C CA . GLU A 1 176 ? 17.799 -14.740 6.545 1.00 80.62 176 GLU A CA 1
ATOM 1293 C C . GLU A 1 176 ? 18.680 -13.481 6.687 1.00 80.62 176 GLU A C 1
ATOM 1295 O O . GLU A 1 176 ? 19.156 -13.210 7.787 1.00 80.62 176 GLU A O 1
ATOM 1300 N N . ASP A 1 177 ? 18.895 -12.732 5.600 1.00 83.19 177 ASP A N 1
ATOM 1301 C CA . ASP A 1 177 ? 19.815 -11.584 5.540 1.00 83.19 177 ASP A CA 1
ATOM 1302 C C . ASP A 1 177 ? 19.092 -10.223 5.459 1.00 83.19 177 ASP A C 1
ATOM 1304 O O . ASP A 1 177 ? 19.747 -9.184 5.503 1.00 83.19 177 ASP A O 1
ATOM 1308 N N . THR A 1 178 ? 17.770 -10.209 5.246 1.00 87.12 178 THR A N 1
ATOM 1309 C CA . THR A 1 178 ? 16.995 -8.982 4.938 1.00 87.12 178 THR A CA 1
ATOM 1310 C C . THR A 1 178 ? 15.776 -8.768 5.836 1.00 87.12 178 THR A C 1
ATOM 1312 O O . THR A 1 178 ? 15.100 -7.739 5.733 1.00 87.12 178 THR A O 1
ATOM 1315 N N . ILE A 1 179 ? 15.478 -9.738 6.701 1.00 86.81 179 ILE A N 1
ATOM 1316 C CA . ILE A 1 179 ? 14.386 -9.692 7.670 1.00 86.81 179 ILE A CA 1
ATOM 1317 C C . ILE A 1 179 ? 14.998 -9.705 9.069 1.00 86.81 179 ILE A C 1
ATOM 1319 O O . ILE A 1 179 ? 15.370 -10.754 9.595 1.00 86.81 179 ILE A O 1
ATOM 1323 N N . ASP A 1 180 ? 15.069 -8.526 9.681 1.00 80.12 180 ASP A N 1
ATOM 1324 C CA . ASP A 1 180 ? 15.800 -8.318 10.936 1.00 80.12 180 ASP A CA 1
ATOM 1325 C C . ASP A 1 180 ? 14.883 -8.169 12.157 1.00 80.12 180 ASP A C 1
ATOM 1327 O O . ASP A 1 180 ? 15.326 -8.316 13.298 1.00 80.12 180 ASP A O 1
ATOM 1331 N N . SER A 1 181 ? 13.596 -7.895 11.938 1.00 87.31 181 SER A N 1
ATOM 1332 C CA . SER A 1 181 ? 12.623 -7.624 13.000 1.00 87.31 181 SER A CA 1
ATOM 1333 C C . SER A 1 181 ? 11.517 -8.678 13.081 1.00 87.31 181 SER A C 1
ATOM 1335 O O . SER A 1 181 ? 11.144 -9.299 12.084 1.00 87.31 181 SER A O 1
ATOM 1337 N N . GLU A 1 182 ? 10.956 -8.866 14.280 1.00 90.25 182 GLU A N 1
ATOM 1338 C CA . GLU A 1 182 ? 9.823 -9.780 14.490 1.00 90.25 182 GLU A CA 1
ATOM 1339 C C . GLU A 1 182 ? 8.598 -9.345 13.673 1.00 90.25 182 GLU A C 1
ATOM 1341 O O . GLU A 1 182 ? 7.945 -10.181 13.057 1.00 90.25 182 GLU A O 1
ATOM 1346 N N . TRP A 1 183 ? 8.334 -8.039 13.564 1.00 92.00 183 TRP A N 1
ATOM 1347 C CA . TRP A 1 183 ? 7.206 -7.530 12.783 1.00 92.00 183 TRP A CA 1
ATOM 1348 C C . TRP A 1 183 ? 7.323 -7.853 11.283 1.00 92.00 183 TRP A C 1
ATOM 1350 O O . TRP A 1 183 ? 6.324 -8.210 10.658 1.00 92.00 183 TRP A O 1
ATOM 1360 N N . GLN A 1 184 ? 8.529 -7.814 10.699 1.00 92.00 184 GLN A N 1
ATOM 1361 C CA . GLN A 1 184 ? 8.743 -8.231 9.304 1.00 92.00 184 GLN A CA 1
ATOM 1362 C C . GLN A 1 184 ? 8.480 -9.731 9.125 1.00 92.00 184 GLN A C 1
ATOM 1364 O O . GLN A 1 184 ? 7.887 -10.137 8.124 1.00 92.00 184 GLN A O 1
ATOM 1369 N N . GLN A 1 185 ? 8.887 -10.557 10.096 1.00 91.56 185 GLN A N 1
ATOM 1370 C CA . GLN A 1 185 ? 8.613 -11.997 10.076 1.00 91.56 185 GLN A CA 1
ATOM 1371 C C . GLN A 1 185 ? 7.111 -12.273 10.149 1.00 91.56 185 GLN A C 1
ATOM 1373 O O . GLN A 1 185 ? 6.617 -13.116 9.404 1.00 91.56 185 GLN A O 1
ATOM 1378 N N . GLU A 1 186 ? 6.372 -11.538 10.984 1.00 93.50 186 GLU A N 1
ATOM 1379 C CA . GLU A 1 186 ? 4.913 -11.654 11.066 1.00 93.50 186 GLU A CA 1
ATOM 1380 C C . GLU A 1 186 ? 4.229 -11.267 9.747 1.00 93.50 186 GLU A C 1
ATOM 1382 O O . GLU A 1 186 ? 3.350 -11.994 9.287 1.00 93.50 186 GLU A O 1
ATOM 1387 N N . ILE A 1 187 ? 4.687 -10.211 9.063 1.00 94.06 187 ILE A N 1
ATOM 1388 C CA . ILE A 1 187 ? 4.183 -9.842 7.726 1.00 94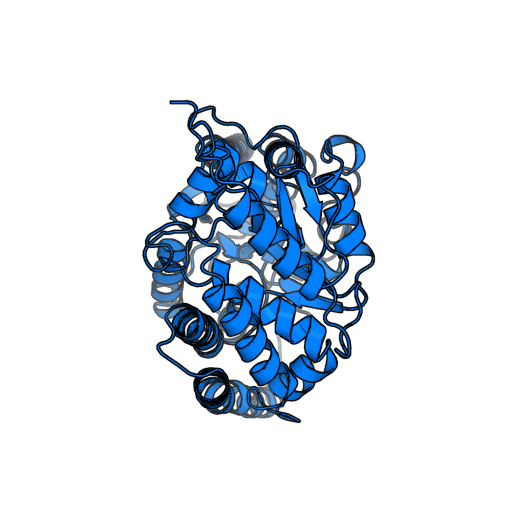.06 187 ILE A CA 1
ATOM 1389 C C . ILE A 1 187 ? 4.435 -10.959 6.706 1.00 94.06 187 ILE A C 1
ATOM 1391 O O . ILE A 1 187 ? 3.534 -11.329 5.947 1.00 94.06 187 ILE A O 1
ATOM 1395 N N . VAL A 1 188 ? 5.653 -11.514 6.673 1.00 90.94 188 VAL A N 1
ATOM 1396 C CA . VAL A 1 188 ? 5.998 -12.614 5.759 1.00 90.94 188 VAL A CA 1
ATOM 1397 C C . VAL A 1 188 ? 5.178 -13.863 6.073 1.00 90.94 188 VAL A C 1
ATOM 1399 O O . VAL A 1 188 ? 4.678 -14.515 5.154 1.00 90.94 188 VAL A O 1
ATOM 1402 N N . ASN A 1 189 ? 4.978 -14.173 7.352 1.00 90.81 189 ASN A N 1
ATOM 1403 C CA . ASN A 1 189 ? 4.131 -15.278 7.780 1.00 90.81 189 ASN A CA 1
ATOM 1404 C C . ASN A 1 189 ? 2.674 -15.058 7.364 1.00 90.81 189 ASN A C 1
ATOM 1406 O O . ASN A 1 189 ? 2.066 -15.979 6.817 1.00 90.81 189 ASN A O 1
ATOM 1410 N N . ALA A 1 190 ? 2.124 -13.861 7.575 1.00 92.56 190 ALA A N 1
ATOM 1411 C CA . ALA A 1 190 ? 0.749 -13.535 7.224 1.00 92.56 190 ALA A CA 1
ATOM 1412 C C . ALA A 1 190 ? 0.510 -13.664 5.716 1.00 92.56 190 ALA A C 1
ATOM 1414 O O . ALA A 1 190 ? -0.370 -14.417 5.308 1.00 92.56 190 ALA A O 1
ATOM 1415 N N . ARG A 1 191 ? 1.333 -13.019 4.875 1.00 88.81 191 ARG A N 1
ATOM 1416 C CA . ARG A 1 191 ? 1.154 -13.073 3.410 1.00 88.81 191 ARG A CA 1
ATOM 1417 C C . ARG A 1 191 ? 1.336 -14.488 2.841 1.00 88.81 191 ARG A C 1
ATOM 1419 O O . ARG A 1 191 ? 0.603 -14.874 1.938 1.00 88.81 191 ARG A O 1
ATOM 1426 N N . ASN A 1 192 ? 2.278 -15.278 3.370 1.00 86.75 192 ASN A N 1
ATOM 1427 C CA . ASN A 1 192 ? 2.570 -16.623 2.856 1.00 86.75 192 ASN A CA 1
ATOM 1428 C C . ASN A 1 192 ? 1.515 -17.663 3.260 1.00 86.75 192 ASN A C 1
ATOM 1430 O O . ASN A 1 192 ? 1.392 -18.694 2.600 1.00 86.75 192 ASN A O 1
ATOM 1434 N N . ASN A 1 193 ? 0.794 -17.424 4.358 1.00 89.50 193 ASN A N 1
ATOM 1435 C CA . ASN A 1 193 ? -0.219 -18.341 4.883 1.00 89.50 193 ASN A CA 1
ATOM 1436 C C . ASN A 1 193 ? -1.653 -17.823 4.706 1.00 89.50 193 ASN A C 1
ATOM 1438 O O . ASN A 1 193 ? -2.578 -18.435 5.242 1.00 89.50 193 ASN A O 1
ATOM 1442 N N . ALA A 1 194 ? -1.845 -16.721 3.978 1.00 92.19 194 ALA A N 1
ATOM 1443 C CA . ALA A 1 194 ? -3.160 -16.142 3.757 1.00 92.19 194 ALA A CA 1
ATOM 1444 C C . ALA A 1 194 ? -4.060 -17.102 2.965 1.00 92.19 194 ALA A C 1
ATOM 1446 O O . ALA A 1 194 ? -3.671 -17.599 1.905 1.00 92.19 194 ALA A O 1
ATOM 1447 N N . ALA A 1 195 ? -5.275 -17.353 3.462 1.00 92.00 195 ALA A N 1
ATOM 1448 C CA . ALA A 1 195 ? -6.290 -18.093 2.710 1.00 92.00 195 ALA A CA 1
ATOM 1449 C C . ALA A 1 195 ? -6.787 -17.284 1.502 1.00 92.00 195 ALA A C 1
ATOM 1451 O O . ALA A 1 195 ? -7.032 -17.839 0.428 1.00 92.00 195 ALA A O 1
ATOM 1452 N N . TYR A 1 196 ? -6.869 -15.967 1.677 1.00 91.81 196 TYR A N 1
ATOM 1453 C CA . TYR A 1 196 ? -7.166 -14.999 0.641 1.00 91.81 196 TYR A CA 1
ATOM 1454 C C . TYR A 1 196 ? -6.218 -13.804 0.731 1.00 91.81 196 TYR A C 1
ATOM 1456 O O . TYR A 1 196 ? -6.034 -13.223 1.801 1.00 91.81 196 TYR A O 1
ATOM 1464 N N . PHE A 1 197 ? -5.651 -13.415 -0.409 1.00 92.69 197 PHE A N 1
ATOM 1465 C CA . PHE A 1 197 ? -4.863 -12.197 -0.547 1.00 92.69 197 PHE A CA 1
ATOM 1466 C C . PHE A 1 197 ? -5.601 -11.217 -1.459 1.00 92.69 197 PHE A C 1
ATOM 1468 O O . PHE A 1 197 ? -5.790 -11.479 -2.647 1.00 92.69 197 PHE A O 1
ATOM 1475 N N . GLN A 1 198 ? -6.012 -10.087 -0.900 1.00 94.62 198 GLN A N 1
ATOM 1476 C CA . GLN A 1 198 ? -6.684 -9.015 -1.615 1.00 94.62 198 GLN A CA 1
ATOM 1477 C C . GLN A 1 198 ? -5.686 -7.894 -1.901 1.00 94.62 198 GLN A C 1
ATOM 1479 O O . GLN A 1 198 ? -5.122 -7.327 -0.966 1.00 94.62 198 GLN A O 1
ATOM 1484 N N . LEU A 1 199 ? -5.513 -7.533 -3.175 1.00 94.62 199 LEU A N 1
ATOM 1485 C CA . LEU A 1 199 ? -4.829 -6.288 -3.531 1.00 94.62 199 LEU A CA 1
ATOM 1486 C C . LEU A 1 199 ? -5.705 -5.078 -3.167 1.00 94.62 199 LEU A C 1
ATOM 1488 O O . LEU A 1 199 ? -6.934 -5.183 -3.196 1.00 94.62 199 LEU A O 1
ATOM 1492 N N . TYR A 1 200 ? -5.088 -3.940 -2.853 1.00 95.31 200 TYR A N 1
ATOM 1493 C CA . TYR A 1 200 ? -5.764 -2.660 -2.604 1.00 95.31 200 TYR A CA 1
ATOM 1494 C C . TYR A 1 200 ? -6.862 -2.402 -3.634 1.00 95.31 200 TYR A C 1
ATOM 1496 O O . TYR A 1 200 ? -6.627 -2.551 -4.833 1.00 95.31 200 TYR A O 1
ATOM 1504 N N . TYR A 1 201 ? -8.069 -2.048 -3.191 1.00 96.81 201 TYR A N 1
ATOM 1505 C CA . TYR A 1 201 ? -9.194 -1.891 -4.119 1.00 96.81 201 TYR A CA 1
ATOM 1506 C C . TYR A 1 201 ? -8.925 -0.780 -5.132 1.00 96.81 201 TYR A C 1
ATOM 1508 O O . TYR A 1 201 ? -9.319 -0.914 -6.287 1.00 96.81 201 TYR A O 1
ATOM 1516 N N . ASP A 1 202 ? -8.214 0.274 -4.731 1.00 94.69 202 ASP A N 1
ATOM 1517 C CA . ASP A 1 202 ? -7.852 1.385 -5.608 1.00 94.69 202 ASP A CA 1
ATOM 1518 C C . ASP A 1 202 ? -6.803 1.027 -6.677 1.00 94.69 202 ASP A C 1
ATOM 1520 O O . ASP A 1 202 ? -6.721 1.712 -7.695 1.00 94.69 202 ASP A O 1
ATOM 1524 N N . GLN A 1 203 ? -6.040 -0.054 -6.475 1.00 93.06 203 GLN A N 1
ATOM 1525 C CA . GLN A 1 203 ? -5.086 -0.594 -7.452 1.00 93.06 203 GLN A CA 1
ATOM 1526 C C . GLN A 1 203 ? -5.655 -1.781 -8.242 1.00 93.06 203 GLN A C 1
ATOM 1528 O O . GLN A 1 203 ? -5.321 -1.979 -9.410 1.00 93.06 203 GLN A O 1
ATOM 1533 N N . PHE A 1 204 ? -6.519 -2.586 -7.619 1.00 93.19 204 PHE A N 1
ATOM 1534 C CA . PHE A 1 204 ? -7.095 -3.782 -8.228 1.00 93.19 204 PHE A CA 1
ATOM 1535 C C . PHE A 1 204 ? -8.293 -3.476 -9.127 1.00 93.19 204 PHE A C 1
ATOM 1537 O O . PHE A 1 204 ? -8.448 -4.100 -10.174 1.00 93.19 204 PHE A O 1
ATOM 1544 N N . LEU A 1 205 ? -9.176 -2.565 -8.714 1.00 93.75 205 LEU A N 1
ATOM 1545 C CA . LEU A 1 205 ? -10.351 -2.196 -9.499 1.00 93.75 205 LEU A CA 1
ATOM 1546 C C . LEU A 1 205 ? -9.961 -1.221 -10.623 1.00 93.75 205 LEU A C 1
ATOM 1548 O O . LEU A 1 205 ? -8.912 -0.580 -10.547 1.00 93.75 205 LEU A O 1
ATOM 1552 N N . PRO A 1 206 ? -10.812 -1.059 -11.656 1.00 90.94 206 PRO A N 1
ATOM 1553 C CA . PRO A 1 206 ? -10.664 0.027 -12.618 1.00 90.94 206 PRO A CA 1
ATOM 1554 C C . PRO A 1 206 ? -10.400 1.371 -11.912 1.00 90.94 206 PRO A C 1
ATOM 1556 O O . PRO A 1 206 ? -11.091 1.657 -10.932 1.00 90.94 206 PRO A O 1
ATOM 1559 N N . PRO A 1 207 ? -9.491 2.234 -12.405 1.00 88.88 207 PRO A N 1
ATOM 1560 C CA . PRO A 1 207 ? -9.105 3.483 -11.746 1.00 88.88 207 PRO A CA 1
ATOM 1561 C C . PRO A 1 207 ? -10.288 4.379 -11.361 1.00 88.88 207 PRO A C 1
ATOM 1563 O O . PRO A 1 207 ? -10.278 4.995 -10.299 1.00 88.88 207 PRO A O 1
ATOM 1566 N N . ALA A 1 208 ? -11.334 4.436 -12.194 1.00 91.81 208 ALA A N 1
ATOM 1567 C CA . ALA A 1 208 ? -12.544 5.197 -11.890 1.00 91.81 208 ALA A CA 1
ATOM 1568 C C . ALA A 1 208 ? -13.299 4.634 -10.671 1.00 91.81 208 ALA A C 1
ATOM 1570 O O . ALA A 1 208 ? -13.754 5.397 -9.815 1.00 91.81 208 ALA A O 1
ATOM 1571 N N . VAL A 1 209 ? -13.385 3.307 -10.550 1.00 95.94 209 VAL A N 1
ATOM 1572 C CA . VAL A 1 209 ? -13.992 2.635 -9.393 1.00 95.94 209 VAL A CA 1
ATOM 1573 C C . VAL A 1 209 ? -13.094 2.788 -8.170 1.00 95.94 209 VAL A C 1
ATOM 1575 O O . VAL A 1 209 ? -13.584 3.181 -7.119 1.00 95.94 209 VAL A O 1
ATOM 1578 N N . GLY A 1 210 ? -11.786 2.566 -8.315 1.00 95.38 210 GLY A N 1
ATOM 1579 C CA . GLY A 1 210 ? -10.803 2.738 -7.247 1.00 95.38 210 GLY A CA 1
ATOM 1580 C C . GLY A 1 210 ? -10.816 4.142 -6.636 1.00 95.38 210 GLY A C 1
ATOM 1581 O O . GLY A 1 210 ? -10.929 4.294 -5.422 1.00 95.38 210 GLY A O 1
ATOM 1582 N N . GLY A 1 211 ? -10.820 5.180 -7.478 1.00 95.81 211 GLY A N 1
ATOM 1583 C CA . GLY A 1 211 ? -10.975 6.564 -7.027 1.00 95.81 211 GLY A CA 1
ATOM 1584 C C . GLY A 1 211 ? -12.315 6.817 -6.329 1.00 95.81 211 GLY A C 1
ATOM 1585 O O . GLY A 1 211 ? -12.360 7.526 -5.328 1.00 95.81 211 GLY A O 1
ATOM 1586 N N . THR A 1 212 ? -13.394 6.180 -6.797 1.00 98.19 212 THR A N 1
ATOM 1587 C CA . THR A 1 212 ? -14.712 6.274 -6.147 1.00 98.19 212 THR A CA 1
ATOM 1588 C C . THR A 1 212 ? -14.721 5.595 -4.775 1.00 98.19 212 THR A C 1
ATOM 1590 O O . THR A 1 212 ? -15.347 6.117 -3.858 1.00 98.19 212 THR A O 1
ATOM 1593 N N . VAL A 1 213 ? -14.018 4.469 -4.600 1.00 98.44 213 VAL A N 1
ATOM 1594 C CA . VAL A 1 213 ? -13.839 3.823 -3.286 1.00 98.44 213 VAL A CA 1
ATOM 1595 C C . VAL A 1 213 ? -13.138 4.778 -2.324 1.00 98.44 213 VAL A C 1
ATOM 1597 O O . VAL A 1 213 ? -13.658 5.015 -1.238 1.00 98.44 213 VAL A O 1
ATOM 1600 N N . ASN A 1 214 ? -12.021 5.380 -2.738 1.00 98.44 214 ASN A N 1
ATOM 1601 C CA . ASN A 1 214 ? -11.286 6.345 -1.915 1.00 98.44 214 ASN A CA 1
ATOM 1602 C C . 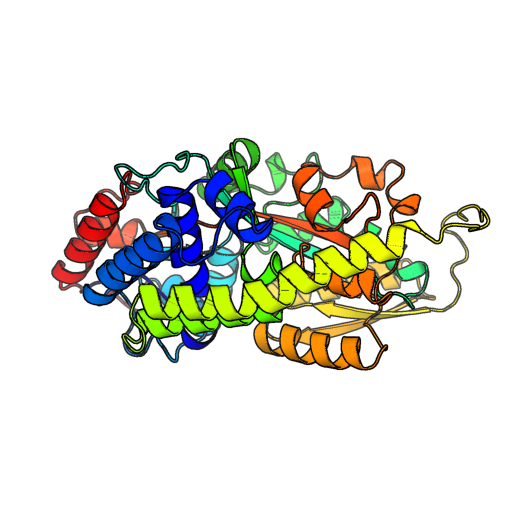ASN A 1 214 ? -12.168 7.544 -1.520 1.00 98.44 214 ASN A C 1
ATOM 1604 O O . ASN A 1 214 ? -12.238 7.905 -0.349 1.00 98.44 214 ASN A O 1
ATOM 1608 N N . ASP A 1 215 ? -12.894 8.128 -2.478 1.00 98.56 215 ASP A N 1
ATOM 1609 C CA . ASP A 1 215 ? -13.805 9.251 -2.222 1.00 98.56 215 ASP A CA 1
ATOM 1610 C C . ASP A 1 215 ? -14.963 8.876 -1.285 1.00 98.56 215 ASP A C 1
ATOM 1612 O O . ASP A 1 215 ? -15.336 9.656 -0.411 1.00 98.56 215 ASP A O 1
ATOM 1616 N N . ALA A 1 216 ? -15.555 7.695 -1.463 1.00 98.69 216 ALA A N 1
ATOM 1617 C CA . ALA A 1 216 ? -16.681 7.238 -0.657 1.00 98.69 216 ALA A CA 1
ATOM 1618 C C . ALA A 1 216 ? -16.261 6.929 0.789 1.00 98.69 216 ALA A C 1
ATOM 1620 O O . ALA A 1 216 ? -17.009 7.226 1.722 1.00 98.69 216 ALA A O 1
ATOM 1621 N N . VAL A 1 217 ? -15.064 6.368 0.983 1.00 98.69 217 VAL A N 1
ATOM 1622 C CA . VAL A 1 217 ? -14.505 6.088 2.311 1.00 98.69 217 VAL A CA 1
ATOM 1623 C C . VAL A 1 217 ? -14.166 7.382 3.055 1.00 98.69 217 VAL A C 1
ATOM 1625 O O . VAL A 1 217 ? -14.577 7.530 4.209 1.00 98.69 217 VAL A O 1
ATOM 1628 N N . GLU A 1 218 ? -13.530 8.351 2.392 1.00 98.62 218 GLU A N 1
ATOM 1629 C CA . GLU A 1 218 ? -13.260 9.671 2.983 1.00 98.62 218 GLU A CA 1
ATOM 1630 C C . GLU A 1 218 ? -14.554 10.353 3.439 1.00 98.62 218 GLU A C 1
ATOM 1632 O O . GLU A 1 218 ? -14.635 10.882 4.549 1.00 98.62 218 GLU A O 1
ATOM 1637 N N . GLN A 1 219 ? -15.622 10.261 2.641 1.00 98.75 219 GLN A N 1
ATOM 1638 C CA . GLN A 1 219 ? -16.921 10.818 3.012 1.00 98.75 219 GLN A CA 1
ATOM 1639 C C . GLN A 1 219 ? -17.539 10.150 4.250 1.00 98.75 219 GLN A C 1
ATOM 1641 O O . GLN A 1 219 ? -18.264 10.826 4.988 1.00 98.75 219 GLN A O 1
ATOM 1646 N N . ILE A 1 220 ? -17.274 8.862 4.508 1.00 98.81 220 ILE A N 1
ATOM 1647 C CA . ILE A 1 220 ? -17.689 8.196 5.756 1.00 98.81 220 ILE A CA 1
ATOM 1648 C C . ILE A 1 220 ? -16.908 8.781 6.936 1.00 98.81 220 ILE A C 1
ATOM 1650 O O . ILE A 1 220 ? -17.522 9.170 7.932 1.00 98.81 220 ILE A O 1
ATOM 1654 N N . PHE A 1 221 ? -15.581 8.907 6.822 1.00 98.44 221 PHE A N 1
ATOM 1655 C CA . PHE A 1 221 ? -14.742 9.538 7.849 1.00 98.44 221 PHE A CA 1
ATOM 1656 C C . PHE A 1 221 ? -15.183 10.975 8.154 1.00 98.44 221 PHE A C 1
ATOM 1658 O O . PHE A 1 221 ? -15.314 11.370 9.316 1.00 98.44 221 PHE A O 1
ATOM 1665 N N . ALA A 1 222 ? -15.501 11.747 7.115 1.00 97.81 222 ALA A N 1
ATOM 1666 C CA . ALA A 1 222 ? -16.002 13.110 7.234 1.00 97.81 222 ALA A CA 1
ATOM 1667 C C . ALA A 1 222 ? -17.437 13.201 7.794 1.00 97.81 222 ALA A C 1
ATOM 1669 O O . ALA A 1 222 ? -17.908 14.300 8.105 1.00 97.81 222 ALA A O 1
ATOM 1670 N N . GLY A 1 223 ? -18.162 12.079 7.895 1.00 97.69 223 GLY A N 1
ATOM 1671 C CA . GLY A 1 223 ? -19.591 12.051 8.215 1.00 97.69 223 GLY A CA 1
ATOM 1672 C C . GLY A 1 223 ? -20.460 12.742 7.154 1.00 97.69 223 GLY A C 1
ATOM 1673 O O . GLY A 1 223 ? -21.560 13.211 7.459 1.00 97.69 223 GLY A O 1
ATOM 1674 N N . ALA A 1 224 ? -19.947 12.858 5.928 1.00 97.94 224 ALA A N 1
ATOM 1675 C CA . ALA A 1 224 ? -20.590 13.505 4.789 1.00 97.94 224 ALA A CA 1
ATOM 1676 C C . ALA A 1 224 ? -21.494 12.551 3.991 1.00 97.94 224 ALA A C 1
ATOM 1678 O O . ALA A 1 224 ? -22.410 13.025 3.316 1.00 97.94 224 ALA A O 1
ATOM 1679 N N . ALA A 1 225 ? -21.270 11.239 4.103 1.00 98.25 225 ALA A N 1
ATOM 1680 C CA . ALA A 1 225 ? -22.116 10.193 3.540 1.00 98.25 225 ALA A CA 1
ATOM 1681 C C . ALA A 1 225 ? -22.436 9.122 4.590 1.00 98.25 225 ALA A C 1
ATOM 1683 O O . ALA A 1 225 ? -21.627 8.810 5.464 1.00 98.25 225 ALA A O 1
ATOM 1684 N N . THR A 1 226 ? -23.630 8.544 4.493 1.00 98.75 226 THR A N 1
ATOM 1685 C CA . THR A 1 226 ? -23.964 7.302 5.201 1.00 98.75 226 THR A CA 1
ATOM 1686 C C . THR A 1 226 ? -23.255 6.099 4.563 1.00 98.75 226 THR A C 1
ATOM 1688 O O . THR A 1 226 ? -22.914 6.158 3.377 1.00 98.75 226 THR A O 1
ATOM 1691 N N . PRO A 1 227 ? -23.061 4.987 5.297 1.00 98.75 227 PRO A N 1
ATOM 1692 C CA . PRO A 1 227 ? -22.516 3.751 4.732 1.00 98.75 227 PRO A CA 1
ATOM 1693 C C . PRO A 1 227 ? -23.255 3.271 3.475 1.00 98.75 227 PRO A C 1
ATOM 1695 O O . PRO A 1 227 ? -22.623 2.850 2.510 1.00 98.75 227 PRO A O 1
ATOM 1698 N N . GLU A 1 228 ? -24.584 3.388 3.439 1.00 98.81 228 GLU A N 1
ATOM 1699 C CA . GLU A 1 228 ? -25.396 3.021 2.277 1.00 98.81 228 GLU A CA 1
ATOM 1700 C C . GLU A 1 228 ? -25.194 3.966 1.088 1.00 98.81 228 GLU A C 1
ATOM 1702 O O . GLU A 1 228 ? -25.160 3.515 -0.055 1.00 98.81 228 GLU A O 1
ATOM 1707 N N . GLU A 1 229 ? -25.056 5.273 1.331 1.00 98.75 229 GLU A N 1
ATOM 1708 C CA . GLU A 1 229 ? -24.766 6.250 0.275 1.00 98.75 229 GLU A CA 1
ATOM 1709 C C . GLU A 1 229 ? -23.362 6.053 -0.302 1.00 98.75 229 GLU A C 1
ATOM 1711 O O . GLU A 1 229 ? -23.184 6.153 -1.514 1.00 98.75 229 GLU A O 1
ATOM 1716 N N . ALA A 1 230 ? -22.374 5.752 0.541 1.00 98.62 230 ALA A N 1
ATOM 1717 C CA . ALA A 1 230 ? -21.017 5.429 0.113 1.00 98.62 230 ALA A CA 1
ATOM 1718 C C . ALA A 1 230 ? -20.988 4.140 -0.730 1.00 98.62 230 ALA A C 1
ATOM 1720 O O . ALA A 1 230 ? -20.457 4.133 -1.839 1.00 98.62 230 ALA A O 1
ATOM 1721 N N . ALA A 1 231 ? -21.646 3.076 -0.260 1.00 98.69 231 ALA A N 1
ATOM 1722 C CA . ALA A 1 231 ? -21.788 1.822 -0.997 1.00 98.69 231 ALA A CA 1
ATOM 1723 C C . ALA A 1 231 ? -22.493 2.012 -2.354 1.00 98.69 231 ALA A C 1
ATOM 1725 O O . ALA A 1 231 ? -22.065 1.454 -3.365 1.00 98.69 231 ALA A O 1
ATOM 1726 N N . ALA A 1 232 ? -23.542 2.841 -2.400 1.00 98.69 232 ALA A N 1
ATOM 1727 C CA . ALA A 1 232 ? -24.246 3.170 -3.637 1.00 98.69 232 ALA A CA 1
ATOM 1728 C C . ALA A 1 232 ? -23.367 3.949 -4.629 1.00 98.69 232 ALA A C 1
ATOM 1730 O O . ALA A 1 232 ? -23.413 3.663 -5.821 1.00 98.69 232 ALA A O 1
ATOM 1731 N N . GLN A 1 233 ? -22.533 4.885 -4.159 1.00 98.19 233 GLN A N 1
ATOM 1732 C CA . GLN A 1 233 ? -21.580 5.600 -5.019 1.00 98.19 233 GLN A CA 1
ATOM 1733 C C . GLN A 1 233 ? -20.575 4.643 -5.670 1.00 98.19 233 GLN A C 1
ATOM 1735 O O . GLN A 1 233 ? -20.351 4.711 -6.880 1.00 98.19 233 GLN A O 1
ATOM 1740 N N . ILE A 1 234 ? -20.005 3.726 -4.880 1.00 98.44 234 ILE A N 1
ATOM 1741 C CA . ILE A 1 234 ? -19.070 2.708 -5.377 1.00 98.44 234 ILE A CA 1
ATOM 1742 C C . ILE A 1 234 ? -19.760 1.819 -6.415 1.00 98.44 234 ILE A C 1
ATOM 1744 O O . ILE A 1 234 ? -19.211 1.588 -7.491 1.00 98.44 234 ILE A O 1
ATOM 1748 N N . GLU A 1 235 ? -20.974 1.352 -6.123 1.00 98.25 235 GLU A N 1
ATOM 1749 C CA . GLU A 1 235 ? -21.752 0.516 -7.034 1.00 98.25 235 GLU A CA 1
ATOM 1750 C C . GLU A 1 235 ? -22.118 1.233 -8.337 1.00 98.25 235 GLU A C 1
ATOM 1752 O O . GLU A 1 235 ? -22.012 0.630 -9.403 1.00 98.25 235 GLU A O 1
ATOM 1757 N N . ASP A 1 236 ? -22.505 2.508 -8.286 1.00 97.00 236 ASP A N 1
ATOM 1758 C CA . ASP A 1 236 ? -22.820 3.288 -9.484 1.00 97.00 236 ASP A CA 1
ATOM 1759 C C . ASP A 1 236 ? -21.607 3.341 -10.430 1.00 97.00 236 ASP A C 1
ATOM 1761 O O . ASP A 1 236 ? -21.745 3.083 -11.628 1.00 97.00 236 ASP A O 1
ATOM 1765 N N . SER A 1 237 ? -20.409 3.587 -9.888 1.00 96.56 237 SER A N 1
ATOM 1766 C CA . SER A 1 237 ? -19.151 3.561 -10.648 1.00 96.56 237 SER A CA 1
ATOM 1767 C C . SER A 1 237 ? -18.828 2.154 -11.172 1.00 96.56 237 SER A C 1
ATOM 1769 O O . SER A 1 237 ? -18.602 1.956 -12.368 1.00 96.56 237 SER A O 1
ATOM 1771 N N . ALA A 1 238 ? -18.899 1.143 -10.302 1.00 95.81 238 ALA A N 1
ATOM 1772 C CA . ALA A 1 238 ? -18.601 -0.247 -10.638 1.00 95.81 238 ALA A CA 1
ATOM 1773 C C . ALA A 1 238 ? -19.540 -0.821 -11.709 1.00 95.81 238 ALA A C 1
ATOM 1775 O O . ALA A 1 238 ? -19.089 -1.535 -12.603 1.00 95.81 238 ALA A O 1
ATOM 1776 N N . SER A 1 239 ? -20.833 -0.498 -11.653 1.00 93.94 239 SER A N 1
ATOM 1777 C CA . SER A 1 239 ? -21.829 -0.957 -12.625 1.00 93.94 239 SER A CA 1
ATOM 1778 C C . SER A 1 239 ? -21.536 -0.457 -14.037 1.00 93.94 239 SER A C 1
ATOM 1780 O O . SER A 1 239 ? -21.790 -1.170 -15.004 1.00 93.94 239 SER A O 1
ATOM 1782 N N . PHE A 1 240 ? -20.959 0.738 -14.168 1.00 90.00 240 PHE A N 1
ATOM 1783 C CA . PHE A 1 240 ? -20.577 1.287 -15.459 1.00 90.00 240 PHE A CA 1
ATOM 1784 C C . PHE A 1 240 ? -19.274 0.667 -15.972 1.00 90.00 240 PHE A C 1
ATOM 1786 O O . PHE A 1 240 ? -19.226 0.178 -17.103 1.00 90.00 240 PHE A O 1
ATOM 1793 N N . GLU A 1 241 ? -18.238 0.654 -15.134 1.00 90.44 241 GLU A N 1
ATOM 1794 C CA . GLU A 1 241 ? -16.886 0.256 -15.534 1.00 90.44 241 GLU A CA 1
ATOM 1795 C C . GLU A 1 241 ? -16.768 -1.260 -15.747 1.00 90.44 241 GLU A C 1
ATOM 1797 O O . GLU A 1 241 ? -16.296 -1.706 -16.791 1.00 90.44 241 GLU A O 1
ATOM 1802 N N . LEU A 1 242 ? -17.271 -2.073 -14.812 1.00 87.31 242 LEU A N 1
ATOM 1803 C CA . LEU A 1 242 ? -17.097 -3.532 -14.845 1.00 87.31 242 LEU A CA 1
ATOM 1804 C C . LEU A 1 242 ? -18.045 -4.229 -15.836 1.00 87.31 242 LEU A C 1
ATOM 1806 O O . LEU A 1 242 ? -17.693 -5.250 -16.432 1.00 87.31 242 LEU A O 1
ATOM 1810 N N . GLU A 1 243 ? -19.247 -3.686 -16.070 1.00 76.75 243 GLU A N 1
ATOM 1811 C CA . GLU A 1 243 ? -20.111 -4.198 -17.145 1.00 76.75 243 GLU A CA 1
ATOM 1812 C C . GLU A 1 243 ? -19.541 -3.875 -18.534 1.00 76.75 243 GLU A C 1
ATOM 1814 O O . GLU A 1 243 ? -19.741 -4.656 -19.471 1.00 76.75 243 GLU A O 1
ATOM 1819 N N . GLY A 1 244 ? -18.818 -2.758 -18.672 1.00 61.53 244 GLY A N 1
ATOM 1820 C CA . GLY A 1 244 ? -18.100 -2.379 -19.889 1.00 61.53 244 GLY A CA 1
ATOM 1821 C C . GLY A 1 244 ? -17.022 -3.396 -20.265 1.00 61.53 244 GLY A C 1
ATOM 1822 O O . GLY A 1 244 ? -17.041 -3.919 -21.382 1.00 61.53 244 GLY A O 1
ATOM 1823 N N . THR A 1 245 ? -16.178 -3.773 -19.301 1.00 57.62 245 THR A N 1
ATOM 1824 C CA . THR A 1 245 ? -15.081 -4.741 -19.489 1.00 57.62 245 THR A CA 1
ATOM 1825 C C . THR A 1 245 ? -15.594 -6.116 -19.934 1.00 57.62 245 THR A C 1
ATOM 1827 O O . THR A 1 245 ? -15.041 -6.733 -20.842 1.00 57.62 245 THR A O 1
ATOM 1830 N N . SER A 1 246 ? -16.728 -6.573 -19.382 1.00 53.03 246 SER A N 1
ATOM 1831 C CA . SER A 1 246 ? -17.346 -7.854 -19.772 1.00 53.03 246 SER A CA 1
ATOM 1832 C C . SER A 1 246 ? -17.795 -7.905 -21.243 1.00 53.03 246 SER A C 1
ATOM 1834 O O . SER A 1 246 ? -17.832 -8.975 -21.855 1.00 53.03 246 SER A O 1
ATOM 1836 N N . ARG A 1 247 ? -18.137 -6.751 -21.836 1.00 43.41 247 ARG A N 1
ATOM 1837 C CA . ARG A 1 247 ? -18.559 -6.648 -23.242 1.00 43.41 247 ARG A CA 1
ATOM 1838 C C . ARG A 1 247 ? -17.379 -6.547 -24.200 1.00 43.41 247 ARG A C 1
ATOM 1840 O O . ARG A 1 247 ? -17.499 -7.029 -25.324 1.00 43.41 247 ARG A O 1
ATOM 1847 N N . GLU A 1 248 ? -16.278 -5.940 -23.773 1.00 46.19 248 GLU A N 1
ATOM 1848 C CA . GLU A 1 248 ? -15.046 -5.837 -24.562 1.00 46.19 248 GLU A CA 1
ATOM 1849 C C . GLU A 1 248 ? -14.282 -7.166 -24.584 1.00 46.19 248 GLU A C 1
ATOM 1851 O O . GLU A 1 248 ? -13.916 -7.623 -25.667 1.00 46.19 248 GLU A O 1
ATOM 1856 N N . ALA A 1 249 ? -14.194 -7.874 -23.451 1.00 46.47 249 ALA A N 1
ATOM 1857 C CA . ALA A 1 249 ? -13.628 -9.226 -23.388 1.00 46.47 249 ALA A CA 1
ATOM 1858 C C . ALA A 1 249 ? -14.369 -10.216 -24.313 1.00 46.47 249 ALA A C 1
ATOM 1860 O O . ALA A 1 249 ? -13.751 -10.979 -25.052 1.00 46.47 249 ALA A O 1
ATOM 1861 N N . ALA A 1 250 ? -15.705 -10.143 -24.373 1.00 38.94 250 ALA A N 1
ATOM 1862 C CA . ALA A 1 250 ? -16.509 -10.961 -25.287 1.00 38.94 250 ALA A CA 1
ATOM 1863 C C . ALA A 1 250 ? -16.355 -10.576 -26.777 1.00 38.94 250 ALA A C 1
ATOM 1865 O O . ALA A 1 250 ? -16.707 -11.364 -27.657 1.00 38.94 250 ALA A O 1
ATOM 1866 N N . ALA A 1 251 ? -15.873 -9.366 -27.081 1.00 36.91 251 ALA A N 1
ATOM 1867 C CA . ALA A 1 251 ? -15.602 -8.912 -28.445 1.00 36.91 251 ALA A CA 1
ATOM 1868 C C . ALA A 1 251 ? -14.175 -9.262 -28.909 1.00 36.91 251 ALA A C 1
ATOM 1870 O O . ALA A 1 251 ? -13.970 -9.479 -30.105 1.00 36.91 251 ALA A O 1
ATOM 1871 N N . ALA A 1 252 ? -13.221 -9.358 -27.977 1.00 40.66 252 ALA A N 1
ATOM 1872 C CA . ALA A 1 252 ? -11.821 -9.692 -28.240 1.00 40.66 252 ALA A CA 1
ATOM 1873 C C . ALA A 1 252 ? -11.589 -11.176 -28.601 1.00 40.66 252 ALA A C 1
ATOM 1875 O O . ALA A 1 252 ? -10.638 -11.485 -29.313 1.00 40.66 252 ALA A O 1
ATOM 1876 N N . GLU A 1 253 ? -12.497 -12.096 -28.241 1.00 37.81 253 GLU A N 1
ATOM 1877 C CA . GLU A 1 253 ? -12.405 -13.527 -28.607 1.00 37.81 253 GLU A CA 1
ATOM 1878 C C . GLU A 1 253 ? -12.490 -13.821 -30.134 1.00 37.81 253 GLU A C 1
ATOM 1880 O O . GLU A 1 253 ? -12.450 -14.984 -30.545 1.00 37.81 253 GLU A O 1
ATOM 1885 N N . VAL A 1 254 ? -12.609 -12.807 -31.008 1.00 37.28 254 VAL A N 1
ATOM 1886 C CA . VAL A 1 254 ? -12.806 -12.981 -32.467 1.00 37.28 254 VAL A CA 1
ATOM 1887 C C . VAL A 1 254 ? -11.575 -12.662 -33.333 1.00 37.28 254 VAL A C 1
ATOM 1889 O O . VAL A 1 254 ? -11.593 -12.986 -34.520 1.00 37.28 254 VAL A O 1
ATOM 1892 N N . GLU A 1 255 ? -10.466 -12.146 -32.803 1.00 37.81 255 GLU A N 1
ATOM 1893 C CA . GLU A 1 255 ? -9.250 -11.946 -33.613 1.00 37.81 255 GLU A CA 1
ATOM 1894 C C . GLU A 1 255 ? -7.986 -12.413 -32.885 1.00 37.81 255 GLU A C 1
ATOM 1896 O O . GLU A 1 255 ? -7.459 -11.738 -32.013 1.00 37.81 255 GLU A O 1
ATOM 1901 N N . SER A 1 256 ? -7.449 -13.560 -33.305 1.00 29.25 256 SER A N 1
ATOM 1902 C CA . SER A 1 256 ? -6.029 -13.866 -33.133 1.00 29.25 256 SER A CA 1
ATOM 1903 C C . SER A 1 256 ? -5.491 -14.445 -34.434 1.00 29.25 256 SER A C 1
ATOM 1905 O O . SER A 1 256 ? -5.988 -15.458 -34.923 1.00 29.25 256 SER A O 1
ATOM 1907 N N . ASP A 1 257 ? -4.499 -13.772 -35.019 1.00 29.84 257 ASP A N 1
ATOM 1908 C CA . ASP A 1 257 ? -3.517 -14.441 -35.864 1.00 29.84 257 ASP A CA 1
ATOM 1909 C C . ASP A 1 257 ? -2.226 -13.609 -36.027 1.00 29.84 257 ASP A C 1
ATOM 1911 O O . ASP A 1 257 ? -2.232 -12.489 -36.537 1.00 29.84 257 ASP A O 1
ATOM 1915 N N . VAL A 1 258 ? -1.127 -14.292 -35.682 1.00 29.34 258 VAL A N 1
ATOM 1916 C CA . VAL A 1 258 ? 0.297 -14.111 -36.030 1.00 29.34 258 VAL A CA 1
ATOM 1917 C C . VAL A 1 258 ? 1.131 -13.069 -35.266 1.00 29.34 258 VAL A C 1
ATOM 1919 O O . VAL A 1 258 ? 1.135 -11.885 -35.591 1.00 29.34 258 VAL A O 1
ATOM 1922 N N . VAL A 1 259 ? 2.021 -13.580 -34.404 1.00 31.28 259 VAL A N 1
ATOM 1923 C CA . VAL A 1 259 ? 3.315 -12.961 -34.059 1.00 31.28 259 VAL A CA 1
ATOM 1924 C C . VAL A 1 259 ? 4.435 -13.915 -34.497 1.00 31.28 259 VAL A C 1
ATOM 1926 O O . VAL A 1 259 ? 4.288 -15.134 -34.406 1.00 31.28 259 VAL A O 1
ATOM 1929 N N . GLN A 1 260 ? 5.500 -13.359 -35.078 1.00 31.39 260 GLN A N 1
ATOM 1930 C CA . GLN A 1 260 ? 6.704 -14.077 -35.507 1.00 31.39 260 GLN A CA 1
ATOM 1931 C C . GLN A 1 260 ? 7.734 -14.110 -34.377 1.00 31.39 260 GLN A C 1
ATOM 1933 O O . GLN A 1 260 ? 7.955 -13.092 -33.730 1.00 31.39 260 GLN A O 1
ATOM 1938 N N . ASP A 1 261 ? 8.373 -15.269 -34.222 1.00 31.48 261 ASP A N 1
ATOM 1939 C CA . ASP A 1 261 ? 9.532 -15.500 -33.359 1.00 31.48 261 ASP A CA 1
ATOM 1940 C C . ASP A 1 261 ? 10.721 -14.609 -33.764 1.00 31.48 261 ASP A C 1
ATOM 1942 O O . ASP A 1 261 ? 11.169 -14.669 -34.914 1.00 31.48 261 ASP A O 1
ATOM 1946 N N . GLU A 1 262 ? 11.301 -13.881 -32.808 1.00 34.12 262 GLU A N 1
ATOM 1947 C CA . GLU A 1 262 ? 12.714 -13.496 -32.846 1.00 34.12 262 GLU A CA 1
ATOM 1948 C C . GLU A 1 262 ? 13.403 -13.884 -31.529 1.00 34.12 262 GLU A C 1
ATOM 1950 O O . GLU A 1 262 ? 12.868 -13.741 -30.434 1.00 34.12 262 GLU A O 1
ATOM 1955 N N . GLU A 1 263 ? 14.583 -14.477 -31.690 1.00 30.97 263 GLU A N 1
ATOM 1956 C CA . GLU A 1 263 ? 15.399 -15.148 -30.681 1.00 30.97 263 GLU A CA 1
ATOM 1957 C C . GLU A 1 263 ? 16.193 -14.111 -29.862 1.00 30.97 263 GLU A C 1
ATOM 1959 O O . GLU A 1 263 ? 16.825 -13.222 -30.437 1.00 30.97 263 GLU A O 1
ATOM 1964 N N . 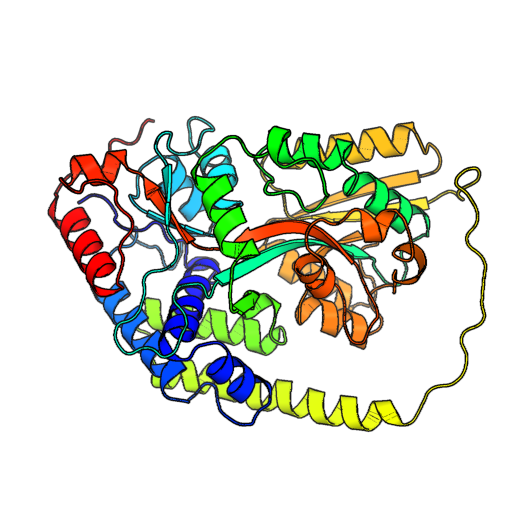ALA A 1 264 ? 16.190 -14.232 -28.530 1.00 35.75 264 ALA A N 1
ATOM 1965 C CA . ALA A 1 264 ? 16.909 -13.335 -27.624 1.00 35.75 264 ALA A CA 1
ATOM 1966 C C . ALA A 1 264 ? 18.434 -13.365 -27.862 1.00 35.75 264 ALA A C 1
ATOM 1968 O O . ALA A 1 264 ? 19.066 -14.427 -27.859 1.00 35.75 264 ALA A O 1
ATOM 1969 N N . ALA A 1 265 ? 19.038 -12.187 -28.040 1.00 34.50 265 ALA A N 1
ATOM 1970 C CA . ALA A 1 265 ? 20.484 -12.017 -28.151 1.00 34.50 265 ALA A CA 1
ATOM 1971 C C . ALA A 1 265 ? 21.122 -11.781 -26.770 1.00 34.50 265 ALA A C 1
ATOM 1973 O O . ALA A 1 265 ? 20.595 -11.046 -25.943 1.00 34.50 265 ALA A O 1
ATOM 1974 N N . GLY A 1 266 ? 22.273 -12.418 -26.533 1.00 36.69 266 GLY A N 1
ATOM 1975 C CA . GLY A 1 266 ? 23.039 -12.310 -25.290 1.00 36.69 266 GLY A CA 1
ATOM 1976 C C . GLY A 1 266 ? 23.752 -10.964 -25.094 1.00 36.69 266 GLY A C 1
ATOM 1977 O O . GLY A 1 266 ? 24.039 -10.241 -26.045 1.00 36.69 266 GLY A O 1
ATOM 1978 N N . ALA A 1 267 ? 24.077 -10.695 -23.829 1.00 45.38 267 ALA A N 1
ATOM 1979 C CA . ALA A 1 267 ? 24.439 -9.418 -23.206 1.00 45.38 267 ALA A CA 1
ATOM 1980 C C . ALA A 1 267 ? 25.754 -8.709 -23.634 1.00 45.38 267 ALA A C 1
ATOM 1982 O O . ALA A 1 267 ? 26.359 -8.018 -22.821 1.00 45.38 267 ALA A O 1
ATOM 1983 N N . GLU A 1 268 ? 26.221 -8.801 -24.880 1.00 42.38 268 GLU A N 1
ATOM 1984 C CA . GLU A 1 268 ? 27.400 -8.030 -25.328 1.00 42.38 268 GLU A CA 1
ATOM 1985 C C . GLU A 1 268 ? 27.195 -7.430 -26.728 1.00 42.38 268 GLU A C 1
ATOM 1987 O O . GLU A 1 268 ? 27.774 -7.914 -27.693 1.00 42.38 268 GLU A O 1
ATOM 1992 N N . ASP A 1 269 ? 26.317 -6.423 -26.834 1.00 52.56 269 ASP A N 1
ATOM 1993 C CA . ASP A 1 269 ? 26.316 -5.316 -27.822 1.00 52.56 269 ASP A CA 1
ATOM 1994 C C . ASP A 1 269 ? 24.934 -4.617 -27.800 1.00 52.56 269 ASP A C 1
ATOM 1996 O O . ASP A 1 269 ? 24.186 -4.632 -28.777 1.00 52.56 269 ASP A O 1
ATOM 2000 N N . MET A 1 270 ? 24.540 -4.025 -26.663 1.00 64.25 270 MET A N 1
ATOM 2001 C CA . MET A 1 270 ? 23.303 -3.233 -26.625 1.00 64.25 270 MET A CA 1
ATOM 2002 C C . MET A 1 270 ? 23.480 -1.927 -27.422 1.00 64.25 270 MET A C 1
ATOM 2004 O O . MET A 1 270 ? 24.499 -1.240 -27.313 1.00 64.25 270 MET A O 1
ATOM 2008 N N . GLU A 1 271 ? 22.484 -1.562 -28.228 1.00 79.94 271 GLU A N 1
ATOM 2009 C CA . GLU A 1 271 ? 22.453 -0.266 -28.918 1.00 79.94 271 GLU A CA 1
ATOM 2010 C C . GLU A 1 271 ? 22.395 0.893 -27.897 1.00 79.94 271 GLU A C 1
ATOM 2012 O O . GLU A 1 271 ? 21.978 0.695 -26.750 1.00 79.94 271 GLU A O 1
ATOM 2017 N N . PRO A 1 272 ? 22.823 2.117 -28.258 1.00 91.25 272 PRO A N 1
ATOM 2018 C CA . PRO A 1 272 ? 22.663 3.275 -27.388 1.00 91.25 272 PRO A CA 1
ATOM 2019 C C . PRO A 1 272 ? 21.192 3.500 -27.014 1.00 91.25 272 PRO A C 1
ATOM 2021 O O . PRO A 1 272 ? 20.347 3.648 -27.899 1.00 91.25 272 PRO A O 1
ATOM 2024 N N . ALA A 1 273 ? 20.895 3.571 -25.716 1.00 95.44 273 ALA A N 1
ATOM 2025 C CA . ALA A 1 273 ? 19.529 3.679 -25.207 1.00 95.44 273 ALA A CA 1
ATOM 2026 C C . ALA A 1 273 ? 19.418 4.715 -24.083 1.00 95.44 273 ALA A C 1
ATOM 2028 O O . ALA A 1 273 ? 20.335 4.888 -23.278 1.00 95.44 273 ALA A O 1
ATOM 2029 N N . THR A 1 274 ? 18.271 5.389 -24.007 1.00 97.88 274 THR A N 1
ATOM 2030 C CA . THR A 1 274 ? 17.889 6.215 -22.857 1.00 97.88 274 THR A C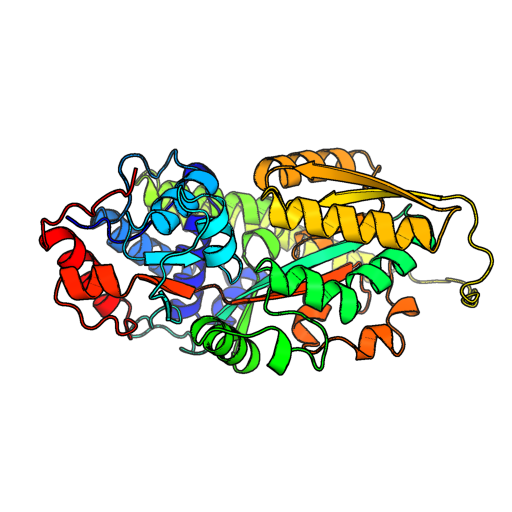A 1
ATOM 2031 C C . THR A 1 274 ? 16.632 5.620 -22.240 1.00 97.88 274 THR A C 1
ATOM 2033 O O . THR A 1 274 ? 15.655 5.422 -22.953 1.00 97.88 274 THR A O 1
ATOM 2036 N N . ILE A 1 275 ? 16.671 5.332 -20.939 1.00 98.62 275 ILE A N 1
ATOM 2037 C CA . ILE A 1 275 ? 15.562 4.759 -20.173 1.00 98.62 275 ILE A CA 1
ATOM 2038 C C . ILE A 1 275 ? 15.001 5.854 -19.264 1.00 98.62 275 ILE A C 1
ATOM 2040 O O . ILE A 1 275 ? 15.683 6.305 -18.342 1.00 98.62 275 ILE A O 1
ATOM 2044 N N . ARG A 1 276 ? 13.757 6.276 -19.497 1.00 98.69 276 ARG A N 1
ATOM 2045 C CA . ARG A 1 276 ? 13.003 7.143 -18.582 1.00 98.69 276 ARG A CA 1
ATOM 2046 C C . ARG A 1 276 ? 12.404 6.276 -17.483 1.00 98.69 276 ARG A C 1
ATOM 2048 O O . ARG A 1 276 ? 11.449 5.542 -17.733 1.00 98.69 276 ARG A O 1
ATOM 2055 N N . TRP A 1 277 ? 12.954 6.378 -16.279 1.00 98.81 277 TRP A N 1
ATOM 2056 C CA . TRP A 1 277 ? 12.517 5.599 -15.125 1.00 98.81 277 TRP A CA 1
ATOM 2057 C C . TRP A 1 277 ? 11.782 6.475 -14.112 1.00 98.81 277 TRP A C 1
ATOM 2059 O O . TRP A 1 277 ? 12.326 7.469 -13.634 1.00 98.81 277 TRP A O 1
ATOM 2069 N N . TRP A 1 278 ? 10.522 6.160 -13.811 1.00 98.75 278 TRP A N 1
ATOM 2070 C CA . TRP A 1 278 ? 9.711 6.922 -12.858 1.00 98.75 278 TRP A CA 1
ATOM 2071 C C . TRP A 1 278 ? 9.383 6.093 -11.611 1.00 98.75 278 TRP A C 1
ATOM 2073 O O . TRP A 1 278 ? 8.897 4.972 -11.737 1.00 98.75 278 TRP A O 1
ATOM 2083 N N . HIS A 1 279 ? 9.585 6.639 -10.411 1.00 98.25 279 HIS A N 1
ATOM 2084 C CA . HIS A 1 279 ? 9.237 5.955 -9.157 1.00 98.25 279 HIS A CA 1
ATOM 2085 C C . HIS A 1 279 ? 8.842 6.926 -8.033 1.00 98.25 279 HIS A C 1
ATOM 2087 O O . HIS A 1 279 ? 8.939 8.146 -8.190 1.00 98.25 279 HIS A O 1
ATOM 2093 N N . ILE A 1 280 ? 8.372 6.373 -6.909 1.00 96.81 280 ILE A N 1
ATOM 2094 C CA . ILE A 1 280 ? 7.749 7.133 -5.806 1.00 96.81 280 ILE A CA 1
ATOM 2095 C C . ILE A 1 280 ? 8.590 7.238 -4.530 1.00 96.81 280 ILE A C 1
ATOM 2097 O O . ILE A 1 280 ? 8.147 7.803 -3.538 1.00 96.81 280 ILE A O 1
ATOM 2101 N N . SER A 1 281 ? 9.794 6.672 -4.520 1.00 95.38 281 SER A N 1
ATOM 2102 C CA . SER A 1 281 ? 10.667 6.677 -3.341 1.00 95.38 281 SER A CA 1
ATOM 2103 C C . SER A 1 281 ? 11.228 8.076 -3.077 1.00 95.38 281 SER A C 1
ATOM 2105 O O . SER A 1 281 ? 12.284 8.433 -3.596 1.00 95.38 281 SER A O 1
ATOM 2107 N N . THR A 1 282 ? 10.494 8.877 -2.304 1.00 93.44 282 THR A N 1
ATOM 2108 C CA . THR A 1 282 ? 10.834 10.270 -1.970 1.00 93.44 282 THR A CA 1
ATOM 2109 C C . THR A 1 282 ? 11.781 10.406 -0.783 1.00 93.44 282 THR A C 1
ATOM 2111 O O . THR A 1 282 ? 12.401 11.460 -0.642 1.00 93.44 282 THR A O 1
ATOM 2114 N N . GLN A 1 283 ? 11.908 9.363 0.045 1.00 90.75 283 GLN A N 1
ATOM 2115 C CA . GLN A 1 283 ? 12.822 9.355 1.189 1.00 90.75 283 GLN A CA 1
ATOM 2116 C C . GLN A 1 283 ? 14.273 9.398 0.704 1.00 90.75 283 GLN A C 1
ATOM 2118 O O . GLN A 1 283 ? 14.609 8.761 -0.294 1.00 90.75 283 GLN A O 1
ATOM 2123 N N . GLU A 1 284 ? 15.131 10.172 1.377 1.00 91.25 284 GLU A N 1
ATOM 2124 C CA . GLU A 1 284 ? 16.495 10.457 0.903 1.00 91.25 284 GLU A CA 1
ATOM 2125 C C . GLU A 1 284 ? 17.320 9.178 0.699 1.00 91.25 284 GLU A C 1
ATOM 2127 O O . GLU A 1 284 ? 17.987 9.027 -0.324 1.00 91.25 284 GLU A O 1
ATOM 2132 N N . ASP A 1 285 ? 17.242 8.246 1.643 1.00 92.56 285 ASP A N 1
ATOM 2133 C CA . ASP A 1 285 ? 17.935 6.959 1.627 1.00 92.56 285 ASP A CA 1
ATOM 2134 C C . ASP A 1 285 ? 17.432 6.031 0.510 1.00 92.56 285 ASP A C 1
ATOM 2136 O O . ASP A 1 285 ? 18.236 5.453 -0.227 1.00 92.56 285 ASP A O 1
ATOM 2140 N N . GLN A 1 286 ? 16.115 5.950 0.315 1.00 94.06 286 GLN A N 1
ATOM 2141 C CA . GLN A 1 286 ? 15.505 5.155 -0.751 1.00 94.06 286 GLN A CA 1
ATOM 2142 C C . GLN A 1 286 ? 15.758 5.767 -2.140 1.00 94.06 286 GLN A C 1
ATOM 2144 O O . GLN A 1 286 ? 16.096 5.066 -3.093 1.00 94.06 286 GLN A O 1
ATOM 2149 N N . ALA A 1 287 ? 15.659 7.089 -2.285 1.00 95.75 287 ALA A N 1
ATOM 2150 C CA . ALA A 1 287 ? 16.008 7.772 -3.529 1.00 95.75 287 ALA A CA 1
ATOM 2151 C C . ALA A 1 287 ? 17.497 7.580 -3.865 1.00 95.75 287 ALA A C 1
ATOM 2153 O O . ALA A 1 287 ? 17.855 7.326 -5.018 1.00 95.75 287 ALA A O 1
ATOM 2154 N N . ALA A 1 288 ? 18.370 7.656 -2.855 1.00 97.12 288 ALA A N 1
ATOM 2155 C CA . ALA A 1 288 ? 19.799 7.438 -3.019 1.00 97.12 288 ALA A CA 1
ATOM 2156 C C . ALA A 1 288 ? 20.131 5.991 -3.407 1.00 97.12 288 ALA A C 1
ATOM 2158 O O . ALA A 1 288 ? 21.008 5.796 -4.252 1.00 97.12 288 ALA A O 1
ATOM 2159 N N . VAL A 1 289 ? 19.445 4.982 -2.847 1.00 97.88 289 VAL A N 1
ATOM 2160 C CA . VAL A 1 289 ? 19.689 3.581 -3.230 1.00 97.88 289 VAL A CA 1
ATOM 2161 C C . VAL A 1 289 ? 19.297 3.328 -4.685 1.00 97.88 289 VAL A C 1
ATOM 2163 O O . VAL A 1 289 ? 20.068 2.714 -5.420 1.00 97.88 289 VAL A O 1
ATOM 2166 N N . TRP A 1 290 ? 18.173 3.883 -5.149 1.00 98.00 290 TRP A N 1
ATOM 2167 C CA . TRP A 1 290 ? 17.770 3.768 -6.551 1.00 98.00 290 TRP A CA 1
ATOM 2168 C C . TRP A 1 290 ? 18.707 4.495 -7.507 1.00 98.00 290 TRP A C 1
ATOM 2170 O O . TRP A 1 290 ? 19.093 3.927 -8.529 1.00 98.00 290 TRP A O 1
ATOM 2180 N N . GLN A 1 291 ? 19.134 5.714 -7.162 1.00 98.50 291 GLN A N 1
ATOM 2181 C CA . GLN A 1 291 ? 20.119 6.438 -7.962 1.00 98.50 291 GLN A CA 1
ATOM 2182 C C . GLN A 1 291 ? 21.438 5.667 -8.044 1.00 98.50 291 GLN A C 1
ATOM 2184 O O . GLN A 1 291 ? 22.012 5.548 -9.123 1.00 98.50 291 GLN A O 1
ATOM 2189 N N . LYS A 1 292 ? 21.896 5.095 -6.925 1.00 98.56 292 LYS A N 1
ATOM 2190 C CA . LYS A 1 292 ? 23.105 4.272 -6.896 1.00 98.56 292 LYS A CA 1
ATOM 2191 C C . LYS A 1 292 ? 22.974 3.050 -7.808 1.00 98.56 292 LYS A C 1
ATOM 2193 O O . LYS A 1 292 ? 23.901 2.769 -8.557 1.00 98.56 292 LYS A O 1
ATOM 2198 N N . LEU A 1 293 ? 21.846 2.342 -7.769 1.00 98.62 293 LEU A N 1
ATOM 2199 C CA . LEU A 1 293 ? 21.609 1.179 -8.629 1.00 98.62 293 LEU A CA 1
ATOM 2200 C C . LEU A 1 293 ? 21.575 1.560 -10.118 1.00 98.62 293 LEU A C 1
ATOM 2202 O O . LEU A 1 293 ? 22.150 0.849 -10.940 1.00 98.62 293 LEU A O 1
ATOM 2206 N N . ALA A 1 294 ? 20.981 2.704 -10.471 1.00 98.69 294 ALA A N 1
ATOM 2207 C CA . ALA A 1 294 ? 21.055 3.230 -11.834 1.00 98.69 294 ALA A CA 1
ATOM 2208 C C . ALA A 1 294 ? 22.498 3.576 -12.248 1.00 98.69 294 ALA A C 1
ATOM 2210 O O . ALA A 1 294 ? 22.910 3.253 -13.361 1.00 98.69 294 ALA A O 1
ATOM 2211 N N . ASP A 1 295 ? 23.272 4.211 -11.364 1.00 98.56 295 ASP A N 1
ATOM 2212 C CA . ASP A 1 295 ? 24.669 4.575 -11.623 1.00 98.56 295 ASP A CA 1
ATOM 2213 C C . ASP A 1 295 ? 25.564 3.338 -11.798 1.00 98.56 295 ASP A C 1
ATOM 2215 O O . ASP A 1 295 ? 26.398 3.310 -12.706 1.00 98.56 295 ASP A O 1
ATOM 2219 N N . ASP A 1 296 ? 25.373 2.312 -10.964 1.00 98.44 296 ASP A N 1
ATOM 2220 C CA . ASP A 1 296 ? 26.094 1.040 -11.050 1.00 98.44 296 ASP A CA 1
ATOM 2221 C C . ASP A 1 296 ? 25.793 0.338 -12.382 1.00 98.44 296 ASP A C 1
ATOM 2223 O O . ASP A 1 296 ? 26.718 -0.043 -13.101 1.00 98.44 296 ASP A O 1
ATOM 2227 N N . TYR A 1 297 ? 24.518 0.266 -12.774 1.00 98.00 297 TYR A N 1
ATOM 2228 C CA . TYR A 1 297 ? 24.131 -0.288 -14.070 1.00 98.00 297 TYR A CA 1
ATOM 2229 C C . TYR A 1 297 ? 24.725 0.518 -15.238 1.00 98.00 297 TYR A C 1
ATOM 2231 O O . TYR A 1 297 ? 25.340 -0.049 -16.135 1.00 98.00 297 TYR A O 1
ATOM 2239 N N . MET A 1 298 ? 24.645 1.855 -15.230 1.00 97.44 298 MET A N 1
ATOM 2240 C CA . MET A 1 298 ? 25.259 2.683 -16.284 1.00 97.44 298 MET A CA 1
ATOM 2241 C C . MET A 1 298 ? 26.789 2.538 -16.352 1.00 97.44 298 MET A C 1
ATOM 2243 O O . MET A 1 298 ? 27.381 2.716 -17.420 1.00 97.44 298 MET A O 1
ATOM 2247 N N . ALA A 1 299 ? 27.454 2.223 -15.236 1.00 97.31 299 ALA A N 1
ATOM 2248 C CA . ALA A 1 299 ? 28.890 1.957 -15.218 1.00 97.31 299 ALA A CA 1
ATOM 2249 C C . ALA A 1 299 ? 29.248 0.627 -15.906 1.00 97.31 299 ALA A C 1
ATOM 2251 O O . ALA A 1 299 ? 30.298 0.543 -16.553 1.00 97.31 299 ALA A O 1
ATOM 2252 N N . GLU A 1 300 ? 28.384 -0.384 -15.791 1.00 95.88 300 GLU A N 1
ATOM 2253 C CA . GLU A 1 300 ? 28.516 -1.682 -16.467 1.00 95.88 300 GLU A CA 1
ATOM 2254 C C . GLU A 1 300 ? 28.036 -1.626 -17.932 1.00 95.88 300 GLU A C 1
ATOM 2256 O O . GLU A 1 300 ? 28.588 -2.318 -18.790 1.00 95.88 300 GLU A O 1
ATOM 2261 N N . HIS A 1 301 ? 27.111 -0.712 -18.244 1.00 95.31 301 HIS A N 1
ATOM 2262 C CA . HIS A 1 301 ? 26.476 -0.535 -19.553 1.00 95.31 301 HIS A CA 1
ATOM 2263 C C . HIS A 1 301 ? 26.658 0.904 -20.089 1.00 95.31 301 HIS A C 1
ATOM 2265 O O . HIS A 1 301 ? 25.706 1.686 -20.133 1.00 95.31 301 HIS A O 1
ATOM 2271 N N . PRO A 1 302 ? 27.868 1.296 -20.550 1.00 92.25 302 PRO A N 1
ATOM 2272 C CA . PRO A 1 302 ? 28.211 2.692 -20.873 1.00 92.25 302 PRO A CA 1
ATOM 2273 C C . PRO A 1 302 ? 27.468 3.288 -22.085 1.00 92.25 302 PRO A C 1
ATOM 2275 O O . PRO A 1 302 ? 27.610 4.476 -22.381 1.00 92.25 302 PRO A O 1
ATOM 2278 N N . ASN A 1 303 ? 26.728 2.469 -22.831 1.00 93.25 303 ASN A N 1
ATOM 2279 C CA . ASN A 1 303 ? 25.843 2.857 -23.930 1.00 93.25 303 ASN A CA 1
ATOM 2280 C C . ASN A 1 303 ? 24.413 3.187 -23.459 1.00 93.25 303 ASN A C 1
ATOM 2282 O O . ASN A 1 303 ? 23.629 3.711 -24.251 1.00 93.25 303 ASN A O 1
ATOM 2286 N N . VAL A 1 304 ? 24.074 2.900 -22.201 1.00 97.31 304 VAL A N 1
ATOM 2287 C CA . VAL A 1 304 ? 22.759 3.165 -21.618 1.00 97.31 304 VAL A CA 1
ATOM 2288 C C . VAL A 1 304 ? 22.816 4.416 -20.745 1.00 97.31 304 VAL A C 1
ATOM 2290 O O . VAL A 1 304 ? 23.767 4.649 -20.005 1.00 97.31 304 VAL A O 1
ATOM 2293 N N . THR A 1 305 ? 21.793 5.258 -20.847 1.00 98.31 305 THR A N 1
ATOM 2294 C CA . THR A 1 305 ? 21.559 6.398 -19.952 1.00 98.31 305 THR A CA 1
ATOM 2295 C C . THR A 1 305 ? 20.230 6.200 -19.240 1.00 98.31 305 THR A C 1
ATOM 2297 O O . THR A 1 305 ? 19.226 5.941 -19.896 1.00 98.31 305 THR A O 1
ATOM 2300 N N . ILE A 1 306 ? 20.202 6.349 -17.918 1.00 98.75 306 ILE A N 1
ATOM 2301 C CA . ILE A 1 306 ? 18.979 6.252 -17.117 1.00 98.75 306 ILE A CA 1
ATOM 2302 C C . ILE A 1 306 ? 18.611 7.648 -16.613 1.00 98.75 306 ILE A C 1
ATOM 2304 O O . ILE A 1 306 ? 19.415 8.325 -15.973 1.00 98.75 306 ILE A O 1
ATOM 2308 N N . GLU A 1 307 ? 17.388 8.083 -16.908 1.00 98.50 307 GLU A N 1
ATOM 2309 C CA . GLU A 1 307 ? 16.826 9.353 -16.453 1.00 98.50 307 GLU A CA 1
ATOM 2310 C C . GLU A 1 307 ? 15.731 9.090 -15.419 1.00 98.50 307 GLU A C 1
ATOM 2312 O O . GLU A 1 307 ? 14.628 8.657 -15.761 1.00 98.50 307 GLU A O 1
ATOM 2317 N N . ILE A 1 308 ? 16.035 9.369 -14.150 1.00 98.62 308 ILE A N 1
ATOM 2318 C CA . ILE A 1 308 ? 15.118 9.124 -13.035 1.00 98.62 308 ILE A CA 1
ATOM 2319 C C . ILE A 1 308 ? 14.193 10.326 -12.819 1.00 98.62 308 ILE A C 1
ATOM 2321 O O . ILE A 1 308 ? 14.634 11.474 -12.739 1.00 98.62 308 ILE A O 1
ATOM 2325 N N . THR A 1 309 ? 12.896 10.062 -12.684 1.00 98.44 309 THR A N 1
ATOM 2326 C CA . THR A 1 309 ? 11.893 11.020 -12.207 1.00 98.44 309 THR A CA 1
ATOM 2327 C C . THR A 1 309 ? 11.262 10.499 -10.921 1.00 98.44 309 THR A C 1
ATOM 2329 O O . THR A 1 309 ? 10.548 9.500 -10.943 1.00 98.44 309 THR A O 1
ATOM 2332 N N . VAL A 1 310 ? 11.483 11.216 -9.818 1.00 98.06 310 VAL A N 1
ATOM 2333 C CA . VAL A 1 310 ? 10.870 10.919 -8.516 1.00 98.06 310 VAL A CA 1
ATOM 2334 C C . VAL A 1 310 ? 9.689 11.853 -8.280 1.00 98.06 310 VAL A C 1
ATOM 2336 O O . VAL A 1 310 ? 9.797 13.063 -8.505 1.00 98.06 310 VAL A O 1
ATOM 2339 N N . LEU A 1 311 ? 8.558 11.301 -7.854 1.00 97.50 311 LEU A N 1
ATOM 2340 C CA . LEU A 1 311 ? 7.333 12.041 -7.552 1.00 97.50 311 LEU A CA 1
ATOM 2341 C C . LEU A 1 311 ? 6.706 11.487 -6.272 1.00 97.50 311 LEU A C 1
ATOM 2343 O O . LEU A 1 311 ? 6.766 10.289 -6.036 1.00 97.50 311 LEU A O 1
ATOM 2347 N N . GLU A 1 312 ? 6.073 12.349 -5.481 1.00 94.88 312 GLU A N 1
ATOM 2348 C CA . GLU A 1 312 ? 5.169 11.902 -4.414 1.00 94.88 312 GLU A CA 1
ATOM 2349 C C . GLU A 1 312 ? 4.041 11.047 -5.027 1.00 94.88 312 GLU A C 1
ATOM 2351 O O . GLU A 1 312 ? 3.654 11.276 -6.173 1.00 94.88 312 GLU A O 1
ATOM 2356 N N . ASN A 1 313 ? 3.563 10.039 -4.300 1.00 94.69 313 ASN A N 1
ATOM 2357 C CA . ASN A 1 313 ? 2.639 9.005 -4.765 1.00 94.69 313 ASN A CA 1
ATOM 2358 C C . ASN A 1 313 ? 1.387 9.534 -5.499 1.00 94.69 313 ASN A C 1
ATOM 2360 O O . ASN A 1 313 ? 1.102 9.106 -6.621 1.00 94.69 313 ASN A O 1
ATOM 2364 N N . GLU A 1 314 ? 0.649 10.486 -4.932 1.00 94.06 314 GLU A N 1
ATOM 2365 C CA . GLU A 1 314 ? -0.560 11.009 -5.580 1.00 94.06 314 GLU A CA 1
ATOM 2366 C C . GLU A 1 314 ? -0.215 11.896 -6.788 1.00 94.06 314 GLU A C 1
ATOM 2368 O O . GLU A 1 314 ? -0.840 11.799 -7.854 1.00 94.06 314 GLU A O 1
ATOM 2373 N N . ALA A 1 315 ? 0.858 12.688 -6.694 1.00 95.88 315 ALA A N 1
ATOM 2374 C CA . ALA A 1 315 ? 1.397 13.418 -7.843 1.00 95.88 315 ALA A CA 1
ATOM 2375 C C . ALA A 1 315 ? 1.884 12.476 -8.967 1.00 95.88 315 ALA A C 1
ATOM 2377 O O . ALA A 1 315 ? 1.723 12.787 -10.155 1.00 95.88 315 ALA A O 1
ATOM 2378 N N . PHE A 1 316 ? 2.454 11.323 -8.608 1.00 97.94 316 PHE A N 1
ATOM 2379 C CA . PHE A 1 316 ? 2.895 10.271 -9.518 1.00 97.94 316 PHE A CA 1
ATOM 2380 C C . PHE A 1 316 ? 1.703 9.675 -10.258 1.00 97.94 316 PHE A C 1
ATOM 2382 O O . PHE A 1 316 ? 1.692 9.721 -11.487 1.00 97.94 316 PHE A O 1
ATOM 2389 N N . LYS A 1 317 ? 0.672 9.199 -9.546 1.00 94.50 317 LYS A N 1
ATOM 2390 C CA . LYS A 1 317 ? -0.529 8.596 -10.153 1.00 94.50 317 LYS A CA 1
ATOM 2391 C C . LYS A 1 317 ? -1.211 9.557 -11.134 1.00 94.50 317 LYS A C 1
ATOM 2393 O O . LYS A 1 317 ? -1.533 9.173 -12.264 1.00 94.50 317 LYS A O 1
ATOM 2398 N N . GLN A 1 318 ? -1.362 10.831 -10.758 1.00 93.88 318 GLN A N 1
ATOM 2399 C CA . GLN A 1 318 ? -1.950 11.862 -11.626 1.00 93.88 318 GLN A CA 1
ATOM 2400 C C . GLN A 1 318 ? -1.116 12.107 -12.892 1.00 93.88 318 GLN A C 1
ATOM 2402 O O . GLN A 1 318 ? -1.649 12.172 -14.010 1.00 93.88 318 GLN A O 1
ATOM 2407 N N . ARG A 1 319 ? 0.208 12.241 -12.739 1.00 97.06 319 ARG A N 1
ATOM 2408 C CA . ARG A 1 319 ? 1.100 12.503 -13.873 1.00 97.06 319 ARG A CA 1
ATOM 2409 C C . ARG A 1 319 ? 1.233 11.284 -14.779 1.00 97.06 319 ARG A C 1
ATOM 2411 O O . ARG A 1 319 ? 1.194 11.463 -15.995 1.00 97.06 319 ARG A O 1
ATOM 2418 N N . LEU A 1 320 ? 1.346 10.082 -14.210 1.00 97.19 320 LEU A N 1
ATOM 2419 C CA . LEU A 1 320 ? 1.403 8.819 -14.942 1.00 97.19 320 LEU A CA 1
ATOM 2420 C C . LEU A 1 320 ? 0.151 8.652 -15.804 1.00 97.19 320 LEU A C 1
ATOM 2422 O O . LEU A 1 320 ? 0.263 8.486 -17.013 1.00 97.19 320 LEU A O 1
ATOM 2426 N N . THR A 1 321 ? -1.035 8.822 -15.216 1.00 92.50 321 THR A N 1
ATOM 2427 C CA . THR A 1 321 ? -2.313 8.761 -15.946 1.00 92.50 321 THR A CA 1
ATOM 2428 C C . THR A 1 321 ? -2.330 9.721 -17.138 1.00 92.50 321 THR A C 1
ATOM 2430 O O . THR A 1 321 ? -2.718 9.347 -18.243 1.00 92.50 321 THR A O 1
ATOM 2433 N N . THR A 1 322 ? -1.850 10.954 -16.946 1.00 94.50 322 THR A N 1
ATOM 2434 C CA . THR A 1 322 ? -1.802 11.965 -18.013 1.00 94.50 322 THR A CA 1
ATOM 2435 C C . THR A 1 322 ? -0.876 11.554 -19.165 1.00 94.50 322 THR A C 1
ATOM 2437 O O . THR A 1 322 ? -1.247 11.712 -20.329 1.00 94.50 322 THR A O 1
ATOM 2440 N N . VAL A 1 323 ? 0.323 11.032 -18.873 1.00 95.81 323 VAL A N 1
ATOM 2441 C CA . VAL A 1 323 ? 1.265 10.620 -19.932 1.00 95.81 323 VAL A CA 1
ATOM 2442 C C . VAL A 1 323 ? 0.820 9.338 -20.634 1.00 95.81 323 VAL A C 1
ATOM 2444 O O . VAL A 1 323 ? 0.906 9.264 -21.861 1.00 95.81 323 VAL A O 1
ATOM 2447 N N . MET A 1 324 ? 0.224 8.399 -19.895 1.00 95.38 324 MET A N 1
ATOM 2448 C CA . MET A 1 324 ? -0.392 7.186 -20.439 1.00 95.38 324 MET A CA 1
ATOM 2449 C C . MET A 1 324 ? -1.510 7.531 -21.433 1.00 95.38 324 MET A C 1
ATOM 2451 O O . MET A 1 324 ? -1.496 7.062 -22.568 1.00 95.38 324 MET A O 1
ATOM 2455 N N . GLN A 1 325 ? -2.411 8.454 -21.077 1.00 91.75 325 GLN A N 1
ATOM 2456 C CA . GLN A 1 325 ? -3.473 8.937 -21.975 1.00 91.75 325 GLN A CA 1
ATOM 2457 C C . GLN A 1 325 ? -2.945 9.636 -23.237 1.00 91.75 325 GLN A C 1
ATOM 2459 O O . GLN A 1 325 ? -3.644 9.703 -24.249 1.00 91.75 325 GLN A O 1
ATOM 2464 N N . SER A 1 326 ? -1.724 10.173 -23.190 1.00 93.75 326 SER A N 1
ATOM 2465 C CA . SER A 1 326 ? -1.073 10.780 -24.354 1.00 93.75 326 SER A CA 1
ATOM 2466 C C . SER A 1 326 ? -0.372 9.769 -25.271 1.00 93.75 326 SER A C 1
ATOM 2468 O O . SER A 1 326 ? 0.091 10.159 -26.343 1.00 93.75 326 SER A O 1
ATOM 2470 N N . GLY A 1 327 ? -0.323 8.488 -24.883 1.00 93.50 327 GLY A N 1
ATOM 2471 C CA . GLY A 1 327 ? 0.369 7.432 -25.624 1.00 93.50 327 GLY A CA 1
ATOM 2472 C C . GLY A 1 327 ? 1.895 7.497 -25.521 1.00 93.50 327 GLY A C 1
ATOM 2473 O O . GLY A 1 327 ? 2.579 6.975 -26.398 1.00 93.50 327 GLY A O 1
ATOM 2474 N N . ASP A 1 328 ? 2.431 8.154 -24.487 1.00 94.62 328 ASP A N 1
ATOM 2475 C CA . ASP A 1 328 ? 3.873 8.289 -24.234 1.00 94.62 328 ASP A CA 1
ATOM 2476 C C . ASP A 1 328 ? 4.228 7.762 -22.827 1.00 94.62 328 ASP A C 1
ATOM 2478 O O . ASP A 1 328 ? 4.556 8.549 -21.933 1.00 94.62 328 ASP A O 1
ATOM 2482 N N . PRO A 1 329 ? 4.094 6.441 -22.584 1.00 97.25 329 PRO A N 1
ATOM 2483 C CA . PRO A 1 329 ? 4.448 5.837 -21.301 1.00 97.25 329 PRO A CA 1
ATOM 2484 C C . PRO A 1 329 ? 5.946 6.027 -20.996 1.00 97.25 329 PRO A C 1
ATOM 2486 O O . PRO A 1 329 ? 6.757 5.950 -21.924 1.00 97.25 329 PRO A O 1
ATOM 2489 N N . PRO A 1 330 ? 6.354 6.223 -19.725 1.00 98.44 330 PRO A N 1
ATOM 2490 C CA . PRO A 1 330 ? 7.754 6.058 -19.336 1.00 98.44 330 PRO A CA 1
ATOM 2491 C C . PRO A 1 330 ? 8.253 4.658 -19.705 1.00 98.44 330 PRO A C 1
ATOM 2493 O O . PRO A 1 330 ? 7.467 3.713 -19.764 1.00 98.44 330 PRO A O 1
ATOM 2496 N N . ASP A 1 331 ? 9.556 4.518 -19.929 1.00 98.75 331 ASP A N 1
ATOM 2497 C CA . ASP A 1 331 ? 10.135 3.237 -20.341 1.00 98.75 331 ASP A CA 1
ATOM 2498 C C . ASP A 1 331 ? 10.063 2.221 -19.193 1.00 98.75 331 ASP A C 1
ATOM 2500 O O . ASP A 1 331 ? 9.676 1.074 -19.397 1.00 98.75 331 ASP A O 1
ATOM 2504 N N . LEU A 1 332 ? 10.346 2.675 -17.970 1.00 98.88 332 LEU A N 1
ATOM 2505 C CA . LEU A 1 332 ? 10.165 1.922 -16.733 1.00 98.88 332 LEU A CA 1
ATOM 2506 C C . LEU A 1 332 ? 9.405 2.788 -15.727 1.00 98.88 332 LEU A C 1
ATOM 2508 O O . LEU A 1 332 ? 9.745 3.956 -15.534 1.00 98.88 332 LEU A O 1
ATOM 2512 N N . PHE A 1 333 ? 8.393 2.255 -15.053 1.00 98.75 333 PHE A N 1
ATOM 2513 C CA . PHE A 1 333 ? 7.650 3.034 -14.061 1.00 98.75 333 PHE A CA 1
ATOM 2514 C C . PHE A 1 333 ? 7.136 2.182 -12.909 1.00 98.75 333 PHE A C 1
ATOM 2516 O O . PHE A 1 333 ? 6.827 1.006 -13.084 1.00 98.75 333 PHE A O 1
ATOM 2523 N N . GLN A 1 334 ? 7.049 2.786 -11.724 1.00 98.12 334 GLN A N 1
ATOM 2524 C CA . GLN A 1 334 ? 6.465 2.158 -10.543 1.00 98.12 334 GLN A CA 1
ATOM 2525 C C . GLN A 1 334 ? 5.024 1.716 -10.820 1.00 98.12 334 GLN A C 1
ATOM 2527 O O . GLN A 1 334 ? 4.226 2.459 -11.391 1.00 98.12 334 GLN A O 1
ATOM 2532 N N . SER A 1 335 ? 4.690 0.514 -10.375 1.00 97.12 335 SER A N 1
ATOM 2533 C CA . SER A 1 335 ? 3.347 -0.047 -10.404 1.00 97.12 335 SER A CA 1
ATOM 2534 C C . SER A 1 335 ? 3.090 -0.823 -9.111 1.00 97.12 335 SER A C 1
ATOM 2536 O O . SER A 1 335 ? 4.021 -1.128 -8.368 1.00 97.12 335 SER A O 1
ATOM 2538 N N . TRP A 1 336 ? 1.822 -1.127 -8.859 1.00 95.44 336 TRP A N 1
ATOM 2539 C CA . TRP A 1 336 ? 1.369 -2.005 -7.778 1.00 95.44 336 TRP A CA 1
ATOM 2540 C C . TRP A 1 336 ? 0.743 -3.298 -8.319 1.00 95.44 336 TRP A C 1
ATOM 2542 O O . TRP A 1 336 ? 0.162 -4.082 -7.566 1.00 95.44 336 TRP A O 1
ATOM 2552 N N . GLY A 1 337 ? 0.846 -3.515 -9.636 1.00 93.50 337 GLY A N 1
ATOM 2553 C CA . GLY A 1 337 ? 0.098 -4.545 -10.342 1.00 93.50 337 GLY A CA 1
ATOM 2554 C C . GLY A 1 337 ? -1.405 -4.249 -10.390 1.00 93.50 337 GLY A C 1
ATOM 2555 O O . GLY A 1 337 ? -1.846 -3.120 -10.169 1.00 93.50 337 GLY A O 1
ATOM 2556 N N . GLY A 1 338 ? -2.197 -5.277 -10.682 1.00 90.00 338 GLY A N 1
ATOM 2557 C CA . GLY A 1 338 ? -3.655 -5.229 -10.648 1.00 90.00 338 GLY A CA 1
ATOM 2558 C C . GLY A 1 338 ? -4.294 -4.404 -11.765 1.00 90.00 338 GLY A C 1
ATOM 2559 O O . GLY A 1 338 ? -3.674 -4.089 -12.782 1.00 90.00 338 GLY A O 1
ATOM 2560 N N . GLY A 1 339 ? -5.564 -4.054 -11.555 1.00 88.50 339 GLY A N 1
ATOM 2561 C CA . GLY A 1 339 ? -6.448 -3.430 -12.538 1.00 88.50 339 GLY A CA 1
ATOM 2562 C C . GLY A 1 339 ? -5.893 -2.190 -13.223 1.00 88.50 339 GLY A C 1
ATOM 2563 O O . GLY A 1 339 ? -6.117 -2.016 -14.418 1.00 88.50 339 GLY A O 1
ATOM 2564 N N . VAL A 1 340 ? -5.143 -1.341 -12.517 1.00 91.12 340 VAL A N 1
ATOM 2565 C CA . VAL A 1 340 ? -4.533 -0.154 -13.138 1.00 91.12 340 VAL A CA 1
ATOM 2566 C C . VAL A 1 340 ? -3.519 -0.560 -14.215 1.00 91.12 340 VAL A C 1
ATOM 2568 O O . VAL A 1 340 ? -3.560 -0.038 -15.329 1.00 91.12 340 VAL A O 1
ATOM 2571 N N . LEU A 1 341 ? -2.629 -1.510 -13.908 1.00 94.44 341 LEU A N 1
ATOM 2572 C CA . LEU A 1 341 ? -1.648 -2.021 -14.869 1.00 94.44 341 LEU A CA 1
ATOM 2573 C C . LEU A 1 341 ? -2.331 -2.774 -16.017 1.00 94.44 341 LEU A C 1
ATOM 2575 O O . LEU A 1 341 ? -1.973 -2.585 -17.176 1.00 94.44 341 LEU A O 1
ATOM 2579 N N . TRP A 1 342 ? -3.339 -3.578 -15.691 1.00 90.81 342 TRP A N 1
ATOM 2580 C CA . TRP A 1 342 ? -4.159 -4.329 -16.643 1.00 90.81 342 TRP A CA 1
ATOM 2581 C C . TRP A 1 342 ? -4.847 -3.421 -17.666 1.00 90.81 342 TRP A C 1
ATOM 2583 O O . TRP A 1 342 ? -4.780 -3.670 -18.863 1.00 90.81 342 TRP A O 1
ATOM 2593 N N . GLN A 1 343 ? -5.386 -2.275 -17.244 1.00 90.38 343 GLN A N 1
ATOM 2594 C CA . GLN A 1 343 ? -5.938 -1.303 -18.191 1.00 90.38 343 GLN A CA 1
ATOM 2595 C C . GLN A 1 343 ? -4.889 -0.696 -19.123 1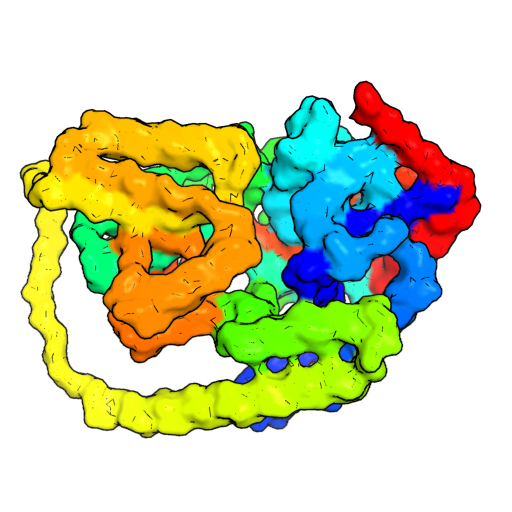.00 90.38 343 GLN A C 1
ATOM 2597 O O . GLN A 1 343 ? -5.183 -0.409 -20.285 1.00 90.38 343 GLN A O 1
ATOM 2602 N N . PHE A 1 344 ? -3.662 -0.479 -18.642 1.00 94.25 344 PHE A N 1
ATOM 2603 C CA . PHE A 1 344 ? -2.578 -0.051 -19.523 1.00 94.25 344 PHE A CA 1
ATOM 2604 C C . PHE A 1 344 ? -2.197 -1.154 -20.515 1.00 94.25 344 PHE A C 1
ATOM 2606 O O . PHE A 1 344 ? -1.867 -0.833 -21.657 1.00 94.25 344 PHE A O 1
ATOM 2613 N N . ALA A 1 345 ? -2.281 -2.425 -20.117 1.00 94.38 345 ALA A N 1
ATOM 2614 C CA . ALA A 1 345 ? -2.072 -3.564 -21.006 1.00 94.38 345 ALA A CA 1
ATOM 2615 C C . ALA A 1 345 ? -3.154 -3.653 -22.089 1.00 94.38 345 ALA A C 1
ATOM 2617 O O . ALA A 1 345 ? -2.814 -3.673 -23.272 1.00 94.38 345 ALA A O 1
ATOM 2618 N N . ASP A 1 346 ? -4.432 -3.577 -21.710 1.00 91.94 346 ASP A N 1
ATOM 2619 C CA . ASP A 1 346 ? -5.569 -3.554 -22.642 1.00 91.94 346 ASP A CA 1
ATOM 2620 C C . ASP A 1 346 ? -5.474 -2.385 -23.641 1.00 91.94 346 ASP A C 1
ATOM 2622 O O . ASP A 1 346 ? -5.838 -2.505 -24.813 1.00 91.94 346 ASP A O 1
ATOM 2626 N N . ALA A 1 347 ? -4.932 -1.245 -23.199 1.00 93.25 347 ALA A N 1
ATOM 2627 C CA . ALA A 1 347 ? -4.685 -0.076 -24.040 1.00 93.25 347 ALA A CA 1
ATOM 2628 C C . ALA A 1 347 ? -3.408 -0.172 -24.904 1.00 93.25 347 ALA A C 1
ATOM 2630 O O . ALA A 1 347 ? -3.140 0.740 -25.692 1.00 93.25 347 ALA A O 1
ATOM 2631 N N . GLY A 1 348 ? -2.608 -1.236 -24.766 1.00 95.38 348 GLY A N 1
ATOM 2632 C CA . GLY A 1 348 ? -1.341 -1.423 -25.481 1.00 95.38 348 GLY A CA 1
ATOM 2633 C C . GLY A 1 348 ? -0.241 -0.438 -25.068 1.00 95.38 348 GLY A C 1
ATOM 2634 O O . GLY A 1 348 ? 0.609 -0.085 -25.884 1.00 95.38 348 GLY A O 1
ATOM 2635 N N . LEU A 1 349 ? -0.279 0.056 -23.827 1.00 97.25 349 LEU A N 1
ATOM 2636 C CA . LEU A 1 349 ? 0.651 1.058 -23.287 1.00 97.25 349 LEU A CA 1
ATOM 2637 C C . LEU A 1 349 ? 1.815 0.451 -22.493 1.00 97.25 349 LEU A C 1
ATOM 2639 O O . LEU A 1 349 ? 2.751 1.168 -22.136 1.00 97.25 349 LEU A O 1
ATOM 2643 N N . VAL A 1 350 ? 1.798 -0.860 -22.262 1.00 98.12 350 VAL A N 1
ATOM 2644 C CA . VAL A 1 350 ? 2.877 -1.616 -21.614 1.00 98.12 350 VAL A CA 1
ATOM 2645 C C . VAL A 1 350 ? 3.360 -2.763 -22.497 1.00 98.12 350 VAL A C 1
ATOM 2647 O O . VAL A 1 350 ? 2.627 -3.253 -23.356 1.00 98.12 350 VAL A O 1
ATOM 2650 N N . ARG A 1 351 ? 4.622 -3.155 -22.313 1.00 97.56 351 ARG A N 1
ATOM 2651 C CA . ARG A 1 351 ? 5.286 -4.229 -23.059 1.00 97.56 351 ARG A CA 1
ATOM 2652 C C . ARG A 1 351 ? 5.064 -5.565 -22.356 1.00 97.56 351 ARG A C 1
ATOM 2654 O O . ARG A 1 351 ? 5.276 -5.656 -21.152 1.00 97.56 351 ARG A O 1
ATOM 2661 N N . ASP A 1 352 ? 4.699 -6.588 -23.123 1.00 97.69 352 ASP A N 1
ATOM 2662 C CA . ASP A 1 352 ? 4.735 -7.977 -22.660 1.00 97.69 352 ASP A CA 1
ATOM 2663 C C . ASP A 1 352 ? 6.197 -8.420 -22.483 1.00 97.69 352 ASP A C 1
ATOM 2665 O O . ASP A 1 352 ? 6.979 -8.373 -23.435 1.00 97.69 352 ASP A O 1
ATOM 2669 N N . ILE A 1 353 ? 6.555 -8.795 -21.255 1.00 97.62 353 ILE A N 1
ATOM 2670 C CA . ILE A 1 353 ? 7.878 -9.287 -20.843 1.00 97.62 353 ILE A CA 1
ATOM 2671 C C . ILE A 1 353 ? 7.860 -10.773 -20.452 1.00 97.62 353 ILE A C 1
ATOM 2673 O O . ILE A 1 353 ? 8.781 -11.273 -19.801 1.00 97.62 353 ILE A O 1
ATOM 2677 N N . SER A 1 354 ? 6.785 -11.492 -20.787 1.00 97.00 354 SER A N 1
ATOM 2678 C CA . SER A 1 354 ? 6.668 -12.928 -20.507 1.00 97.00 354 SER A CA 1
ATOM 2679 C C . SER A 1 354 ? 7.815 -13.749 -21.097 1.00 97.00 354 SER A C 1
ATOM 2681 O O . SER A 1 354 ? 8.324 -14.602 -20.369 1.00 97.00 354 SER A O 1
ATOM 2683 N N . PRO A 1 355 ? 8.280 -13.501 -22.343 1.00 95.81 355 PRO A N 1
ATOM 2684 C CA . PRO A 1 355 ? 9.411 -14.239 -22.905 1.00 95.81 355 PRO A CA 1
ATOM 2685 C C . PRO A 1 355 ? 10.680 -14.135 -22.051 1.00 95.81 355 PRO A C 1
ATOM 2687 O O . PRO A 1 355 ? 11.400 -15.115 -21.891 1.00 95.81 355 PRO A O 1
ATOM 2690 N N . GLU A 1 356 ? 10.953 -12.971 -21.462 1.00 95.75 356 GLU A N 1
ATOM 2691 C CA . GLU A 1 356 ? 12.119 -12.747 -20.607 1.00 95.75 356 GLU A CA 1
ATOM 2692 C C . GLU A 1 356 ? 11.973 -13.411 -19.229 1.00 95.75 356 GLU A C 1
ATOM 2694 O O . GLU A 1 356 ? 12.974 -13.752 -18.594 1.00 95.75 356 GLU A O 1
ATOM 2699 N N . LEU A 1 357 ? 10.739 -13.639 -18.774 1.00 95.31 357 LEU A N 1
ATOM 2700 C CA . LEU A 1 357 ? 10.441 -14.376 -17.544 1.00 95.31 357 LEU A CA 1
ATOM 2701 C C . LEU A 1 357 ? 10.493 -15.902 -17.726 1.00 95.31 357 LEU A C 1
ATOM 2703 O O . LEU A 1 357 ? 10.510 -16.624 -16.725 1.00 95.31 357 LEU A O 1
ATOM 2707 N N . GLU A 1 358 ? 10.582 -16.413 -18.960 1.00 91.75 358 GLU A N 1
ATOM 2708 C CA . GLU A 1 358 ? 10.808 -17.836 -19.236 1.00 91.75 358 GLU A CA 1
ATOM 2709 C C . GLU A 1 358 ? 12.252 -18.247 -18.878 1.00 91.75 358 GLU A C 1
ATOM 2711 O O . GLU A 1 358 ? 13.126 -18.383 -19.733 1.00 91.75 358 GLU A O 1
ATOM 2716 N N . GLY A 1 359 ? 12.535 -18.474 -17.592 1.00 89.88 359 GLY A N 1
ATOM 2717 C CA . GLY A 1 359 ? 13.827 -19.004 -17.152 1.00 89.88 359 GLY A CA 1
ATOM 2718 C C . GLY A 1 359 ? 14.253 -18.567 -15.756 1.00 89.88 359 GLY A C 1
ATOM 2719 O O . GLY A 1 359 ? 13.429 -18.368 -14.867 1.00 89.88 359 GLY A O 1
ATOM 2720 N N . GLU A 1 360 ? 15.571 -18.427 -15.566 1.00 93.12 360 GLU A N 1
ATOM 2721 C CA . GLU A 1 360 ? 16.182 -18.178 -14.251 1.00 93.12 360 GLU A CA 1
ATOM 2722 C C . GLU A 1 360 ? 15.659 -16.905 -13.574 1.00 93.12 360 GLU A C 1
ATOM 2724 O O . GLU A 1 360 ? 15.541 -16.881 -12.349 1.00 93.12 360 GLU A O 1
ATOM 2729 N N . TRP A 1 361 ? 15.318 -15.869 -14.348 1.00 95.44 361 TRP A N 1
ATOM 2730 C CA . TRP A 1 361 ? 14.766 -14.637 -13.792 1.00 95.44 361 TRP A CA 1
ATOM 2731 C C . TRP A 1 361 ? 13.366 -14.845 -13.206 1.00 95.44 361 TRP A C 1
ATOM 2733 O O . TRP A 1 361 ? 13.162 -14.555 -12.027 1.00 95.44 361 TRP A O 1
ATOM 2743 N N . GLY A 1 362 ? 12.428 -15.422 -13.963 1.00 94.12 362 GLY A N 1
ATOM 2744 C CA . GLY A 1 362 ? 11.100 -15.769 -13.445 1.00 94.12 362 GLY A CA 1
ATOM 2745 C C . GLY A 1 362 ? 11.171 -16.757 -12.274 1.00 94.12 362 GLY A C 1
ATOM 2746 O O . GLY A 1 362 ? 10.519 -16.570 -11.247 1.00 94.12 362 GLY A O 1
ATOM 2747 N N . ASP A 1 363 ? 12.065 -17.746 -12.357 1.00 94.00 363 ASP A N 1
ATOM 2748 C CA . ASP A 1 363 ? 12.310 -18.714 -11.283 1.00 94.00 363 ASP A CA 1
ATOM 2749 C C . ASP A 1 363 ? 12.950 -18.090 -10.027 1.00 94.00 363 ASP A C 1
ATOM 2751 O O . ASP A 1 363 ? 12.989 -18.738 -8.972 1.00 94.00 363 ASP A O 1
ATOM 2755 N N . SER A 1 364 ? 13.448 -16.853 -10.094 1.00 94.25 364 SER A N 1
ATOM 2756 C CA . SER A 1 364 ? 14.086 -16.182 -8.958 1.00 94.25 364 SER A CA 1
ATOM 2757 C C . SER A 1 364 ? 13.088 -15.641 -7.929 1.00 94.25 364 SER A C 1
ATOM 2759 O O . SER A 1 364 ? 13.457 -15.493 -6.762 1.00 94.25 364 SER A O 1
ATOM 2761 N N . PHE A 1 365 ? 11.824 -15.412 -8.304 1.00 93.06 365 PHE A N 1
ATOM 2762 C CA . PHE A 1 365 ? 10.810 -14.824 -7.422 1.00 93.06 365 PHE A CA 1
ATOM 2763 C C . PHE A 1 365 ? 10.271 -15.827 -6.392 1.00 93.06 365 PHE A C 1
ATOM 2765 O O . PHE A 1 365 ? 9.833 -16.929 -6.724 1.00 93.06 365 PHE A O 1
ATOM 2772 N N . ALA A 1 366 ? 10.295 -15.449 -5.113 1.00 86.44 366 ALA A N 1
ATOM 2773 C CA . ALA A 1 366 ? 9.917 -16.283 -3.974 1.00 86.44 366 ALA A CA 1
ATOM 2774 C C . ALA A 1 366 ? 8.416 -16.585 -3.907 1.00 86.44 366 ALA A C 1
ATOM 2776 O O . ALA A 1 366 ? 8.035 -17.667 -3.460 1.00 86.44 366 ALA A O 1
ATOM 2777 N N . ALA A 1 367 ? 7.580 -15.654 -4.371 1.00 82.62 367 ALA A N 1
ATOM 2778 C CA . ALA A 1 367 ? 6.131 -15.775 -4.351 1.00 82.62 367 ALA A CA 1
ATOM 2779 C C . ALA A 1 367 ? 5.552 -15.562 -5.751 1.00 82.62 367 ALA A C 1
ATOM 2781 O O . ALA A 1 367 ? 5.519 -14.439 -6.254 1.00 82.62 367 ALA A O 1
ATOM 2782 N N . GLN A 1 368 ? 5.047 -16.640 -6.355 1.00 82.88 368 GLN A N 1
ATOM 2783 C CA . GLN A 1 368 ? 4.405 -16.570 -7.669 1.00 82.88 368 GLN A CA 1
ATOM 2784 C C . GLN A 1 368 ? 3.177 -15.652 -7.648 1.00 82.88 368 GLN A C 1
ATOM 2786 O O . GLN A 1 368 ? 2.977 -14.881 -8.578 1.00 82.88 368 GLN A O 1
ATOM 2791 N N . SER A 1 369 ? 2.416 -15.661 -6.552 1.00 82.44 369 SER A N 1
ATOM 2792 C CA . SER A 1 369 ? 1.257 -14.784 -6.357 1.00 82.44 369 SER A CA 1
ATOM 2793 C C . SER A 1 369 ? 1.612 -13.297 -6.414 1.00 82.44 369 SER A C 1
ATOM 2795 O O . SER A 1 369 ? 0.795 -12.498 -6.848 1.00 82.44 369 SER A O 1
ATOM 2797 N N . ALA A 1 370 ? 2.824 -12.909 -6.000 1.00 86.44 370 ALA A N 1
ATOM 2798 C CA . ALA A 1 370 ? 3.282 -11.527 -6.116 1.00 86.44 370 ALA A CA 1
ATOM 2799 C C . ALA A 1 370 ? 3.560 -11.156 -7.579 1.00 86.44 370 ALA A C 1
ATOM 2801 O O . ALA A 1 370 ? 3.217 -10.060 -8.012 1.00 86.44 370 ALA A O 1
ATOM 2802 N N . LEU A 1 371 ? 4.164 -12.075 -8.340 1.00 90.88 371 LEU A N 1
ATOM 2803 C CA . LEU A 1 371 ? 4.443 -11.890 -9.763 1.00 90.88 371 LEU A CA 1
ATOM 2804 C C . LEU A 1 371 ? 3.148 -11.857 -10.590 1.00 90.88 371 LEU A C 1
ATOM 2806 O O . LEU A 1 371 ? 3.019 -11.039 -11.493 1.00 90.88 371 LEU A O 1
ATOM 2810 N N . GLU A 1 372 ? 2.161 -12.688 -10.243 1.00 88.81 372 GLU A N 1
ATOM 2811 C CA . GLU A 1 372 ? 0.835 -12.730 -10.879 1.00 88.81 372 GLU A CA 1
ATOM 2812 C C . GLU A 1 372 ? 0.076 -11.399 -10.800 1.00 88.81 372 GLU A C 1
ATOM 2814 O O . GLU A 1 372 ? -0.692 -11.100 -11.708 1.00 88.81 372 GLU A O 1
ATOM 2819 N N . LEU A 1 373 ? 0.332 -10.553 -9.793 1.00 89.81 373 LEU A N 1
ATOM 2820 C CA . LEU A 1 373 ? -0.245 -9.201 -9.747 1.00 89.81 373 LEU A CA 1
ATOM 2821 C C . LEU A 1 373 ? 0.210 -8.333 -10.931 1.00 89.81 373 LEU A C 1
ATOM 2823 O O . LEU A 1 373 ? -0.492 -7.398 -11.301 1.00 89.81 373 LEU A O 1
ATOM 2827 N N . TYR A 1 374 ? 1.358 -8.635 -11.537 1.00 94.94 374 TYR A N 1
ATOM 2828 C CA . TYR A 1 374 ? 1.929 -7.880 -12.655 1.00 94.94 374 TYR A CA 1
ATOM 2829 C C . TYR A 1 374 ? 1.599 -8.488 -14.023 1.00 94.94 374 TYR A C 1
ATOM 2831 O O . TYR A 1 374 ? 2.127 -8.038 -15.044 1.00 94.94 374 TYR A O 1
ATOM 2839 N N . GLY A 1 375 ? 0.728 -9.499 -14.054 1.00 90.31 375 GLY A N 1
ATOM 2840 C CA . GLY A 1 375 ? 0.288 -10.156 -15.275 1.00 90.31 375 GLY A CA 1
ATOM 2841 C C . GLY A 1 375 ? -1.226 -10.261 -15.393 1.00 90.31 375 GLY A C 1
ATOM 2842 O O . GLY A 1 375 ? -1.957 -10.135 -14.412 1.00 90.31 375 GLY A O 1
ATOM 2843 N N . GLN A 1 376 ? -1.689 -10.481 -16.617 1.00 86.56 376 GLN A N 1
ATOM 2844 C CA . GLN A 1 376 ? -3.088 -10.686 -16.974 1.00 86.56 376 GLN A CA 1
ATOM 2845 C C . GLN A 1 376 ? -3.153 -11.641 -18.165 1.00 86.56 376 GLN A C 1
ATOM 2847 O O . GLN A 1 376 ? -2.339 -11.547 -19.079 1.00 86.56 376 GLN A O 1
ATOM 2852 N N . ASP A 1 377 ? -4.093 -12.588 -18.139 1.00 85.31 377 ASP A N 1
ATOM 2853 C CA . ASP A 1 377 ? -4.345 -13.527 -19.243 1.00 85.31 377 ASP A CA 1
ATOM 2854 C C . ASP A 1 377 ? -3.099 -14.283 -19.754 1.00 85.31 377 ASP A C 1
ATOM 2856 O O . ASP A 1 377 ? -3.013 -14.690 -20.912 1.00 85.31 377 ASP A O 1
ATOM 2860 N N . GLY A 1 378 ? -2.140 -14.525 -18.854 1.00 85.06 378 GLY A N 1
ATOM 2861 C CA . GLY A 1 378 ? -0.899 -15.248 -19.136 1.00 85.06 378 GLY A CA 1
ATOM 2862 C C . GLY A 1 378 ? 0.252 -14.385 -19.656 1.00 85.06 378 GLY A C 1
ATOM 2863 O O . GLY A 1 378 ? 1.342 -14.927 -19.820 1.00 85.06 378 GLY A O 1
ATOM 2864 N N . ALA A 1 379 ? 0.035 -13.084 -19.870 1.00 95.00 379 ALA A N 1
ATOM 2865 C CA . ALA A 1 379 ? 1.084 -12.113 -20.162 1.00 95.00 379 ALA A CA 1
ATOM 2866 C C . ALA A 1 379 ? 1.529 -11.373 -18.889 1.00 95.00 379 ALA A C 1
ATOM 2868 O O . ALA A 1 379 ? 0.727 -11.168 -17.978 1.00 95.00 379 ALA A O 1
ATOM 2869 N N . TYR A 1 380 ? 2.787 -10.941 -18.835 1.00 96.69 380 TYR A N 1
ATOM 2870 C CA . TYR A 1 380 ? 3.369 -10.157 -17.745 1.00 96.69 380 TYR A CA 1
ATOM 2871 C C . TYR A 1 380 ? 3.889 -8.826 -18.271 1.00 96.69 380 TYR A C 1
ATOM 2873 O O . TYR A 1 380 ? 4.539 -8.779 -19.308 1.00 96.69 380 TYR A O 1
ATOM 2881 N N . TYR A 1 381 ? 3.645 -7.747 -17.530 1.00 97.81 381 TYR A N 1
ATOM 2882 C CA . TYR A 1 381 ? 3.977 -6.377 -17.952 1.00 97.81 381 TYR A CA 1
ATOM 2883 C C . TYR A 1 381 ? 4.955 -5.676 -17.007 1.00 97.81 381 TYR A C 1
ATOM 2885 O O . TYR A 1 381 ? 5.289 -4.502 -17.180 1.00 97.81 381 TYR A O 1
ATOM 2893 N N . GLY A 1 382 ? 5.396 -6.391 -15.978 1.00 97.69 382 GLY A N 1
ATOM 2894 C CA . GLY A 1 382 ? 6.271 -5.900 -14.933 1.00 97.69 382 GLY A CA 1
ATOM 2895 C C . GLY A 1 382 ? 6.596 -6.989 -13.923 1.00 97.69 382 GLY A C 1
ATOM 2896 O O . GLY A 1 382 ? 6.164 -8.134 -14.064 1.00 97.69 382 GLY A O 1
ATOM 2897 N N . VAL A 1 383 ? 7.348 -6.619 -12.891 1.00 97.69 383 VAL A N 1
ATOM 2898 C CA . VAL A 1 383 ? 7.710 -7.520 -11.793 1.00 97.69 383 VAL A CA 1
ATOM 2899 C C . VAL A 1 383 ? 7.696 -6.792 -10.444 1.00 97.69 383 VAL A C 1
ATOM 2901 O O . VAL A 1 383 ? 8.000 -5.595 -10.389 1.00 97.69 383 VAL A O 1
ATOM 2904 N N . PRO A 1 384 ? 7.392 -7.496 -9.339 1.00 95.75 384 PRO A N 1
ATOM 2905 C CA . PRO A 1 384 ? 7.446 -6.924 -8.000 1.00 95.75 384 PRO A CA 1
ATOM 2906 C C . PRO A 1 384 ? 8.892 -6.865 -7.474 1.00 95.75 384 PRO A C 1
ATOM 2908 O O . PRO A 1 384 ? 9.664 -7.809 -7.648 1.00 95.75 384 PRO A O 1
ATOM 2911 N N . TRP A 1 385 ? 9.248 -5.807 -6.746 1.00 93.81 385 TRP A N 1
ATOM 2912 C CA . TRP A 1 385 ? 10.501 -5.694 -5.981 1.00 93.81 385 TRP A CA 1
ATOM 2913 C C . TRP A 1 385 ? 10.285 -5.777 -4.459 1.00 93.81 385 TRP A C 1
ATOM 2915 O O . TRP A 1 385 ? 11.186 -6.194 -3.734 1.00 93.81 385 TRP A O 1
ATOM 2925 N N . SER A 1 386 ? 9.085 -5.457 -3.966 1.00 92.12 386 SER A N 1
ATOM 2926 C CA . SER A 1 386 ? 8.654 -5.707 -2.582 1.00 92.12 386 SER A CA 1
ATOM 2927 C C . SER A 1 386 ? 7.236 -6.243 -2.579 1.00 92.12 386 SER A C 1
ATOM 2929 O O . SER A 1 386 ? 6.450 -5.956 -3.475 1.00 92.12 386 SER A O 1
ATOM 2931 N N . TRP A 1 387 ? 6.900 -7.045 -1.578 1.00 91.00 387 TRP A N 1
ATOM 2932 C CA . TRP A 1 387 ? 5.550 -7.565 -1.400 1.00 91.00 387 TRP A CA 1
ATOM 2933 C C . TRP A 1 387 ? 5.256 -7.685 0.090 1.00 91.00 387 TRP A C 1
ATOM 2935 O O . TRP A 1 387 ? 6.154 -7.933 0.890 1.00 91.00 387 TRP A O 1
ATOM 2945 N N . GLY A 1 388 ? 4.014 -7.531 0.515 1.00 93.00 388 GLY A N 1
ATOM 2946 C CA . GLY A 1 388 ? 3.713 -7.536 1.938 1.00 93.00 388 GLY A CA 1
ATOM 2947 C C . GLY A 1 388 ? 2.233 -7.495 2.241 1.00 93.00 388 GLY A C 1
ATOM 2948 O O . GLY A 1 388 ? 1.381 -7.642 1.366 1.00 93.00 388 GLY A O 1
ATOM 2949 N N . ALA A 1 389 ? 1.955 -7.321 3.523 1.00 95.44 389 ALA A N 1
ATOM 2950 C CA . ALA A 1 389 ? 0.622 -7.243 4.084 1.00 95.44 389 ALA A CA 1
ATOM 2951 C C . ALA A 1 389 ? 0.447 -5.882 4.757 1.00 95.44 389 ALA A C 1
ATOM 2953 O O . ALA A 1 389 ? 1.380 -5.355 5.363 1.00 95.44 389 ALA A O 1
ATOM 2954 N N . VAL A 1 390 ? -0.764 -5.343 4.679 1.00 97.81 390 VAL A N 1
ATOM 2955 C CA . VAL A 1 390 ? -1.196 -4.217 5.506 1.00 97.81 390 VAL A CA 1
ATOM 2956 C C . VAL A 1 390 ? -1.579 -4.763 6.872 1.00 97.81 390 VAL A C 1
ATOM 2958 O O . VAL A 1 390 ? -2.216 -5.807 6.965 1.00 97.81 390 VAL A O 1
ATOM 2961 N N . GLY A 1 391 ? -1.223 -4.077 7.945 1.00 98.12 391 GLY A N 1
ATOM 2962 C CA . GLY A 1 391 ? -1.677 -4.431 9.286 1.00 98.12 391 GLY A CA 1
ATOM 2963 C C . GLY A 1 391 ? -1.465 -3.286 10.253 1.00 98.12 391 GLY A C 1
ATOM 2964 O O . GLY A 1 391 ? -1.032 -2.203 9.864 1.00 98.12 391 GLY A O 1
ATOM 2965 N N . ILE A 1 392 ? -1.850 -3.505 11.503 1.00 98.56 392 ILE A N 1
ATOM 2966 C CA . ILE A 1 392 ? -1.767 -2.476 12.530 1.00 98.56 392 ILE A CA 1
ATOM 2967 C C . ILE A 1 392 ? -0.366 -2.531 13.124 1.00 98.56 392 ILE A C 1
ATOM 2969 O O . ILE A 1 392 ? -0.038 -3.473 13.846 1.00 98.56 392 ILE A O 1
ATOM 2973 N N . PHE A 1 393 ? 0.448 -1.521 12.850 1.00 98.31 393 PHE A N 1
ATOM 2974 C CA . PHE A 1 393 ? 1.662 -1.295 13.618 1.00 98.31 393 PHE A CA 1
ATOM 2975 C C . PHE A 1 393 ? 1.280 -0.676 14.956 1.00 98.31 393 PHE A C 1
ATOM 2977 O O . PHE A 1 393 ? 0.522 0.291 14.994 1.00 98.31 393 PHE A O 1
ATOM 2984 N N . GLN A 1 394 ? 1.779 -1.234 16.058 1.00 97.50 394 GLN A N 1
ATOM 2985 C CA . GLN A 1 394 ? 1.544 -0.704 17.401 1.00 97.50 394 GLN A CA 1
ATOM 2986 C C . GLN A 1 394 ? 2.860 -0.278 18.041 1.00 97.50 394 GLN A C 1
ATOM 2988 O O . GLN A 1 394 ? 3.806 -1.062 18.121 1.00 97.50 394 GLN A O 1
ATOM 2993 N N . ASN A 1 395 ? 2.887 0.950 18.553 1.00 96.44 395 ASN A N 1
ATOM 2994 C CA . ASN A 1 395 ? 3.940 1.439 19.428 1.00 96.44 395 ASN A CA 1
ATOM 2995 C C . ASN A 1 395 ? 3.686 0.909 20.847 1.00 96.44 395 ASN A C 1
ATOM 2997 O O . ASN A 1 395 ? 2.858 1.443 21.595 1.00 96.44 395 ASN A O 1
ATOM 3001 N N . VAL A 1 396 ? 4.393 -0.162 21.211 1.00 96.19 396 VAL A N 1
ATOM 3002 C CA . VAL A 1 396 ? 4.198 -0.878 22.480 1.00 96.19 396 VAL A CA 1
ATOM 3003 C C . VAL A 1 396 ? 4.455 0.035 23.679 1.00 96.19 396 VAL A C 1
ATOM 3005 O O . VAL A 1 396 ? 3.726 -0.035 24.668 1.00 96.19 396 VAL A O 1
ATOM 3008 N N . ASP A 1 397 ? 5.405 0.966 23.579 1.00 95.06 397 ASP A N 1
ATOM 3009 C CA . ASP A 1 397 ? 5.729 1.887 24.673 1.00 95.06 397 ASP A CA 1
ATOM 3010 C C . ASP A 1 397 ? 4.552 2.824 25.000 1.00 95.06 397 ASP A C 1
ATOM 3012 O O . ASP A 1 397 ? 4.338 3.187 26.162 1.00 95.06 397 ASP A O 1
ATOM 3016 N N . LEU A 1 398 ? 3.759 3.221 23.999 1.00 95.62 398 LEU A N 1
ATOM 3017 C CA . LEU A 1 398 ? 2.546 4.020 24.205 1.00 95.62 398 LEU A CA 1
ATOM 3018 C C . LEU A 1 398 ? 1.387 3.185 24.763 1.00 95.62 398 LEU A C 1
ATOM 3020 O O . LEU A 1 398 ? 0.618 3.682 25.592 1.00 95.62 398 LEU A O 1
ATOM 3024 N N . PHE A 1 399 ? 1.288 1.913 24.373 1.00 96.38 399 PHE A N 1
ATOM 3025 C CA . PHE A 1 399 ? 0.338 0.970 24.967 1.00 96.38 399 PHE A CA 1
ATOM 3026 C C . PHE A 1 399 ? 0.628 0.753 26.456 1.00 96.38 399 PHE A C 1
ATOM 3028 O O . PHE A 1 399 ? -0.273 0.913 27.286 1.00 96.38 399 PHE A O 1
ATOM 3035 N N . GLU A 1 400 ? 1.885 0.489 26.818 1.00 95.12 400 GLU A N 1
ATOM 3036 C CA . GLU A 1 400 ? 2.307 0.301 28.210 1.00 95.12 400 GLU A CA 1
ATOM 3037 C C . GLU A 1 400 ? 2.050 1.547 29.066 1.00 95.12 400 GLU A C 1
ATOM 3039 O O . GLU A 1 400 ? 1.583 1.444 30.206 1.00 95.12 400 GLU A O 1
ATOM 3044 N N . GLN A 1 401 ? 2.277 2.744 28.513 1.00 93.94 401 GLN A N 1
ATOM 3045 C CA . GLN A 1 401 ? 1.955 4.011 29.180 1.00 93.94 401 GLN A CA 1
ATOM 3046 C C . GLN A 1 401 ? 0.457 4.169 29.475 1.00 93.94 401 GLN A C 1
ATOM 3048 O O . GLN A 1 401 ? 0.096 4.738 30.509 1.00 93.94 401 GLN A O 1
ATOM 3053 N N . ALA A 1 402 ? -0.412 3.647 28.607 1.00 94.75 402 ALA A N 1
ATOM 3054 C CA . ALA A 1 402 ? -1.857 3.598 28.826 1.00 94.75 402 ALA A CA 1
ATOM 3055 C C . ALA A 1 402 ? -2.309 2.423 29.718 1.00 94.75 402 ALA A C 1
ATOM 3057 O O . ALA A 1 402 ? -3.488 2.335 30.062 1.00 94.75 402 ALA A O 1
ATOM 3058 N N . GLY A 1 403 ? -1.389 1.545 30.136 1.00 95.00 403 GLY A N 1
ATOM 3059 C CA . GLY A 1 403 ? -1.682 0.366 30.953 1.00 95.00 403 GLY A CA 1
ATOM 3060 C C . GLY A 1 403 ? -2.180 -0.848 30.163 1.00 95.00 403 GLY A C 1
ATOM 3061 O O . GLY A 1 403 ? -2.745 -1.761 30.766 1.00 95.00 403 GLY A O 1
ATOM 3062 N N . LEU A 1 404 ? -1.983 -0.853 28.843 1.00 95.62 404 LEU A N 1
ATOM 3063 C CA . LEU A 1 404 ? -2.187 -2.002 27.960 1.00 95.62 404 LEU A CA 1
ATOM 3064 C C . LEU A 1 404 ? -0.875 -2.798 27.851 1.00 95.62 404 LEU A C 1
ATOM 3066 O O . LEU A 1 404 ? 0.201 -2.247 28.052 1.00 95.62 404 LEU A O 1
ATOM 3070 N N . ASP A 1 405 ? -0.939 -4.093 27.549 1.00 88.56 405 ASP A N 1
ATOM 3071 C CA . ASP A 1 405 ? 0.247 -4.967 27.479 1.00 88.56 405 ASP A CA 1
ATOM 3072 C C . ASP A 1 405 ? 0.908 -5.025 26.089 1.00 88.56 405 ASP A C 1
ATOM 3074 O O . ASP A 1 405 ? 1.837 -5.805 25.889 1.00 88.56 405 ASP A O 1
ATOM 3078 N N . GLY A 1 406 ? 0.427 -4.215 25.137 1.00 87.31 406 GLY A N 1
ATOM 3079 C CA . GLY A 1 406 ? 0.931 -4.169 23.761 1.00 87.31 406 GLY A CA 1
ATOM 3080 C C . GLY A 1 406 ? 0.562 -5.388 22.913 1.00 87.31 406 GLY A C 1
ATOM 3081 O O . GLY A 1 406 ? 1.152 -5.591 21.857 1.00 87.31 406 GLY A O 1
ATOM 3082 N N . SER A 1 407 ? -0.375 -6.226 23.369 1.00 92.88 407 SER A N 1
ATOM 3083 C CA . SER A 1 407 ? -0.858 -7.355 22.577 1.00 92.88 407 SER A CA 1
ATOM 3084 C C . SER A 1 407 ? -1.781 -6.914 21.437 1.00 92.88 407 SER A C 1
ATOM 3086 O O . SER A 1 407 ? -2.577 -5.976 21.559 1.00 92.88 407 SER A O 1
ATOM 3088 N N . CYS A 1 408 ? -1.704 -7.648 20.326 1.00 96.31 408 CYS A N 1
ATOM 3089 C CA . CYS A 1 408 ? -2.564 -7.415 19.176 1.00 96.31 408 CYS A CA 1
ATOM 3090 C C . CYS A 1 408 ? -4.049 -7.595 19.535 1.00 96.31 408 CYS A C 1
ATOM 3092 O O . CYS A 1 408 ? -4.402 -8.610 20.150 1.00 96.31 408 CYS A O 1
ATOM 3094 N N . PRO A 1 409 ? -4.941 -6.671 19.123 1.00 96.94 409 PRO A N 1
ATOM 3095 C CA . PRO A 1 409 ? -6.374 -6.834 19.323 1.00 96.94 409 PRO A CA 1
ATOM 3096 C C . PRO A 1 409 ? -6.856 -8.044 18.522 1.00 96.94 409 PRO A C 1
ATOM 3098 O O . PRO A 1 409 ? -6.661 -8.117 17.310 1.00 96.94 409 PRO A O 1
ATOM 3101 N N . ALA A 1 410 ? -7.484 -9.008 19.196 1.00 97.06 410 ALA A N 1
ATOM 3102 C CA . ALA A 1 410 ? -7.984 -10.202 18.526 1.00 97.06 410 ALA A CA 1
ATOM 3103 C C . ALA A 1 410 ? -9.236 -9.877 17.704 1.00 97.06 410 ALA A C 1
ATOM 3105 O O . ALA A 1 410 ? -9.371 -10.346 16.574 1.00 97.06 410 ALA A O 1
ATOM 3106 N N . THR A 1 411 ? -10.137 -9.067 18.266 1.00 98.38 411 THR A N 1
ATOM 3107 C CA . THR A 1 411 ? -11.413 -8.680 17.657 1.00 98.38 411 THR A CA 1
ATOM 3108 C C . THR A 1 411 ? -11.518 -7.176 17.421 1.00 98.38 411 THR A C 1
ATOM 3110 O O . THR A 1 411 ? -10.785 -6.379 18.007 1.00 98.38 411 THR A O 1
ATOM 3113 N N . TYR A 1 412 ? -12.434 -6.773 16.539 1.00 98.56 412 TYR A N 1
ATOM 3114 C CA . TYR A 1 412 ? -12.688 -5.361 16.260 1.00 98.56 412 TYR A CA 1
ATOM 3115 C C . TYR A 1 412 ? -13.140 -4.615 17.523 1.00 98.56 412 TYR A C 1
ATOM 3117 O O . TYR A 1 412 ? -12.699 -3.499 17.774 1.00 98.56 412 TYR A O 1
ATOM 3125 N N . ASP A 1 413 ? -13.924 -5.268 18.379 1.00 98.50 413 ASP A N 1
ATOM 3126 C CA . ASP A 1 413 ? -14.346 -4.708 19.663 1.00 98.50 413 ASP A CA 1
ATOM 3127 C C . ASP A 1 413 ? -13.152 -4.503 20.617 1.00 98.50 413 ASP A C 1
ATOM 3129 O O . ASP A 1 413 ? -13.104 -3.493 21.324 1.00 98.50 413 ASP A O 1
ATOM 3133 N N . ASP A 1 414 ? -12.152 -5.399 20.605 1.00 98.31 414 ASP A N 1
ATOM 3134 C CA . ASP A 1 414 ? -10.902 -5.206 21.361 1.00 98.31 414 ASP A CA 1
ATOM 3135 C C . ASP A 1 414 ? -10.129 -3.984 20.849 1.00 98.31 414 ASP A C 1
ATOM 3137 O O . ASP A 1 414 ? -9.596 -3.206 21.643 1.00 98.31 414 ASP A O 1
ATOM 3141 N N . LEU A 1 415 ? -10.096 -3.774 19.528 1.00 98.56 415 LEU A N 1
ATOM 3142 C CA . LEU A 1 415 ? -9.490 -2.582 18.936 1.00 98.56 415 LEU A CA 1
ATOM 3143 C C . LEU A 1 415 ? -10.202 -1.305 19.410 1.00 98.56 415 LEU A C 1
ATOM 3145 O O . LEU A 1 415 ? -9.532 -0.373 19.858 1.00 98.56 415 LEU A O 1
ATOM 3149 N N . LEU A 1 416 ? -11.538 -1.261 19.371 1.00 98.62 416 LEU A N 1
ATOM 3150 C CA . LEU A 1 416 ? -12.310 -0.109 19.856 1.00 98.62 416 LEU A CA 1
ATOM 3151 C C . LEU A 1 416 ? -12.091 0.136 21.361 1.00 98.62 416 LEU A C 1
ATOM 3153 O O . LEU A 1 416 ? -11.980 1.284 21.802 1.00 98.62 416 LEU A O 1
ATOM 3157 N N . ALA A 1 417 ? -11.968 -0.927 22.161 1.00 98.19 417 ALA A N 1
ATOM 3158 C CA . ALA A 1 417 ? -11.660 -0.829 23.587 1.00 98.19 417 ALA A CA 1
ATOM 3159 C C . ALA A 1 417 ? -10.243 -0.286 23.853 1.00 98.19 417 ALA A C 1
ATOM 3161 O O . ALA A 1 417 ? -10.057 0.560 24.739 1.00 98.19 417 ALA A O 1
ATOM 3162 N N . ASN A 1 418 ? -9.250 -0.725 23.073 1.00 97.81 418 ASN A N 1
ATOM 3163 C CA . ASN A 1 418 ? -7.888 -0.193 23.122 1.00 97.81 418 ASN A CA 1
ATOM 3164 C C . ASN A 1 418 ? -7.868 1.293 22.749 1.00 97.81 418 ASN A C 1
ATOM 3166 O O . ASN A 1 418 ? -7.287 2.098 23.480 1.00 97.81 418 ASN A O 1
ATOM 3170 N N . VAL A 1 419 ? -8.574 1.677 21.679 1.00 97.69 419 VAL A N 1
ATOM 3171 C CA . VAL A 1 419 ? -8.755 3.077 21.268 1.00 97.69 419 VAL A CA 1
ATOM 3172 C C . VAL A 1 419 ? -9.305 3.919 22.417 1.00 97.69 419 VAL A C 1
ATOM 3174 O O . VAL A 1 419 ? -8.709 4.935 22.776 1.00 97.69 419 VAL A O 1
ATOM 3177 N N . GLN A 1 420 ? -10.401 3.486 23.046 1.00 96.94 420 GLN A N 1
ATOM 3178 C CA . GLN A 1 420 ? -11.002 4.218 24.162 1.00 96.94 420 GLN A CA 1
ATOM 3179 C C . GLN A 1 420 ? -10.022 4.366 25.339 1.00 96.94 420 GLN A C 1
ATOM 3181 O O . GLN A 1 420 ? -9.904 5.446 25.919 1.00 96.94 420 GLN A O 1
ATOM 3186 N N . THR A 1 421 ? -9.267 3.311 25.653 1.00 96.69 421 THR A N 1
ATOM 3187 C CA . THR A 1 421 ? -8.280 3.313 26.745 1.00 96.69 421 THR A CA 1
ATOM 3188 C C . THR A 1 421 ? -7.131 4.294 26.479 1.00 96.69 421 THR A C 1
ATOM 3190 O O . THR A 1 421 ? -6.771 5.073 27.364 1.00 96.69 421 THR A O 1
ATOM 3193 N N . LEU A 1 422 ? -6.595 4.323 25.254 1.00 95.88 422 LEU A N 1
ATOM 3194 C CA . LEU A 1 422 ? -5.536 5.251 24.832 1.00 95.88 422 LEU A CA 1
ATOM 3195 C C . LEU A 1 422 ? -5.988 6.719 24.924 1.00 95.88 422 LEU A C 1
ATOM 3197 O O . LEU A 1 422 ? -5.253 7.579 25.430 1.00 95.88 422 LEU A O 1
ATOM 3201 N N . LYS A 1 423 ? -7.235 7.007 24.525 1.00 93.31 423 LYS A N 1
ATOM 3202 C CA . LYS A 1 423 ? -7.834 8.341 24.681 1.00 93.31 423 LYS A CA 1
ATOM 3203 C C . LYS A 1 423 ? -7.958 8.742 26.150 1.00 93.31 423 LYS A C 1
ATOM 3205 O O . LYS A 1 423 ? -7.540 9.845 26.529 1.00 93.31 423 LYS A O 1
ATOM 3210 N N . ASP A 1 424 ? -8.502 7.846 26.970 1.00 93.12 424 ASP A N 1
ATOM 3211 C CA . ASP A 1 424 ? -8.797 8.086 28.386 1.00 93.12 424 ASP A CA 1
ATOM 3212 C C . ASP A 1 424 ? -7.546 8.160 29.265 1.00 93.12 424 ASP A C 1
ATOM 3214 O O . ASP A 1 424 ? -7.597 8.751 30.347 1.00 93.12 424 ASP A O 1
ATOM 3218 N N . ALA A 1 425 ? -6.404 7.649 28.790 1.00 89.94 425 ALA A N 1
ATOM 3219 C CA . ALA A 1 425 ? -5.130 7.713 29.503 1.00 89.94 425 ALA A CA 1
ATOM 3220 C C . ALA A 1 425 ? -4.739 9.151 29.890 1.00 89.94 425 ALA A C 1
ATOM 3222 O O . ALA A 1 425 ? -4.002 9.361 30.852 1.00 89.94 425 ALA A O 1
ATOM 3223 N N . GLY A 1 426 ? -5.228 10.165 29.160 1.00 74.00 426 GLY A N 1
ATOM 3224 C CA . GLY A 1 426 ? -4.995 11.574 29.497 1.00 74.00 426 GLY A CA 1
ATOM 3225 C C . GLY A 1 426 ? -3.526 12.011 29.391 1.00 74.00 426 GLY A C 1
ATOM 3226 O O . GLY A 1 426 ? -3.196 13.127 29.784 1.00 74.00 426 GLY A O 1
ATOM 3227 N N . ILE A 1 427 ? -2.664 11.151 28.848 1.00 75.88 427 ILE A N 1
ATOM 3228 C CA . ILE A 1 427 ? -1.247 11.400 28.582 1.00 75.88 427 ILE A CA 1
ATOM 3229 C C . ILE A 1 427 ? -1.140 12.131 27.246 1.00 75.88 427 ILE A C 1
ATOM 3231 O O . ILE A 1 427 ? -1.855 11.801 26.308 1.00 75.88 427 ILE A O 1
ATOM 3235 N N . THR A 1 428 ? -0.290 13.146 27.161 1.00 73.81 428 THR A N 1
ATOM 3236 C CA . THR A 1 428 ? 0.163 13.684 25.875 1.00 73.81 428 THR A CA 1
ATOM 3237 C C . THR A 1 428 ? 1.532 13.064 25.625 1.00 73.81 428 THR A C 1
ATOM 3239 O O . THR A 1 428 ? 2.395 13.247 26.491 1.00 73.81 428 THR A O 1
ATOM 3242 N N . PRO A 1 429 ? 1.731 12.309 24.528 1.00 67.44 429 PRO A N 1
ATOM 3243 C CA . PRO A 1 429 ? 3.042 11.773 24.183 1.00 67.44 429 PRO A CA 1
ATOM 3244 C C . PRO A 1 429 ? 4.095 12.884 24.172 1.00 67.44 429 PRO A C 1
ATOM 3246 O O . PRO A 1 429 ? 3.807 14.030 23.817 1.00 67.44 429 PRO A O 1
ATOM 3249 N N . ILE A 1 430 ? 5.300 12.574 24.647 1.00 60.62 430 ILE A N 1
ATOM 3250 C CA . ILE A 1 430 ? 6.404 13.534 24.622 1.00 60.62 430 ILE A CA 1
ATOM 3251 C C . ILE A 1 430 ? 6.935 13.559 23.191 1.00 60.62 430 ILE A C 1
ATOM 3253 O O . ILE A 1 430 ? 7.594 12.612 22.785 1.00 60.62 430 ILE A O 1
ATOM 3257 N N . SER A 1 431 ? 6.674 14.647 22.469 1.00 52.00 431 SER A N 1
ATOM 3258 C CA . SER A 1 431 ? 7.354 14.946 21.207 1.00 52.00 431 SER A CA 1
ATOM 3259 C C . SER A 1 431 ? 8.839 15.208 21.506 1.00 52.00 431 SER A C 1
ATOM 3261 O O . SER A 1 431 ? 9.167 16.050 22.358 1.00 52.00 431 SER A O 1
ATOM 3263 N N . LEU A 1 432 ? 9.736 14.419 20.908 1.00 45.75 432 LEU A N 1
ATOM 3264 C CA . LEU A 1 432 ? 11.180 14.653 20.951 1.00 45.75 432 LEU A CA 1
ATOM 3265 C C . LEU A 1 432 ? 11.499 15.652 19.835 1.00 45.75 432 LEU A C 1
ATOM 3267 O O . LEU A 1 432 ? 11.480 15.267 18.678 1.00 45.75 432 LEU A O 1
ATOM 3271 N N . GLY A 1 433 ? 11.695 16.918 20.224 1.00 37.25 433 GLY A N 1
ATOM 3272 C CA . GLY A 1 433 ? 11.960 18.053 19.328 1.00 37.25 433 GLY A CA 1
ATOM 3273 C C . GLY A 1 433 ? 13.428 18.369 19.054 1.00 37.25 433 GLY A C 1
ATOM 3274 O O . GLY A 1 433 ? 14.312 17.670 19.616 1.00 37.25 433 GLY A O 1
#